Protein AF-0000000080485142 (afdb_homodimer)

Nearest PDB structures (foldseek):
  2nnw-assembly1_B  TM=9.256E-01  e=2.477E-22  Pyrococcus furiosus
  6rxx-assembly1_CB  TM=9.184E-01  e=8.117E-22  Thermochaetoides thermophila
  1nt2-assembly1_A  TM=9.050E-01  e=1.119E-20  Archaeoglobus fulgidus DSM 4304
  1pry-assembly1_A  TM=8.833E-01  e=4.705E-20  Pyrococcus furiosus
  1g8a-assembly1_A  TM=8.735E-01  e=1.278E-19  Pyrococcus horikoshii

Organism: Haloferax mediterranei (strain ATCC 33500 / DSM 1411 / JCM 8866 / NBRC 14739 / NCIMB 2177 / R-4) (NCBI:txid523841)

Structure (mmCIF, N/CA/C/O backbone):
data_AF-0000000080485142-model_v1
#
loop_
_entity.id
_entity.type
_entity.pdbx_description
1 polymer "Fibrillarin-like rRNA/tRNA 2'-O-methyltransferase"
#
loop_
_atom_site.group_PDB
_atom_site.id
_atom_site.type_symbol
_atom_site.label_atom_id
_atom_site.label_alt_id
_atom_site.label_comp_id
_atom_site.label_asym_id
_atom_site.label_entity_id
_atom_site.label_seq_id
_atom_site.pdbx_PDB_ins_code
_atom_site.Cartn_x
_atom_site.Cartn_y
_atom_site.Cartn_z
_atom_site.occupancy
_atom_site.B_iso_or_equiv
_atom_site.auth_seq_id
_atom_site.auth_comp_id
_atom_site.auth_asym_id
_atom_site.auth_atom_id
_atom_site.pdbx_PDB_model_num
ATOM 1 N N . MET A 1 1 ? -7.895 39.875 30.188 1 30.45 1 MET A N 1
ATOM 2 C CA . MET A 1 1 ? -6.727 39.25 29.578 1 30.45 1 MET A CA 1
ATOM 3 C C . MET A 1 1 ? -7.027 37.781 29.188 1 30.45 1 MET A C 1
ATOM 5 O O . MET A 1 1 ? -7.133 36.906 30.047 1 30.45 1 MET A O 1
ATOM 9 N N . SER A 1 2 ? -8.055 37.469 28.359 1 35.88 2 SER A N 1
ATOM 10 C CA . SER A 1 2 ? -8.867 36.312 28.094 1 35.88 2 SER A CA 1
ATOM 11 C C . SER A 1 2 ? -8 35.062 27.844 1 35.88 2 SER A C 1
ATOM 13 O O . SER A 1 2 ? -7.066 35.125 27.047 1 35.88 2 SER A O 1
ATOM 15 N N . ASP A 1 3 ? -7.605 34.219 28.859 1 37.06 3 ASP A N 1
ATOM 16 C CA . ASP A 1 3 ? -6.816 33 28.906 1 37.06 3 ASP A CA 1
ATOM 17 C C . ASP A 1 3 ? -7.043 32.156 27.641 1 37.06 3 ASP A C 1
ATOM 19 O O . ASP A 1 3 ? -8.078 31.516 27.5 1 37.06 3 ASP A O 1
ATOM 23 N N . GLU A 1 4 ? -6.863 32.531 26.406 1 42.53 4 GLU A N 1
ATOM 24 C CA . GLU A 1 4 ? -6.961 31.859 25.125 1 42.53 4 GLU A CA 1
ATOM 25 C C . GLU A 1 4 ? -6.461 30.422 25.219 1 42.53 4 GLU A C 1
ATOM 27 O O . GLU A 1 4 ? -5.262 30.188 25.406 1 42.53 4 GLU A O 1
ATOM 32 N N . GLN A 1 5 ? -7.066 29.516 25.906 1 47.44 5 GLN A N 1
ATOM 33 C CA . GLN A 1 5 ? -6.781 28.109 26.234 1 47.44 5 GLN A CA 1
ATOM 34 C C . GLN A 1 5 ? -6.285 27.359 25 1 47.44 5 GLN A C 1
ATOM 36 O O . GLN A 1 5 ? -6.922 27.391 23.953 1 47.44 5 GLN A O 1
ATOM 41 N N . ALA A 1 6 ? -4.836 27.234 24.812 1 58.28 6 ALA A N 1
ATOM 42 C CA . ALA A 1 6 ? -4.184 26.422 23.781 1 58.28 6 ALA A CA 1
ATOM 43 C C . ALA A 1 6 ? -4.992 25.156 23.484 1 58.28 6 ALA A C 1
ATOM 45 O O . ALA A 1 6 ? -5.5 24.516 24.406 1 58.28 6 ALA A O 1
ATOM 46 N N . GLU A 1 7 ? -5.422 25.031 22.188 1 71.69 7 GLU A N 1
ATOM 47 C CA . GLU A 1 7 ? -6.152 23.828 21.797 1 71.69 7 GLU A CA 1
ATOM 48 C C . GLU A 1 7 ? -5.418 22.578 22.234 1 71.69 7 GLU A C 1
ATOM 50 O O . GLU A 1 7 ? -4.184 22.531 22.25 1 71.69 7 GLU A O 1
ATOM 55 N N . GLU A 1 8 ? -6.191 21.734 22.781 1 88.69 8 GLU A N 1
ATOM 56 C CA . GLU A 1 8 ? -5.637 20.469 23.25 1 88.69 8 GLU A CA 1
ATOM 57 C C . GLU A 1 8 ? -5.031 19.656 22.109 1 88.69 8 GLU A C 1
ATOM 59 O O . GLU A 1 8 ? -5.637 19.547 21.047 1 88.69 8 GLU A O 1
ATOM 64 N N . LEU A 1 9 ? -3.748 19.297 22.219 1 97 9 LEU A N 1
ATOM 65 C CA . LEU A 1 9 ? -3.062 18.422 21.266 1 97 9 LEU A CA 1
ATOM 66 C C . LEU A 1 9 ? -3.658 17.016 21.281 1 97 9 LEU A C 1
ATOM 68 O O . LEU A 1 9 ? -4.223 16.594 22.297 1 97 9 LEU A O 1
ATOM 72 N N . PRO A 1 10 ? -3.658 16.312 20.188 1 97.56 10 PRO A N 1
ATOM 73 C CA . PRO A 1 10 ? -4.121 14.93 20.203 1 97.56 10 PRO A CA 1
ATOM 74 C C . PRO A 1 10 ? -3.299 14.047 21.141 1 97.56 10 PRO A C 1
ATOM 76 O O . PRO A 1 10 ? -2.125 14.328 21.391 1 97.56 10 PRO A O 1
ATOM 79 N N . ALA A 1 11 ? -4.051 13.016 21.672 1 98.12 11 ALA A N 1
ATOM 80 C CA . ALA A 1 11 ? -3.301 12.016 22.422 1 98.12 11 ALA A CA 1
ATOM 81 C C . ALA A 1 11 ? -2.143 11.461 21.594 1 98.12 11 ALA A C 1
ATOM 83 O O . ALA A 1 11 ? -2.318 11.109 20.422 1 98.12 11 ALA A O 1
ATOM 84 N N . GLY A 1 12 ? -0.904 11.477 22.125 1 98.19 12 GLY A N 1
ATOM 85 C CA . GLY A 1 12 ? 0.275 10.992 21.422 1 98.19 12 GLY A CA 1
ATOM 86 C C . GLY A 1 12 ? 1.138 12.117 20.875 1 98.19 12 GLY A C 1
ATOM 87 O O . GLY A 1 12 ? 2.199 11.859 20.297 1 98.19 12 GLY A O 1
ATOM 88 N N . VAL A 1 13 ? 0.698 13.328 21.031 1 98.62 13 VAL A N 1
ATOM 89 C CA . VAL A 1 13 ? 1.48 14.508 20.672 1 98.62 13 VAL A CA 1
ATOM 90 C C . VAL A 1 13 ? 1.711 15.375 21.906 1 98.62 13 VAL A C 1
ATOM 92 O O . VAL A 1 13 ? 0.765 15.711 22.625 1 98.62 13 VAL A O 1
ATOM 95 N N . GLU A 1 14 ? 2.916 15.719 22.156 1 98 14 GLU A N 1
ATOM 96 C CA . GLU A 1 14 ? 3.268 16.547 23.297 1 98 14 GLU A CA 1
ATOM 97 C C . GLU A 1 14 ? 4.289 17.609 22.922 1 98 14 GLU A C 1
ATOM 99 O O . GLU A 1 14 ? 4.926 17.531 21.875 1 98 14 GLU A O 1
ATOM 104 N N . ARG A 1 15 ? 4.309 18.625 23.734 1 97.44 15 ARG A N 1
ATOM 105 C CA . ARG A 1 15 ? 5.414 19.578 23.672 1 97.44 15 ARG A CA 1
ATOM 106 C C . ARG A 1 15 ? 6.543 19.172 24.609 1 97.44 15 ARG A C 1
ATOM 108 O O . ARG A 1 15 ? 6.316 18.938 25.797 1 97.44 15 ARG A O 1
ATOM 115 N N . ARG A 1 16 ? 7.715 19.016 23.984 1 96.88 16 ARG A N 1
ATOM 116 C CA . ARG A 1 16 ? 8.898 18.625 24.75 1 96.88 16 ARG A CA 1
ATOM 117 C C . ARG A 1 16 ? 10.078 19.547 24.422 1 96.88 16 ARG A C 1
ATOM 119 O O . ARG A 1 16 ? 10.086 20.219 23.391 1 96.88 16 ARG A O 1
ATOM 126 N N . THR A 1 17 ? 11.039 19.531 25.328 1 96.69 17 THR A N 1
ATOM 127 C CA . THR A 1 17 ? 12.172 20.438 25.156 1 96.69 17 THR A CA 1
ATOM 128 C C . THR A 1 17 ? 13.344 19.703 24.5 1 96.69 17 THR A C 1
ATOM 130 O O . THR A 1 17 ? 13.773 18.656 24.969 1 96.69 17 THR A O 1
ATOM 133 N N . PHE A 1 18 ? 13.781 20.219 23.391 1 96.38 18 PHE A N 1
ATOM 134 C CA . PHE A 1 18 ? 14.984 19.797 22.672 1 96.38 18 PHE A CA 1
ATOM 135 C C . PHE A 1 18 ? 15.945 20.969 22.516 1 96.38 18 PHE A C 1
ATOM 137 O O . PHE A 1 18 ? 15.578 22 21.938 1 96.38 18 PHE A O 1
ATOM 144 N N . ASP A 1 19 ? 17.172 20.828 23.031 1 92.12 19 ASP A N 1
ATOM 145 C CA . ASP A 1 19 ? 18.188 21.875 22.938 1 92.12 19 ASP A CA 1
ATOM 146 C C . ASP A 1 19 ? 17.641 23.219 23.438 1 92.12 19 ASP A C 1
ATOM 148 O O . ASP A 1 19 ? 17.766 24.234 22.75 1 92.12 19 ASP A O 1
ATOM 152 N N . GLY A 1 20 ? 16.844 23.234 24.422 1 93.31 20 GLY A N 1
ATOM 153 C CA . GLY A 1 20 ? 16.359 24.438 25.078 1 93.31 20 GLY A CA 1
ATOM 154 C C . GLY A 1 20 ? 15.109 25 24.438 1 93.31 20 GLY A C 1
ATOM 155 O O . GLY A 1 20 ? 14.617 26.062 24.859 1 93.31 20 GLY A O 1
ATOM 156 N N . ARG A 1 21 ? 14.594 24.391 23.453 1 94 21 ARG A N 1
ATOM 157 C CA . ARG A 1 21 ? 13.391 24.875 22.781 1 94 21 ARG A CA 1
ATOM 158 C C . ARG A 1 21 ? 12.258 23.859 22.891 1 94 21 ARG A C 1
ATOM 160 O O . ARG A 1 21 ? 12.477 22.656 22.75 1 94 21 ARG A O 1
ATOM 167 N N . GLU A 1 22 ? 11.102 24.438 23.141 1 95.44 22 GLU A N 1
ATOM 168 C CA . GLU A 1 22 ? 9.922 23.578 23.156 1 95.44 22 GLU A CA 1
ATOM 169 C C . GLU A 1 22 ? 9.453 23.281 21.734 1 95.44 22 GLU A C 1
ATOM 171 O O . GLU A 1 22 ? 9.328 24.188 20.906 1 95.44 22 GLU A O 1
ATOM 176 N N . ARG A 1 23 ? 9.234 22 21.484 1 96.31 23 ARG A N 1
ATOM 177 C CA . ARG A 1 23 ? 8.805 21.562 20.156 1 96.31 23 ARG A CA 1
ATOM 178 C C . ARG A 1 23 ? 7.719 20.5 20.266 1 96.31 23 ARG A C 1
ATOM 180 O O . ARG A 1 23 ? 7.676 19.734 21.234 1 96.31 23 ARG A O 1
ATOM 187 N N . LEU A 1 24 ? 6.84 20.484 19.234 1 98.25 24 LEU A N 1
ATOM 188 C CA . LEU A 1 24 ? 5.957 19.328 19.109 1 98.25 24 LEU A CA 1
ATOM 189 C C . LEU A 1 24 ? 6.766 18.047 19 1 98.25 24 LEU A C 1
ATOM 191 O O . LEU A 1 24 ? 7.863 18.031 18.438 1 98.25 24 LEU A O 1
ATOM 195 N N . SER A 1 25 ? 6.215 17 19.531 1 98.69 25 SER A N 1
ATOM 196 C CA . SER A 1 25 ? 6.922 15.719 19.531 1 98.69 25 SER A CA 1
ATOM 197 C C . SER A 1 25 ? 5.945 14.547 19.5 1 98.69 25 SER A C 1
ATOM 199 O O . SER A 1 25 ? 4.82 14.656 19.984 1 98.69 25 SER A O 1
ATOM 201 N N . THR A 1 26 ? 6.32 13.484 18.922 1 98.75 26 THR A N 1
ATOM 202 C CA . THR A 1 26 ? 5.629 12.203 18.953 1 98.75 26 THR A CA 1
ATOM 203 C C . THR A 1 26 ? 6.586 11.086 19.375 1 98.75 26 THR A C 1
ATOM 205 O O . THR A 1 26 ? 7.801 11.289 19.422 1 98.75 26 THR A O 1
ATOM 208 N N . ARG A 1 27 ? 6.016 9.977 19.719 1 98.19 27 ARG A N 1
ATOM 209 C CA . ARG A 1 27 ? 6.84 8.844 20.125 1 98.19 27 ARG A CA 1
ATOM 210 C C . ARG A 1 27 ? 6.965 7.824 19 1 98.19 27 ARG A C 1
ATOM 212 O O . ARG A 1 27 ? 5.961 7.34 18.469 1 98.19 27 ARG A O 1
ATOM 219 N N . GLY A 1 28 ? 8.18 7.484 18.656 1 97.44 28 GLY A N 1
ATOM 220 C CA . GLY A 1 28 ? 8.438 6.52 17.594 1 97.44 28 GLY A CA 1
ATOM 221 C C . GLY A 1 28 ? 9.859 6.578 17.062 1 97.44 28 GLY A C 1
ATOM 222 O O . GLY A 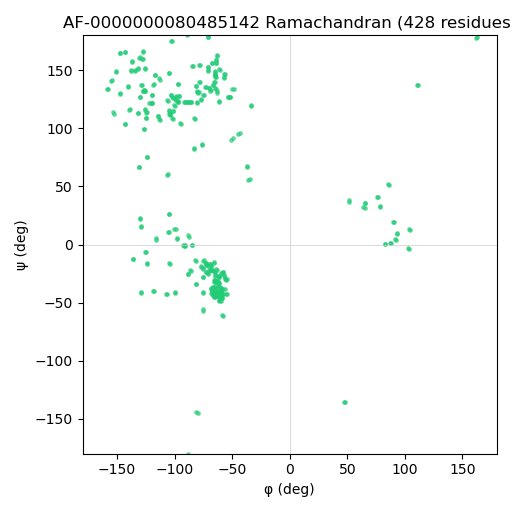1 28 ? 10.648 7.418 17.484 1 97.44 28 GLY A O 1
ATOM 223 N N . GLU A 1 29 ? 10.211 5.715 16.109 1 97.25 29 GLU A N 1
ATOM 224 C CA . GLU A 1 29 ? 11.523 5.656 15.492 1 97.25 29 GLU A CA 1
ATOM 225 C C . GLU A 1 29 ? 11.805 6.906 14.664 1 97.25 29 GLU A C 1
ATOM 227 O O . GLU A 1 29 ? 10.922 7.395 13.953 1 97.25 29 GLU A O 1
ATOM 232 N N . PRO A 1 30 ? 13.031 7.461 14.766 1 97.62 30 PRO A N 1
ATOM 233 C CA . PRO A 1 30 ? 13.367 8.648 13.969 1 97.62 30 PRO A CA 1
ATOM 234 C C . PRO A 1 30 ? 13.344 8.367 12.469 1 97.62 30 PRO A C 1
ATOM 236 O O . PRO A 1 30 ? 13.539 7.227 12.047 1 97.62 30 PRO A O 1
ATOM 239 N N . VAL A 1 31 ? 13.156 9.375 11.648 1 96.94 31 VAL A N 1
ATOM 240 C CA . VAL A 1 31 ? 12.961 9.188 10.211 1 96.94 31 VAL A CA 1
ATOM 241 C C . VAL A 1 31 ? 13.914 10.094 9.438 1 96.94 31 VAL A C 1
ATOM 243 O O . VAL A 1 31 ? 14.477 9.688 8.414 1 96.94 31 VAL A O 1
ATOM 246 N N . TYR A 1 32 ? 14.164 11.281 9.773 1 94.69 32 TYR A N 1
ATOM 247 C CA . TYR A 1 32 ? 14.93 12.211 8.953 1 94.69 32 TYR A CA 1
ATOM 248 C C . TYR A 1 32 ? 16.031 12.867 9.773 1 94.69 32 TYR A C 1
ATOM 250 O O . TYR A 1 32 ? 16.469 13.984 9.461 1 94.69 32 TYR A O 1
ATOM 258 N N . GLY A 1 33 ? 16.484 12.297 10.891 1 95.56 33 GLY A N 1
ATOM 259 C CA . GLY A 1 33 ? 17.609 12.766 11.688 1 95.56 33 GLY A CA 1
ATOM 260 C C . GLY A 1 33 ? 17.203 13.734 12.781 1 95.56 33 GLY A C 1
ATOM 261 O O . GLY A 1 33 ? 18.047 14.461 13.32 1 95.56 33 GLY A O 1
ATOM 262 N N . GLU A 1 34 ? 15.984 13.719 13.102 1 97.5 34 GLU A N 1
ATOM 263 C CA . GLU A 1 34 ? 15.484 14.602 14.148 1 97.5 34 GLU A CA 1
ATOM 264 C C . GLU A 1 34 ? 15.977 14.156 15.523 1 97.5 34 GLU A C 1
ATOM 266 O O . GLU A 1 34 ? 16.219 12.961 15.742 1 97.5 34 GLU A O 1
ATOM 271 N N . PRO A 1 35 ? 16.094 15.094 16.469 1 97.44 35 PRO A N 1
ATOM 272 C CA . PRO A 1 35 ? 16.5 14.711 17.828 1 97.44 35 PRO A CA 1
ATOM 273 C C . PRO A 1 35 ? 15.469 13.812 18.516 1 97.44 35 PRO A C 1
ATOM 275 O O . PRO A 1 35 ? 14.266 13.977 18.312 1 97.44 35 PRO A O 1
ATOM 278 N N . VAL A 1 36 ? 15.953 12.883 19.297 1 97.88 36 VAL A N 1
ATOM 279 C CA . VAL A 1 36 ? 15.148 11.961 20.094 1 97.88 36 VAL A CA 1
ATOM 280 C C . VAL A 1 36 ? 15.562 12.031 21.547 1 97.88 36 VAL A C 1
ATOM 282 O O . VAL A 1 36 ? 16.75 12.07 21.859 1 97.88 36 VAL A O 1
ATOM 285 N N . ASP A 1 37 ? 14.633 12.141 22.391 1 97.44 37 ASP A N 1
ATOM 286 C CA . ASP A 1 37 ? 14.992 12.188 23.797 1 97.44 37 ASP A CA 1
ATOM 287 C C . ASP A 1 37 ? 15.062 10.781 24.391 1 97.44 37 ASP A C 1
ATOM 289 O O . ASP A 1 37 ? 14.883 9.789 23.688 1 97.44 37 ASP A O 1
ATOM 293 N N . SER A 1 38 ? 15.383 10.617 25.703 1 96.06 38 SER A N 1
ATOM 294 C CA . SER A 1 38 ? 15.656 9.344 26.359 1 96.06 38 SER A CA 1
ATOM 295 C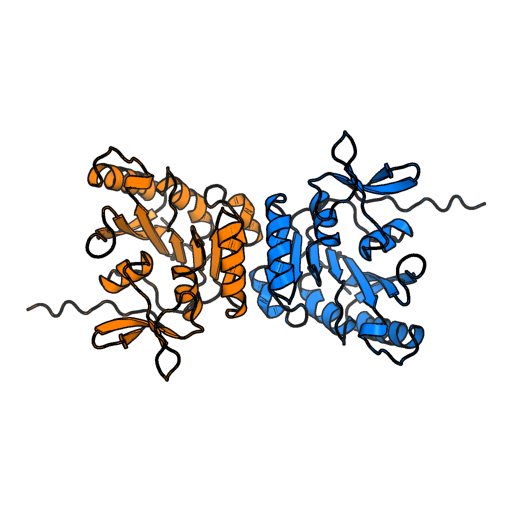 C . SER A 1 38 ? 14.406 8.484 26.453 1 96.06 38 SER A C 1
ATOM 297 O O . SER A 1 38 ? 14.484 7.266 26.594 1 96.06 38 SER A O 1
ATOM 299 N N . ASP A 1 39 ? 13.172 9.148 26.375 1 96.81 39 ASP A N 1
ATOM 300 C CA . ASP A 1 39 ? 11.914 8.422 26.516 1 96.81 39 ASP A CA 1
ATOM 301 C C . ASP A 1 39 ? 11.383 7.977 25.156 1 96.81 39 ASP A C 1
ATOM 303 O O . ASP A 1 39 ? 10.297 7.406 25.062 1 96.81 39 ASP A O 1
ATOM 307 N N . GLY A 1 40 ? 12.07 8.297 24.062 1 97.75 40 GLY A N 1
ATOM 308 C CA . GLY A 1 40 ? 11.703 7.844 22.719 1 97.75 40 GLY A CA 1
ATOM 309 C C . GLY A 1 40 ? 10.828 8.836 21.984 1 97.75 40 GLY A C 1
ATOM 310 O O . GLY A 1 40 ? 10.219 8.492 20.969 1 97.75 40 GLY A O 1
ATOM 311 N N . TRP A 1 41 ? 10.695 10.039 22.578 1 98.31 41 TRP A N 1
ATOM 312 C CA . TRP A 1 41 ? 9.984 11.109 21.891 1 98.31 41 TRP A CA 1
ATOM 313 C C . TRP A 1 41 ? 10.891 11.789 20.875 1 98.31 41 TRP A C 1
ATOM 315 O O . TRP A 1 41 ? 12.047 12.117 21.172 1 98.31 41 TRP A O 1
ATOM 325 N N . ARG A 1 42 ? 10.375 11.945 19.688 1 98.62 42 ARG A N 1
ATOM 326 C CA . ARG A 1 42 ? 11.148 12.578 18.625 1 98.62 42 ARG A CA 1
ATOM 327 C C . ARG A 1 42 ? 10.539 13.922 18.234 1 98.62 42 ARG A C 1
ATOM 329 O O . ARG A 1 42 ? 9.32 14.07 18.203 1 98.62 42 ARG A O 1
ATOM 336 N N . ALA A 1 43 ? 11.367 14.891 17.953 1 98.62 43 ALA A N 1
ATOM 337 C CA . ALA A 1 43 ? 10.938 16.25 17.641 1 98.62 43 ALA A CA 1
ATOM 338 C C . ALA A 1 43 ? 10.203 16.312 16.312 1 98.62 43 ALA A C 1
ATOM 340 O O . ALA A 1 43 ? 10.633 15.695 15.336 1 98.62 43 ALA A O 1
ATOM 341 N N . TRP A 1 44 ? 9.086 16.969 16.297 1 98.56 44 TRP A N 1
ATOM 342 C CA . TRP A 1 44 ? 8.312 17.266 15.094 1 98.56 44 TRP A CA 1
ATOM 343 C C . TRP A 1 44 ? 8.516 18.703 14.664 1 98.56 44 TRP A C 1
ATOM 345 O O . TRP A 1 44 ? 7.973 19.625 15.281 1 98.56 44 TRP A O 1
ATOM 355 N N . ASP A 1 45 ? 9.227 18.922 13.57 1 97.25 45 ASP A N 1
ATOM 356 C CA . ASP A 1 45 ? 9.617 20.25 13.117 1 97.25 45 ASP A CA 1
ATOM 357 C C . ASP 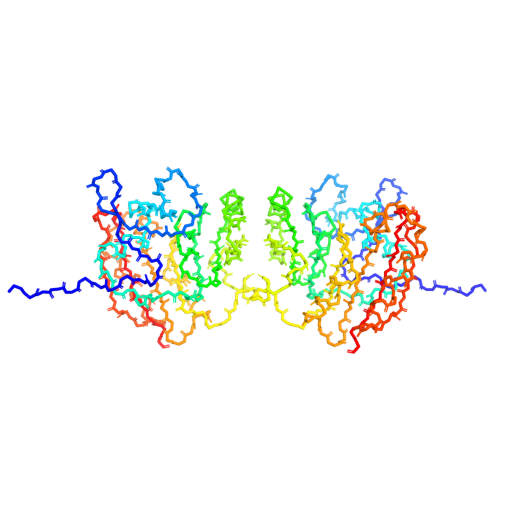A 1 45 ? 8.492 20.906 12.32 1 97.25 45 ASP A C 1
ATOM 359 O O . ASP A 1 45 ? 8.281 20.578 11.148 1 97.25 45 ASP A O 1
ATOM 363 N N . ALA A 1 46 ? 7.871 21.922 12.914 1 97.19 46 ALA A N 1
ATOM 364 C CA . ALA A 1 46 ? 6.773 22.625 12.273 1 97.19 46 ALA A CA 1
ATOM 365 C C . ALA A 1 46 ? 7.242 23.344 11.008 1 97.19 46 ALA A C 1
ATOM 367 O O . ALA A 1 46 ? 6.445 23.609 10.102 1 97.19 46 ALA A O 1
ATOM 368 N N . GLY A 1 47 ? 8.5 23.594 10.898 1 97.19 47 GLY A N 1
ATOM 369 C CA . GLY A 1 47 ? 9.047 24.25 9.711 1 97.19 47 GLY A CA 1
ATOM 370 C C . GLY A 1 47 ? 9.125 23.328 8.508 1 97.19 47 GLY A C 1
ATOM 371 O O . GLY A 1 47 ? 9.281 23.797 7.379 1 97.19 47 GLY A O 1
ATOM 372 N N . ARG A 1 48 ? 8.977 22.047 8.766 1 96.62 48 ARG A N 1
ATOM 373 C CA . ARG A 1 48 ? 9.039 21.078 7.676 1 96.62 48 ARG A CA 1
ATOM 374 C C . ARG A 1 48 ? 7.707 20.344 7.504 1 96.62 48 ARG A C 1
ATOM 376 O O . ARG A 1 48 ? 7.598 19.406 6.715 1 96.62 48 ARG A O 1
ATOM 383 N N . SER A 1 49 ? 6.742 20.812 8.289 1 98.31 49 SER A N 1
ATOM 384 C CA . SER A 1 49 ? 5.465 20.109 8.336 1 98.31 49 SER A CA 1
ATOM 385 C C . SER A 1 49 ? 4.293 21.078 8.367 1 98.31 49 SER A C 1
ATOM 387 O O . SER A 1 49 ? 4.105 21.797 9.352 1 98.31 49 SER A O 1
ATOM 389 N N . LYS A 1 50 ? 3.543 21.016 7.355 1 98.56 50 LYS A N 1
ATOM 390 C CA . LYS A 1 50 ? 2.377 21.891 7.316 1 98.56 50 LYS A CA 1
ATOM 391 C C . LYS A 1 50 ? 1.382 21.531 8.414 1 98.56 50 LYS A C 1
ATOM 393 O O . LYS A 1 50 ? 0.857 22.422 9.094 1 98.56 50 LYS A O 1
ATOM 398 N N . LEU A 1 51 ? 1.11 20.234 8.617 1 98.75 51 LEU A N 1
ATOM 399 C CA . LEU A 1 51 ? 0.228 19.859 9.711 1 98.75 51 LEU A CA 1
ATOM 400 C C . LEU A 1 51 ? 0.84 20.219 11.055 1 98.75 51 LEU A C 1
ATOM 402 O O . LEU A 1 51 ? 0.141 20.719 11.945 1 98.75 51 LEU A O 1
ATOM 406 N N . GLY A 1 52 ? 2.117 20 11.203 1 98.56 52 GLY A N 1
ATOM 407 C CA . GLY A 1 52 ? 2.797 20.438 12.406 1 98.56 52 GLY A CA 1
ATOM 408 C C . GLY A 1 52 ? 2.617 21.922 12.68 1 98.56 52 GLY A C 1
ATOM 409 O O . GLY A 1 52 ? 2.404 22.328 13.828 1 98.56 52 GLY A O 1
ATOM 410 N N . ALA A 1 53 ? 2.723 22.734 11.625 1 98.62 53 ALA A N 1
ATOM 411 C CA . ALA A 1 53 ? 2.527 24.172 11.742 1 98.62 53 ALA A CA 1
ATOM 412 C C . ALA A 1 53 ? 1.112 24.5 12.219 1 98.62 53 ALA A C 1
ATOM 414 O O . ALA A 1 53 ? 0.919 25.359 13.078 1 98.62 53 ALA A O 1
ATOM 415 N N . MET A 1 54 ? 0.129 23.781 11.688 1 98.69 54 MET A N 1
ATOM 416 C CA . MET A 1 54 ? -1.252 24 12.109 1 98.69 54 MET A CA 1
ATOM 417 C C . MET A 1 54 ? -1.415 23.734 13.602 1 98.69 54 MET A C 1
ATOM 419 O O . MET A 1 54 ? -2.059 24.516 14.305 1 98.69 54 MET A O 1
ATOM 423 N N . LEU A 1 55 ? -0.829 22.688 14.047 1 98.44 55 LEU A N 1
ATOM 424 C CA . LEU A 1 55 ? -0.904 22.328 15.461 1 98.44 55 LEU A CA 1
ATOM 425 C C . LEU A 1 55 ? -0.166 23.359 16.312 1 98.44 55 LEU A C 1
ATOM 427 O O . LEU A 1 55 ? -0.665 23.781 17.359 1 98.44 55 LEU A O 1
ATOM 431 N N . GLU A 1 56 ? 0.999 23.781 15.875 1 97.06 56 GLU A N 1
ATOM 432 C CA . GLU A 1 56 ? 1.796 24.766 16.609 1 97.06 56 GLU A CA 1
ATOM 433 C C . GLU A 1 56 ? 1.055 26.094 16.75 1 97.06 56 GLU A C 1
ATOM 435 O O . GLU A 1 56 ? 1.226 26.797 17.734 1 97.06 56 GLU A O 1
ATOM 440 N N . LEU A 1 57 ? 0.292 26.406 15.797 1 97.31 57 LEU A N 1
ATOM 441 C CA . LEU A 1 57 ? -0.449 27.656 15.789 1 97.31 57 LEU A CA 1
ATOM 442 C C . LEU A 1 57 ? -1.797 27.5 16.484 1 97.31 57 LEU A C 1
ATOM 444 O O . LEU A 1 57 ? -2.65 28.391 16.406 1 97.31 57 LEU A O 1
ATOM 448 N N . ASP A 1 58 ? -2.043 26.344 17.125 1 96.69 58 ASP A N 1
ATOM 449 C CA . ASP A 1 58 ? -3.191 26.047 17.969 1 96.69 58 ASP A CA 1
ATOM 450 C C . ASP A 1 58 ? -4.492 26.078 17.172 1 96.69 58 ASP A C 1
ATOM 452 O O . ASP A 1 58 ? -5.512 26.578 17.656 1 96.69 58 ASP A O 1
ATOM 456 N N . MET A 1 59 ? -4.379 25.688 15.859 1 97.94 59 MET A N 1
ATOM 457 C CA . MET A 1 59 ? -5.625 25.5 15.125 1 97.94 59 MET A CA 1
ATOM 458 C C . MET A 1 59 ? -6.438 24.344 15.703 1 97.94 59 MET A C 1
ATOM 460 O O . MET A 1 59 ? -5.867 23.359 16.172 1 97.94 59 MET A O 1
ATOM 464 N N . ASP A 1 60 ? -7.77 24.469 15.656 1 98 60 ASP A N 1
ATOM 465 C CA . ASP A 1 60 ? -8.641 23.406 16.141 1 98 60 ASP A CA 1
ATOM 466 C C . ASP A 1 60 ? -8.844 22.328 15.078 1 98 60 ASP A C 1
ATOM 468 O O . ASP A 1 60 ? -9.883 22.297 14.422 1 98 60 ASP A O 1
ATOM 472 N N . THR A 1 61 ? -7.961 21.422 14.945 1 98.06 61 THR A N 1
ATOM 473 C CA . THR A 1 61 ? -7.941 20.422 13.883 1 98.06 61 THR A CA 1
ATOM 474 C C . THR A 1 61 ? -9 19.344 14.133 1 98.06 61 THR A C 1
ATOM 476 O O . THR A 1 61 ? -9.359 18.594 13.219 1 98.06 61 THR A O 1
ATOM 479 N N . GLY A 1 62 ? -9.43 19.234 15.383 1 97.38 62 GLY A N 1
ATOM 480 C CA . GLY A 1 62 ? -10.367 18.172 15.727 1 97.38 62 GLY A CA 1
ATOM 481 C C . GLY A 1 62 ? -9.703 16.844 15.984 1 97.38 62 GLY A C 1
ATOM 482 O O . GLY A 1 62 ? -10.367 15.867 16.328 1 97.38 62 GLY A O 1
ATOM 483 N N . LEU A 1 63 ? -8.391 16.719 15.898 1 98.12 63 LEU A N 1
ATOM 484 C CA . LEU A 1 63 ? -7.664 15.477 16.172 1 98.12 63 LEU A CA 1
ATOM 485 C C . LEU A 1 63 ? -7.629 15.188 17.672 1 98.12 63 LEU A C 1
ATOM 487 O O . LEU A 1 63 ? -7.391 16.094 18.469 1 98.12 63 LEU A O 1
ATOM 491 N N . VAL A 1 64 ? -7.875 13.945 18.031 1 98 64 VAL A N 1
ATOM 492 C CA . VAL A 1 64 ? -7.855 13.562 19.438 1 98 64 VAL A CA 1
ATOM 493 C C . VAL A 1 64 ? -6.875 12.414 19.656 1 98 64 VAL A C 1
ATOM 495 O O . VAL A 1 64 ? -6.504 12.109 20.781 1 98 64 VAL A O 1
ATOM 498 N N . GLY A 1 65 ? -6.453 11.727 18.594 1 98 65 GLY A N 1
ATOM 499 C CA . GLY A 1 65 ? -5.629 10.531 18.656 1 98 65 GLY A CA 1
ATOM 500 C C . GLY A 1 65 ? -6.371 9.273 18.25 1 98 65 GLY A C 1
ATOM 501 O O . GLY A 1 65 ? -7.551 9.102 18.562 1 98 65 GLY A O 1
ATOM 502 N N . GLY A 1 66 ? -5.676 8.438 17.453 1 98 66 GLY A N 1
ATOM 503 C CA . GLY A 1 66 ? -6.254 7.152 17.109 1 98 66 GLY A CA 1
ATOM 504 C C . GLY A 1 66 ? -7.066 7.18 15.828 1 98 66 GLY A C 1
ATOM 505 O O . GLY A 1 66 ? -7.645 6.168 15.43 1 98 66 GLY A O 1
ATOM 506 N N . GLU A 1 67 ? -7.105 8.297 15.109 1 98.25 67 GLU A N 1
ATOM 507 C CA . GLU A 1 67 ? -7.914 8.453 13.906 1 98.25 67 GLU A CA 1
ATOM 508 C C . GLU A 1 67 ? -7.441 7.512 12.797 1 98.25 67 GLU A C 1
ATOM 510 O O . GLU A 1 67 ? -6.242 7.246 12.68 1 98.25 67 GLU A O 1
ATOM 515 N N . THR A 1 68 ? -8.375 7.027 12 1 98.19 68 THR A N 1
ATOM 516 C CA . THR A 1 68 ? -8.016 6.547 10.672 1 98.19 68 THR A CA 1
ATOM 517 C C . THR A 1 68 ? -7.738 7.715 9.734 1 98.19 68 THR A C 1
ATOM 519 O O . THR A 1 68 ? -8.539 8.648 9.641 1 98.19 68 THR A O 1
ATOM 522 N N . VAL A 1 69 ? -6.578 7.66 9.062 1 98.62 69 VAL A N 1
ATOM 523 C CA . VAL A 1 69 ? -6.148 8.844 8.328 1 98.62 69 VAL A CA 1
ATOM 524 C C . VAL A 1 69 ? -5.832 8.477 6.883 1 98.62 69 VAL A C 1
ATOM 526 O O . VAL A 1 69 ? -5.211 7.445 6.617 1 98.62 69 VAL A O 1
ATOM 529 N N . LEU A 1 70 ? -6.34 9.25 5.949 1 98.75 70 LEU A N 1
ATOM 530 C CA . LEU A 1 70 ? -5.832 9.305 4.582 1 98.75 70 LEU A CA 1
ATOM 531 C C . LEU A 1 70 ? -4.965 10.539 4.375 1 98.75 70 LEU A C 1
ATOM 533 O O . LEU A 1 70 ? -5.438 11.672 4.52 1 98.75 70 LEU A O 1
ATOM 537 N N . TYR A 1 71 ? -3.707 10.328 4.133 1 98.88 71 TYR A N 1
ATOM 538 C CA . TYR A 1 71 ? -2.744 11.406 3.934 1 98.88 71 TYR A CA 1
ATOM 539 C C . TYR A 1 71 ? -2.377 11.547 2.463 1 98.88 71 TYR A C 1
ATOM 541 O O . TYR A 1 71 ? -1.784 10.633 1.876 1 98.88 71 TYR A O 1
ATOM 549 N N . LEU A 1 72 ? -2.709 12.648 1.846 1 98.88 72 LEU A N 1
ATOM 550 C CA . LEU A 1 72 ? -2.385 12.914 0.449 1 98.88 72 LEU A CA 1
ATOM 551 C C . LEU A 1 72 ? -1.141 13.789 0.337 1 98.88 72 LEU A C 1
ATOM 553 O O . LEU A 1 72 ? -1.085 14.875 0.921 1 98.88 72 LEU A O 1
ATOM 557 N N . GLY A 1 73 ? -0.138 13.391 -0.434 1 98.44 73 GLY A N 1
ATOM 558 C CA . GLY A 1 73 ? 1.129 14.094 -0.55 1 98.44 73 GLY A CA 1
ATOM 559 C C . GLY A 1 73 ? 2.125 13.711 0.528 1 98.44 73 GLY A C 1
ATOM 560 O O . GLY A 1 73 ? 2.701 14.578 1.187 1 98.44 73 GLY A O 1
ATOM 561 N N . ALA A 1 74 ? 2.32 12.398 0.645 1 98.44 74 ALA A N 1
ATOM 562 C CA . ALA A 1 74 ? 3.09 11.883 1.772 1 98.44 74 ALA A CA 1
ATOM 563 C C . ALA A 1 74 ? 4.586 12.094 1.562 1 98.44 74 ALA A C 1
ATOM 565 O O . ALA A 1 74 ? 5.371 12.031 2.512 1 98.44 74 ALA A O 1
ATOM 566 N N . ALA A 1 75 ? 4.961 12.328 0.312 1 97.44 75 ALA A N 1
ATOM 567 C CA . ALA A 1 75 ? 6.379 12.477 0.002 1 97.44 75 ALA A CA 1
ATOM 568 C C . ALA A 1 75 ? 7.207 11.375 0.653 1 97.44 75 ALA A C 1
ATOM 570 O O . ALA A 1 75 ? 6.871 10.188 0.539 1 97.44 75 ALA A O 1
ATOM 571 N N . SER A 1 76 ? 8.328 11.648 1.265 1 96.88 76 SER A N 1
ATOM 572 C CA . SER A 1 76 ? 9.242 10.664 1.831 1 96.88 76 SER A CA 1
ATOM 573 C C . SER A 1 76 ? 8.82 10.258 3.236 1 96.88 76 SER A C 1
ATOM 575 O O . SER A 1 76 ? 9.492 9.453 3.889 1 96.88 76 SER A O 1
ATOM 577 N N . GLY A 1 77 ? 7.738 10.805 3.773 1 97.81 77 GLY A N 1
ATOM 578 C CA . GLY A 1 77 ? 7.156 10.273 4.992 1 97.81 77 GLY A CA 1
ATOM 579 C C . GLY A 1 77 ? 7.465 11.109 6.219 1 97.81 77 GLY A C 1
ATOM 580 O O . GLY A 1 77 ? 7.191 10.695 7.348 1 97.81 77 GLY A O 1
ATOM 581 N N . THR A 1 78 ? 7.992 12.375 6.039 1 96.06 78 THR A N 1
ATOM 582 C CA . THR A 1 78 ? 8.352 13.234 7.16 1 96.06 78 THR A CA 1
ATOM 583 C C . THR A 1 78 ? 7.145 13.5 8.055 1 96.06 78 THR A C 1
ATOM 585 O O . THR A 1 78 ? 7.137 13.109 9.227 1 96.06 78 THR A O 1
ATOM 588 N N . THR A 1 79 ? 6.156 14.094 7.508 1 98.5 79 THR A N 1
ATOM 589 C CA . THR A 1 79 ? 5 14.461 8.312 1 98.5 79 THR A CA 1
ATOM 590 C C . THR A 1 79 ? 4.145 13.242 8.633 1 98.5 79 THR A C 1
ATOM 592 O O . THR A 1 79 ? 3.748 13.039 9.781 1 98.5 79 THR A O 1
ATOM 595 N N . VAL A 1 80 ? 3.955 12.375 7.668 1 98.75 80 VAL A N 1
ATOM 596 C CA . VAL A 1 80 ? 2.998 11.289 7.844 1 98.75 80 VAL A CA 1
ATOM 597 C C . VAL A 1 80 ? 3.541 10.273 8.852 1 98.75 80 VAL A C 1
ATOM 599 O O . VAL A 1 80 ? 2.773 9.586 9.516 1 98.75 80 VAL A O 1
ATOM 602 N N . SER A 1 81 ? 4.848 10.172 9.031 1 98.75 81 SER A N 1
ATOM 603 C CA . SER A 1 81 ? 5.395 9.289 10.055 1 98.75 81 SER A CA 1
ATOM 604 C C . SER A 1 81 ? 5 9.758 11.453 1 98.75 81 SER A C 1
ATOM 606 O O . SER A 1 81 ? 4.754 8.938 12.344 1 98.75 81 SER A O 1
ATOM 608 N N . HIS A 1 82 ? 4.949 11.102 11.703 1 98.88 82 HIS A N 1
ATOM 609 C CA . HIS A 1 82 ? 4.457 11.625 12.969 1 98.88 82 HIS A CA 1
ATOM 610 C C . HIS A 1 82 ? 2.977 11.32 13.156 1 98.88 82 HIS A C 1
ATOM 612 O O . HIS A 1 82 ? 2.545 10.961 14.258 1 98.88 82 HIS A O 1
ATOM 618 N N . VAL A 1 83 ? 2.225 11.461 12.109 1 98.88 83 VAL A N 1
ATOM 619 C CA . VAL A 1 83 ? 0.802 11.148 12.164 1 98.88 83 VAL A CA 1
ATOM 620 C C . VAL A 1 83 ? 0.612 9.68 12.562 1 98.88 83 VAL A C 1
ATOM 622 O O . VAL A 1 83 ? -0.185 9.375 13.453 1 98.88 83 VAL A O 1
ATOM 625 N N . ALA A 1 84 ? 1.372 8.82 11.938 1 98.5 84 ALA A N 1
ATOM 626 C CA . ALA A 1 84 ? 1.278 7.387 12.203 1 98.5 84 ALA A CA 1
ATOM 627 C C . ALA A 1 84 ? 1.633 7.078 13.656 1 98.5 84 ALA A C 1
ATOM 629 O O . ALA A 1 84 ? 1.172 6.078 14.219 1 98.5 84 ALA A O 1
ATOM 630 N N . ASP A 1 85 ? 2.461 7.902 14.305 1 98.62 85 ASP A N 1
ATOM 631 C CA . ASP A 1 85 ? 2.869 7.684 15.695 1 98.62 85 ASP A CA 1
ATOM 632 C C . ASP A 1 85 ? 1.677 7.793 16.641 1 98.62 85 ASP A C 1
ATOM 634 O O . ASP A 1 85 ? 1.667 7.176 17.703 1 98.62 85 ASP A O 1
ATOM 638 N N . PHE A 1 86 ? 0.637 8.555 16.266 1 98.62 86 PHE A N 1
ATOM 639 C CA . PHE A 1 86 ? -0.401 8.789 17.266 1 98.62 86 PHE A CA 1
ATOM 640 C C . PHE A 1 86 ? -1.769 8.383 16.719 1 98.62 86 PHE A C 1
ATOM 642 O O . PHE A 1 86 ? -2.75 8.352 17.469 1 98.62 86 PHE A O 1
ATOM 649 N N . ALA A 1 87 ? -1.872 8.039 15.5 1 98.31 87 ALA A N 1
ATOM 650 C CA . ALA A 1 87 ? -3.146 7.707 14.867 1 98.31 87 ALA A CA 1
ATOM 651 C C . ALA A 1 87 ? -3.311 6.199 14.711 1 98.31 87 ALA A C 1
ATOM 653 O O . ALA A 1 87 ? -2.467 5.426 15.18 1 98.31 87 ALA A O 1
ATOM 654 N N . GLY A 1 88 ? -4.461 5.777 14.25 1 96.94 88 GLY A N 1
ATOM 655 C CA . GLY A 1 88 ? -4.688 4.414 13.797 1 96.94 88 GLY A CA 1
ATOM 656 C C . GLY A 1 88 ? -4.176 4.16 12.391 1 96.94 88 GLY A C 1
ATOM 657 O O . GLY A 1 88 ? -3.121 4.676 12.008 1 96.94 88 GLY A O 1
ATOM 658 N N . PRO A 1 89 ? -4.906 3.305 11.609 1 96.5 89 PRO A N 1
ATOM 659 C CA . PRO A 1 89 ? -4.496 3.084 10.227 1 96.5 89 PRO A CA 1
ATOM 660 C C . PRO A 1 89 ? -4.305 4.387 9.445 1 96.5 89 PRO A C 1
ATOM 662 O O . PRO A 1 89 ? -5.176 5.262 9.484 1 96.5 89 PRO A O 1
ATOM 665 N N . THR A 1 90 ? -3.129 4.461 8.859 1 98 90 THR A N 1
ATOM 666 C CA . THR A 1 90 ? -2.752 5.66 8.125 1 98 90 THR A CA 1
ATOM 667 C C . THR A 1 90 ? -2.352 5.309 6.691 1 98 90 THR A C 1
ATOM 669 O O . THR A 1 90 ? -1.286 4.73 6.465 1 98 90 THR A O 1
ATOM 672 N N . TYR A 1 91 ? -3.213 5.684 5.715 1 97.88 91 TYR A N 1
ATOM 673 C CA . TYR A 1 91 ? -2.932 5.508 4.297 1 97.88 91 TYR A CA 1
ATOM 674 C C . TYR A 1 91 ? -2.174 6.707 3.736 1 97.88 91 TYR A C 1
ATOM 676 O O . TYR A 1 91 ? -2.633 7.848 3.852 1 97.88 91 TYR A O 1
ATOM 684 N N . ALA A 1 92 ? -1.033 6.441 3.184 1 98.38 92 ALA A N 1
ATOM 685 C CA . ALA A 1 92 ? -0.176 7.527 2.713 1 98.38 92 ALA A CA 1
ATOM 686 C C . ALA A 1 92 ? -0.02 7.484 1.195 1 98.38 92 ALA A C 1
ATOM 688 O O . ALA A 1 92 ? 0.704 6.637 0.664 1 98.38 92 ALA A O 1
ATOM 689 N N . VAL A 1 93 ? -0.597 8.445 0.544 1 98.06 93 VAL A N 1
ATOM 690 C CA . VAL A 1 93 ? -0.604 8.5 -0.914 1 98.06 93 VAL A CA 1
ATOM 691 C C . VAL A 1 93 ? 0.531 9.398 -1.4 1 98.06 93 VAL A C 1
ATOM 693 O O . VAL A 1 93 ? 0.683 10.531 -0.929 1 98.06 93 VAL A O 1
ATOM 696 N N . GLU A 1 94 ? 1.329 8.922 -2.275 1 98 94 GLU A N 1
ATOM 697 C CA . GLU A 1 94 ? 2.391 9.656 -2.963 1 98 94 GLU A CA 1
ATOM 698 C C . GLU A 1 94 ? 2.471 9.258 -4.434 1 98 94 GLU A C 1
ATOM 700 O O . GLU A 1 94 ? 2.359 8.078 -4.77 1 98 94 GLU A O 1
ATOM 705 N N . PHE A 1 95 ? 2.625 10.266 -5.297 1 95.69 95 PHE A N 1
ATOM 706 C CA . PHE A 1 95 ? 2.494 10 -6.723 1 95.69 95 PHE A CA 1
ATOM 707 C C . PHE A 1 95 ? 3.836 9.594 -7.32 1 95.69 95 PHE A C 1
ATOM 709 O O . PHE A 1 95 ? 3.883 8.938 -8.367 1 95.69 95 PHE A O 1
ATOM 716 N N . ALA A 1 96 ? 4.914 9.992 -6.734 1 95 96 ALA A N 1
ATOM 717 C CA . ALA A 1 96 ? 6.234 9.742 -7.309 1 95 96 ALA A CA 1
ATOM 718 C C . ALA A 1 96 ? 6.875 8.5 -6.695 1 95 96 ALA A C 1
ATOM 720 O O . ALA A 1 96 ? 6.883 8.336 -5.473 1 95 96 ALA A O 1
ATOM 721 N N . PRO A 1 97 ? 7.512 7.637 -7.441 1 92.69 97 PRO A N 1
ATOM 722 C CA . PRO A 1 97 ? 8.078 6.379 -6.949 1 92.69 97 PRO A CA 1
ATOM 723 C C . PRO A 1 97 ? 9.258 6.59 -6.008 1 92.69 97 PRO A C 1
ATOM 725 O O . PRO A 1 97 ? 9.391 5.887 -5.004 1 92.69 97 PRO A O 1
ATOM 728 N N . ARG A 1 98 ? 10.102 7.504 -6.344 1 93.25 98 ARG A N 1
ATOM 729 C CA . ARG A 1 98 ? 11.32 7.668 -5.559 1 93.25 98 ARG A CA 1
ATOM 730 C C . ARG A 1 98 ? 10.992 8.008 -4.105 1 93.25 98 ARG A C 1
ATOM 732 O O . ARG A 1 98 ? 11.445 7.316 -3.188 1 93.25 98 ARG A O 1
ATOM 739 N N . PRO A 1 99 ? 10.125 8.945 -3.867 1 96.44 99 PRO A N 1
ATOM 740 C CA . PRO A 1 99 ? 9.75 9.211 -2.477 1 96.44 99 PRO A CA 1
ATOM 741 C C . PRO A 1 99 ? 9.023 8.031 -1.827 1 96.44 99 PRO A C 1
ATOM 743 O O . PRO A 1 99 ? 9.156 7.809 -0.622 1 96.44 99 PRO A O 1
ATOM 746 N N . VAL A 1 100 ? 8.305 7.289 -2.594 1 96.12 100 VAL A N 1
ATOM 747 C CA . VAL A 1 100 ? 7.57 6.156 -2.031 1 96.12 100 VAL A CA 1
ATOM 748 C C . VAL A 1 100 ? 8.555 5.098 -1.54 1 96.12 100 VAL A C 1
ATOM 750 O O . VAL A 1 100 ? 8.312 4.441 -0.524 1 96.12 100 VAL A O 1
ATOM 753 N N . ARG A 1 101 ? 9.641 4.914 -2.24 1 93.88 101 ARG A N 1
ATOM 754 C CA . ARG A 1 101 ? 10.656 3.977 -1.784 1 93.88 101 ARG A CA 1
ATOM 755 C C . ARG A 1 101 ? 11.164 4.348 -0.392 1 93.88 101 ARG A C 1
ATOM 757 O O . ARG A 1 101 ? 11.328 3.479 0.466 1 93.88 101 ARG A O 1
ATOM 764 N N . ASP A 1 102 ? 11.375 5.633 -0.203 1 95.25 102 ASP A N 1
ATOM 765 C CA . ASP A 1 102 ? 11.742 6.102 1.13 1 95.25 102 ASP A CA 1
ATOM 766 C C . ASP A 1 102 ? 10.609 5.863 2.127 1 95.25 102 ASP A C 1
ATOM 768 O O . ASP A 1 102 ? 10.852 5.445 3.262 1 95.25 102 ASP A O 1
ATOM 772 N N . LEU A 1 103 ? 9.414 6.102 1.683 1 97 103 LEU A N 1
ATOM 773 C CA . LEU A 1 103 ? 8.227 5.953 2.525 1 97 103 LEU A CA 1
ATOM 774 C C . LEU A 1 103 ? 8.07 4.504 2.982 1 97 103 LEU A C 1
ATOM 776 O O . LEU A 1 103 ? 7.656 4.25 4.117 1 97 103 LEU A O 1
ATOM 780 N N . VAL A 1 104 ? 8.414 3.631 2.152 1 94.19 104 VAL A N 1
ATOM 781 C CA . VAL A 1 104 ? 8.383 2.215 2.508 1 94.19 104 VAL A CA 1
ATOM 782 C C . VAL A 1 104 ? 9.375 1.938 3.635 1 94.19 104 VAL A C 1
ATOM 784 O O . VAL A 1 104 ? 9.07 1.188 4.566 1 94.19 104 VAL A O 1
ATOM 787 N N . GLY A 1 105 ? 10.492 2.529 3.521 1 93.31 105 GLY A N 1
ATOM 788 C CA . GLY A 1 105 ? 11.461 2.406 4.602 1 93.31 105 GLY A CA 1
ATOM 789 C C . GLY A 1 105 ? 10.938 2.92 5.93 1 93.31 105 GLY A C 1
ATOM 790 O O . GLY A 1 105 ? 11.18 2.314 6.973 1 93.31 105 GLY A O 1
ATOM 791 N N . VAL A 1 106 ? 10.203 3.965 5.871 1 96.81 106 VAL A N 1
ATOM 792 C CA . VAL A 1 106 ? 9.609 4.566 7.059 1 96.81 106 VAL A CA 1
ATOM 793 C C . VAL A 1 106 ? 8.547 3.635 7.629 1 96.81 106 VAL A C 1
ATOM 795 O O . VAL A 1 106 ? 8.422 3.49 8.852 1 96.81 106 VAL A O 1
ATOM 798 N N . ALA A 1 107 ? 7.828 3.014 6.797 1 95.5 107 ALA A N 1
ATOM 799 C CA . ALA A 1 107 ? 6.719 2.15 7.191 1 95.5 107 ALA A CA 1
ATOM 800 C C . ALA A 1 107 ? 7.227 0.868 7.844 1 95.5 107 ALA A C 1
ATOM 802 O O . ALA A 1 107 ? 6.465 0.159 8.508 1 95.5 107 ALA A O 1
ATOM 803 N N . GLU A 1 108 ? 8.5 0.575 7.613 1 92.75 108 GLU A N 1
ATOM 804 C CA . GLU A 1 108 ? 9.078 -0.629 8.195 1 92.75 108 GLU A CA 1
ATOM 805 C C . GLU A 1 108 ? 8.93 -0.64 9.711 1 92.75 108 GLU A C 1
ATOM 807 O O . GLU A 1 108 ? 8.734 -1.697 10.312 1 92.75 108 GLU A O 1
ATOM 812 N N . ASP A 1 109 ? 8.906 0.531 10.289 1 93.69 109 ASP A N 1
ATOM 813 C CA . ASP A 1 109 ? 8.883 0.641 11.742 1 93.69 109 ASP A CA 1
ATOM 814 C C . ASP A 1 109 ? 7.496 1.033 12.242 1 93.69 109 ASP A C 1
ATOM 816 O O . ASP A 1 109 ? 7.328 1.372 13.422 1 93.69 109 ASP A O 1
ATOM 820 N N . ARG A 1 110 ? 6.531 0.989 11.359 1 95.69 110 ARG A N 1
ATOM 821 C CA . ARG A 1 110 ? 5.188 1.448 11.688 1 95.69 110 ARG A CA 1
ATOM 822 C C . ARG A 1 110 ? 4.129 0.578 11.023 1 95.69 110 ARG A C 1
ATOM 824 O O . ARG A 1 110 ? 3.775 0.804 9.859 1 95.69 110 ARG A O 1
ATOM 831 N N . ASP A 1 111 ? 3.562 -0.24 11.797 1 91.81 111 ASP A N 1
ATOM 832 C CA . ASP A 1 111 ? 2.689 -1.272 11.242 1 91.81 111 ASP A CA 1
ATOM 833 C C . ASP A 1 111 ? 1.372 -0.675 10.758 1 91.81 111 ASP A C 1
ATOM 835 O O . ASP A 1 111 ? 0.659 -1.296 9.961 1 91.81 111 ASP A O 1
ATOM 839 N N . ASN A 1 112 ? 1.107 0.519 11.219 1 95.75 112 ASN A N 1
ATOM 840 C CA . ASN A 1 112 ? -0.177 1.116 10.867 1 95.75 112 ASN A CA 1
ATOM 841 C C . ASN A 1 112 ? -0.045 2.078 9.688 1 95.75 112 ASN A C 1
ATOM 843 O O . ASN A 1 112 ? -1.01 2.75 9.32 1 95.75 112 ASN A O 1
ATOM 847 N N . LEU A 1 113 ? 1.155 2.148 9.102 1 96.94 113 LEU A N 1
ATOM 848 C CA . LEU A 1 113 ? 1.396 3.049 7.977 1 96.94 113 LEU A CA 1
ATOM 849 C C . LEU A 1 113 ? 1.419 2.279 6.66 1 96.94 113 LEU A C 1
ATOM 851 O O . LEU A 1 113 ? 2.203 1.341 6.5 1 96.94 113 LEU A O 1
ATOM 855 N N . PHE A 1 114 ? 0.615 2.779 5.676 1 94.81 114 PHE A N 1
ATOM 856 C CA . PHE A 1 114 ? 0.443 2.059 4.418 1 94.81 114 PHE A CA 1
ATOM 857 C C . PHE A 1 114 ? 0.748 2.963 3.229 1 94.81 114 PHE A C 1
ATOM 859 O O . PHE A 1 114 ? -0.125 3.693 2.758 1 94.81 114 PHE A O 1
ATOM 866 N N . PRO A 1 115 ? 1.951 2.801 2.713 1 96.31 115 PRO A N 1
ATOM 867 C CA . PRO A 1 115 ? 2.297 3.598 1.534 1 96.31 115 PRO A CA 1
ATOM 868 C C . PRO A 1 115 ? 1.536 3.166 0.284 1 96.31 115 PRO A C 1
ATOM 870 O O . PRO A 1 115 ? 1.382 1.967 0.034 1 96.31 115 PRO A O 1
ATOM 873 N N . LEU A 1 116 ? 1.038 4.102 -0.425 1 95.88 116 LEU A N 1
ATOM 874 C CA . LEU A 1 116 ? 0.355 3.867 -1.692 1 95.88 116 LEU A CA 1
ATOM 875 C C . LEU A 1 116 ? 0.967 4.711 -2.805 1 95.88 116 LEU A C 1
ATOM 877 O O . LEU A 1 116 ? 0.939 5.941 -2.74 1 95.88 116 LEU A O 1
ATOM 881 N N . LEU A 1 117 ? 1.553 4.098 -3.812 1 96.12 117 LEU A N 1
ATOM 882 C CA . L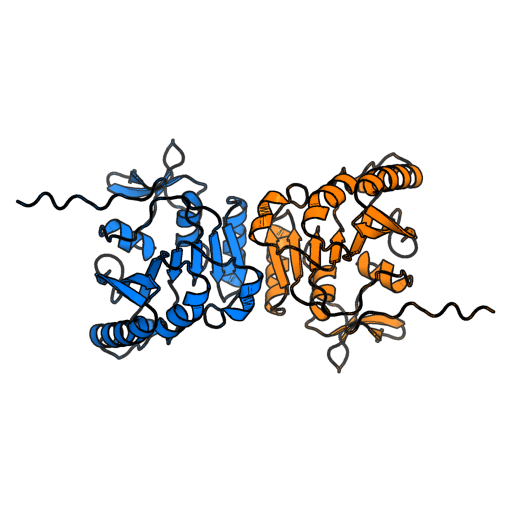EU A 1 117 ? 2.004 4.781 -5.02 1 96.12 117 LEU A CA 1
ATOM 883 C C . LEU A 1 117 ? 0.825 5.117 -5.926 1 96.12 117 LEU A C 1
ATOM 885 O O . LEU A 1 117 ? 0.499 4.348 -6.836 1 96.12 117 LEU A O 1
ATOM 889 N N . LYS A 1 118 ? 0.18 6.25 -5.699 1 96.5 118 LYS A N 1
ATOM 890 C CA . LYS A 1 118 ? -1.035 6.672 -6.391 1 96.5 118 LYS A CA 1
ATOM 891 C C . LYS A 1 118 ? -1.084 8.188 -6.539 1 96.5 118 LYS A C 1
ATOM 893 O O . LYS A 1 118 ? -0.3 8.906 -5.918 1 96.5 118 LYS A O 1
ATOM 898 N N . ASP A 1 119 ? -1.946 8.617 -7.391 1 96.44 119 ASP A N 1
ATOM 899 C CA . ASP A 1 119 ? -2.174 10.039 -7.633 1 96.44 119 ASP A CA 1
ATOM 900 C C . ASP A 1 119 ? -3.418 10.531 -6.898 1 96.44 119 ASP A C 1
ATOM 902 O O . ASP A 1 119 ? -4.531 10.078 -7.184 1 96.44 119 ASP A O 1
ATOM 906 N N . ALA A 1 120 ? -3.248 11.492 -6.008 1 98.19 120 ALA A N 1
ATOM 907 C CA . ALA A 1 120 ? -4.352 12.031 -5.223 1 98.19 120 ALA A CA 1
ATOM 908 C C . ALA A 1 120 ? -5.445 12.594 -6.125 1 98.19 120 ALA A C 1
ATOM 910 O O . ALA A 1 120 ? -6.594 12.75 -5.699 1 98.19 120 ALA A O 1
ATOM 911 N N . ARG A 1 121 ? -5.18 12.984 -7.34 1 98.38 121 ARG A N 1
ATOM 912 C CA . ARG A 1 121 ? -6.141 13.539 -8.289 1 98.38 121 ARG A CA 1
ATOM 913 C C . ARG A 1 121 ? -7.082 12.453 -8.812 1 98.38 121 ARG A C 1
ATOM 915 O O . ARG A 1 121 ? -8.125 12.758 -9.398 1 98.38 121 ARG A O 1
ATOM 922 N N . ASP A 1 122 ? -6.754 11.18 -8.641 1 96.94 122 ASP A N 1
ATOM 923 C CA . ASP A 1 122 ? -7.547 10.039 -9.102 1 96.94 122 ASP A CA 1
ATOM 924 C C . ASP A 1 122 ? -7.891 9.102 -7.945 1 96.94 122 ASP A C 1
ATOM 926 O O . ASP A 1 122 ? -7.434 7.961 -7.91 1 96.94 122 ASP A O 1
ATOM 930 N N . PRO A 1 123 ? -8.852 9.516 -7.098 1 97.56 123 PRO A N 1
ATOM 931 C CA . PRO A 1 123 ? -9.148 8.734 -5.898 1 97.56 123 PRO A CA 1
ATOM 932 C C . PRO A 1 123 ? -9.719 7.355 -6.219 1 97.56 123 PRO A C 1
ATOM 934 O O . PRO A 1 123 ? -9.57 6.422 -5.426 1 97.56 123 PRO A O 1
ATOM 937 N N . GLU A 1 124 ? -10.305 7.148 -7.344 1 95.31 124 GLU A N 1
ATOM 938 C CA . GLU A 1 124 ? -10.852 5.844 -7.715 1 95.31 124 GLU A CA 1
ATOM 939 C C . GLU A 1 124 ? -9.75 4.785 -7.777 1 95.31 124 GLU A C 1
ATOM 941 O O . GLU A 1 124 ? -10 3.605 -7.523 1 95.31 124 GLU A O 1
ATOM 946 N N . SER A 1 125 ? -8.578 5.242 -8.062 1 93.06 125 SER A N 1
ATOM 947 C CA . SER A 1 125 ? -7.469 4.316 -8.242 1 93.06 125 SER A CA 1
ATOM 948 C C . SER A 1 125 ? -7.078 3.662 -6.918 1 93.06 125 SER A C 1
ATOM 950 O O . SER A 1 125 ? -6.367 2.656 -6.902 1 93.06 125 SER A O 1
ATOM 952 N N . TYR A 1 126 ? -7.477 4.168 -5.758 1 94.5 126 TYR A N 1
ATOM 953 C CA . TYR A 1 126 ? -7.133 3.547 -4.484 1 94.5 126 TYR A CA 1
ATOM 954 C C . TYR A 1 126 ? -8.375 3.354 -3.619 1 94.5 126 TYR A C 1
ATOM 956 O O . TYR A 1 126 ? -8.266 3.049 -2.428 1 94.5 126 TYR A O 1
ATOM 964 N N . ALA A 1 127 ? -9.539 3.457 -4.199 1 93.31 127 ALA A N 1
ATOM 965 C CA . ALA A 1 127 ? -10.797 3.297 -3.475 1 93.31 127 ALA A CA 1
ATOM 966 C C . ALA A 1 127 ? -10.961 1.863 -2.977 1 93.31 127 ALA A C 1
ATOM 968 O O . ALA A 1 127 ? -11.688 1.617 -2.006 1 93.31 127 ALA A O 1
ATOM 969 N N . HIS A 1 128 ? -10.289 0.977 -3.596 1 86.44 128 HIS A N 1
ATOM 970 C CA . HIS A 1 128 ? -10.398 -0.427 -3.219 1 86.44 128 HIS A CA 1
ATOM 971 C C . HIS A 1 128 ? -9.523 -0.745 -2.016 1 86.44 128 HIS A C 1
ATOM 973 O O . HIS A 1 128 ? -9.664 -1.803 -1.396 1 86.44 128 HIS A O 1
ATOM 979 N N . VAL A 1 129 ? -8.641 0.167 -1.731 1 89.75 129 VAL A N 1
ATOM 980 C CA . VAL A 1 129 ? -7.695 -0.062 -0.649 1 89.75 129 VAL A CA 1
ATOM 981 C C . VAL A 1 129 ? -8.062 0.798 0.557 1 89.75 129 VAL A C 1
ATOM 983 O O . VAL A 1 129 ? -8.031 0.328 1.696 1 89.75 129 VAL A O 1
ATOM 986 N N . VAL A 1 130 ? -8.406 1.965 0.327 1 93 130 VAL A N 1
ATOM 987 C CA . VAL A 1 130 ? -8.734 2.906 1.393 1 93 130 VAL A CA 1
ATOM 988 C C . VAL A 1 130 ? -10.164 2.668 1.871 1 93 130 VAL A C 1
ATOM 990 O O . VAL A 1 130 ? -11.102 2.66 1.068 1 93 130 VAL A O 1
ATOM 993 N N . GLU A 1 131 ? -10.258 2.412 3.088 1 86.69 131 GLU A N 1
ATOM 994 C CA . GLU A 1 131 ? -11.578 2.168 3.67 1 86.69 131 GLU A CA 1
ATOM 995 C C . GLU A 1 131 ? -12.461 3.412 3.582 1 86.69 131 GLU A C 1
ATOM 997 O O . GLU A 1 131 ? -11.953 4.531 3.475 1 86.69 131 GLU A O 1
ATOM 1002 N N . SER A 1 132 ? -13.742 3.189 3.66 1 87.12 132 SER A N 1
ATOM 1003 C CA . SER A 1 132 ? -14.703 4.281 3.766 1 87.12 132 SER A CA 1
ATOM 1004 C C . SER A 1 132 ? -14.867 4.734 5.211 1 87.12 132 SER A C 1
ATOM 1006 O O . SER A 1 132 ? -14.578 3.979 6.141 1 87.12 132 SER A O 1
ATOM 1008 N N . GLY A 1 133 ? -15.242 5.953 5.328 1 95.25 133 GLY A N 1
ATOM 1009 C CA . GLY A 1 133 ? -15.562 6.457 6.656 1 95.25 133 GLY A CA 1
ATOM 1010 C C . GLY A 1 133 ? -14.336 6.793 7.48 1 95.25 133 GLY A C 1
ATOM 1011 O O . GLY A 1 133 ? -14.312 6.566 8.688 1 95.25 133 GLY A O 1
ATOM 1012 N N . ILE A 1 134 ? -13.344 7.234 6.758 1 97.38 134 ILE A N 1
ATOM 1013 C CA . ILE A 1 134 ? -12.141 7.602 7.5 1 97.38 134 ILE A CA 1
ATOM 1014 C C . ILE A 1 134 ? -12.422 8.836 8.359 1 97.38 134 ILE A C 1
ATOM 1016 O O . ILE A 1 134 ? -13.297 9.641 8.031 1 97.38 134 ILE A O 1
ATOM 1020 N N . ASP A 1 135 ? -11.656 9.031 9.445 1 98.62 135 ASP A N 1
ATOM 1021 C CA . ASP A 1 135 ? -11.867 10.102 10.414 1 98.62 135 ASP A CA 1
ATOM 1022 C C . ASP A 1 135 ? -11.266 11.414 9.93 1 98.62 135 ASP A C 1
ATOM 1024 O O . ASP A 1 135 ? -11.773 12.492 10.242 1 98.62 135 ASP A O 1
ATOM 1028 N N . CYS A 1 136 ? -10.133 11.297 9.195 1 98.81 136 CYS A N 1
ATOM 1029 C CA . CYS A 1 136 ? -9.406 12.516 8.875 1 98.81 136 CYS A CA 1
ATOM 1030 C C . CYS A 1 136 ? -8.727 12.398 7.516 1 98.81 136 CYS A C 1
ATOM 1032 O O . CYS A 1 136 ? -8.094 11.391 7.215 1 98.81 136 CYS A O 1
ATOM 1034 N N . LEU A 1 137 ? -8.922 13.352 6.695 1 98.88 137 LEU A N 1
ATOM 1035 C CA . LEU A 1 137 ? -8.203 13.555 5.441 1 98.88 137 LEU A CA 1
ATOM 1036 C C . LEU A 1 137 ? -7.18 14.68 5.574 1 98.88 137 LEU A C 1
ATOM 1038 O O . LEU A 1 137 ? -7.551 15.836 5.809 1 98.88 137 LEU A O 1
ATOM 1042 N N . VAL A 1 138 ? -5.883 14.344 5.52 1 98.94 138 VAL A N 1
ATOM 1043 C CA . VAL A 1 138 ? -4.824 15.352 5.516 1 98.94 138 VAL A CA 1
ATOM 1044 C C . VAL A 1 138 ? -4.328 15.57 4.09 1 98.94 138 VAL A C 1
ATOM 1046 O O . VAL A 1 138 ? -3.965 14.617 3.396 1 98.94 138 VAL A O 1
ATOM 1049 N N . MET A 1 139 ? -4.359 16.781 3.664 1 98.88 139 MET A N 1
ATOM 1050 C CA . MET A 1 139 ? -3.973 17.062 2.281 1 98.88 139 MET A CA 1
ATOM 1051 C C . MET A 1 139 ? -2.857 18.094 2.221 1 98.88 139 MET A C 1
ATOM 1053 O O . MET A 1 139 ? -3.047 19.25 2.631 1 98.88 139 MET A O 1
ATOM 1057 N N . ASP A 1 140 ? -1.71 17.703 1.782 1 98.38 140 ASP A N 1
ATOM 1058 C CA . ASP A 1 140 ? -0.529 18.516 1.524 1 98.38 140 ASP A CA 1
ATOM 1059 C C . ASP A 1 140 ? 0.055 18.219 0.146 1 98.38 140 ASP A C 1
ATOM 1061 O O . ASP A 1 140 ? 1.166 17.703 0.036 1 98.38 140 ASP A O 1
ATOM 1065 N N . VAL A 1 141 ? -0.635 18.547 -0.871 1 97.81 141 VAL A N 1
ATOM 1066 C CA . VAL A 1 141 ? -0.232 18.234 -2.238 1 97.81 141 VAL A CA 1
ATOM 1067 C C . VAL A 1 141 ? 0.286 19.5 -2.924 1 97.81 141 VAL A C 1
ATOM 1069 O O . VAL A 1 141 ? -0.164 20.609 -2.617 1 97.81 141 VAL A O 1
ATOM 1072 N N . ALA A 1 142 ? 1.205 19.328 -3.783 1 92.75 142 ALA A N 1
ATOM 1073 C CA . ALA A 1 142 ? 1.768 20.422 -4.582 1 92.75 142 ALA A CA 1
ATOM 1074 C C . ALA A 1 142 ? 1.274 20.344 -6.023 1 92.75 142 ALA A C 1
ATOM 1076 O O . ALA A 1 142 ? 2.07 20.188 -6.953 1 92.75 142 ALA A O 1
ATOM 1077 N N . THR A 1 143 ? -0.011 20.406 -6.285 1 94.5 143 THR A N 1
ATOM 1078 C CA . THR A 1 143 ? -0.624 20.344 -7.605 1 94.5 143 THR A CA 1
ATOM 1079 C C . THR A 1 143 ? -1.561 21.531 -7.82 1 94.5 143 THR A C 1
ATOM 1081 O O . THR A 1 143 ? -1.937 22.219 -6.867 1 94.5 143 THR A O 1
ATOM 1084 N N . ARG A 1 144 ? -1.838 21.812 -9.086 1 95.19 144 ARG A N 1
ATOM 1085 C CA . ARG A 1 144 ? -2.938 22.734 -9.383 1 95.19 144 ARG A CA 1
ATOM 1086 C C . ARG A 1 144 ? -4.285 22.078 -9.086 1 95.19 144 ARG A C 1
ATOM 1088 O O . ARG A 1 144 ? -4.426 20.859 -9.195 1 95.19 144 ARG A O 1
ATOM 1095 N N . GLY A 1 145 ? -5.25 22.859 -8.719 1 97.94 145 GLY A N 1
ATOM 1096 C CA . GLY A 1 145 ? -6.578 22.344 -8.43 1 97.94 145 GLY A CA 1
ATOM 1097 C C . GLY A 1 145 ? -6.66 21.641 -7.086 1 97.94 145 GLY A C 1
ATOM 1098 O O . GLY A 1 145 ? -7.246 20.562 -6.98 1 97.94 145 GLY A O 1
ATOM 1099 N N . GLN A 1 146 ? -6.02 22.219 -6.113 1 98.62 146 GLN A N 1
ATOM 1100 C CA . GLN A 1 146 ? -5.969 21.609 -4.785 1 98.62 146 GLN A CA 1
ATOM 1101 C C . GLN A 1 146 ? -7.371 21.438 -4.207 1 98.62 146 GLN A C 1
ATOM 1103 O O . GLN A 1 146 ? -7.68 20.406 -3.602 1 98.62 146 GLN A O 1
ATOM 1108 N N . ALA A 1 147 ? -8.258 22.375 -4.398 1 98.62 147 ALA A N 1
ATOM 1109 C CA . ALA A 1 147 ? -9.633 22.266 -3.918 1 98.62 147 ALA A CA 1
ATOM 1110 C C . ALA A 1 147 ? -10.367 21.109 -4.598 1 98.62 147 ALA A C 1
ATOM 1112 O O . ALA A 1 147 ? -11.109 20.375 -3.951 1 98.62 147 ALA A O 1
ATOM 1113 N N . THR A 1 148 ? -10.141 20.984 -5.883 1 98.69 148 THR A N 1
ATOM 1114 C CA . THR A 1 148 ? -10.758 19.906 -6.633 1 98.69 148 THR A CA 1
ATOM 1115 C C . THR A 1 148 ? -10.336 18.547 -6.078 1 98.69 148 THR A C 1
ATOM 1117 O O . THR A 1 148 ? -11.156 17.641 -5.949 1 98.69 148 THR A O 1
ATOM 1120 N N . VAL A 1 149 ? -9.055 18.406 -5.746 1 98.75 149 VAL A N 1
ATOM 1121 C CA . VAL A 1 149 ? -8.547 17.172 -5.16 1 98.75 149 VAL A CA 1
ATOM 1122 C C . VAL A 1 149 ? -9.258 16.891 -3.842 1 98.75 149 VAL A C 1
ATOM 1124 O O . VAL A 1 149 ? -9.703 15.773 -3.596 1 98.75 149 VAL A O 1
ATOM 1127 N N . ALA A 1 150 ? -9.398 17.922 -3.023 1 98.81 150 ALA A N 1
ATOM 1128 C CA . ALA A 1 150 ? -10.094 17.781 -1.747 1 98.81 150 ALA A CA 1
ATOM 1129 C C . ALA A 1 150 ? -11.539 17.344 -1.96 1 98.81 150 ALA A C 1
ATOM 1131 O O . ALA A 1 150 ? -12.023 16.422 -1.295 1 98.81 150 ALA A O 1
ATOM 1132 N N . VAL A 1 151 ? -12.188 17.938 -2.902 1 98.81 151 VAL A N 1
ATOM 1133 C CA . VAL A 1 151 ? -13.594 17.656 -3.17 1 98.81 151 VAL A CA 1
ATOM 1134 C C . VAL A 1 151 ? -13.742 16.203 -3.652 1 98.81 151 VAL A C 1
ATOM 1136 O O . VAL A 1 151 ? -14.617 15.477 -3.182 1 98.81 151 VAL A O 1
ATOM 1139 N N . ARG A 1 152 ? -12.891 15.766 -4.551 1 98.38 152 ARG A N 1
ATOM 1140 C CA . ARG A 1 152 ? -12.961 14.414 -5.094 1 98.38 152 ARG A CA 1
ATOM 1141 C C . ARG A 1 152 ? -12.703 13.375 -4.008 1 98.38 152 ARG A C 1
ATOM 1143 O O . ARG A 1 152 ? -13.266 12.273 -4.043 1 98.38 152 ARG A O 1
ATOM 1150 N N . ASN A 1 153 ? -11.906 13.688 -3.047 1 98.62 153 ASN A N 1
ATOM 1151 C CA . ASN A 1 153 ? -11.523 12.727 -2.02 1 98.62 153 ASN A CA 1
ATOM 1152 C C . ASN A 1 153 ? -12.477 12.773 -0.824 1 98.62 153 ASN A C 1
ATOM 1154 O O . ASN A 1 153 ? -12.32 12.008 0.129 1 98.62 153 ASN A O 1
ATOM 1158 N N . ARG A 1 154 ? -13.43 13.625 -0.871 1 98.38 154 ARG A N 1
ATOM 1159 C CA . ARG A 1 154 ? -14.438 13.711 0.182 1 98.38 154 ARG A CA 1
ATOM 1160 C C . ARG A 1 154 ? -15.141 12.367 0.371 1 98.38 154 ARG A C 1
ATOM 1162 O O . ARG A 1 154 ? -15.57 12.031 1.479 1 98.38 154 ARG A O 1
ATOM 1169 N N . GLN A 1 155 ? -15.18 11.586 -0.651 1 97.44 155 GLN A N 1
ATOM 1170 C CA . GLN A 1 155 ? -15.898 10.32 -0.668 1 97.44 155 GLN A CA 1
ATOM 1171 C C . GLN A 1 155 ? -15.367 9.375 0.407 1 97.44 155 GLN A C 1
ATOM 1173 O O . GLN A 1 155 ? -16.078 8.477 0.859 1 97.44 155 GLN A O 1
ATOM 1178 N N . PHE A 1 156 ? -14.156 9.531 0.841 1 97.69 156 PHE A N 1
ATOM 1179 C CA . PHE A 1 156 ? -13.555 8.617 1.8 1 97.69 156 PHE A CA 1
ATOM 1180 C C . PHE A 1 156 ? -13.898 9.023 3.229 1 97.69 156 PHE A C 1
ATOM 1182 O O . PHE A 1 156 ? -13.789 8.219 4.152 1 97.69 156 PHE A O 1
ATOM 1189 N N . LEU A 1 157 ? -14.258 10.32 3.471 1 98.19 157 LEU A N 1
ATOM 1190 C CA . LEU A 1 157 ? -14.461 10.867 4.809 1 98.19 157 LEU A CA 1
ATOM 1191 C C . LEU A 1 157 ? -15.82 10.453 5.367 1 98.19 157 LEU A C 1
ATOM 1193 O O . LEU A 1 157 ? -16.812 10.461 4.645 1 98.19 157 LEU A O 1
ATOM 1197 N N . ALA A 1 158 ? -15.781 10.141 6.68 1 98.06 158 ALA A N 1
ATOM 1198 C CA . ALA A 1 158 ? -17.031 10.055 7.418 1 98.06 158 ALA A CA 1
ATOM 1199 C C . ALA A 1 158 ? -17.75 11.398 7.449 1 98.06 158 ALA A C 1
ATOM 1201 O O . ALA A 1 158 ? -17.125 12.445 7.254 1 98.06 158 ALA A O 1
ATOM 1202 N N . ASP A 1 159 ? -19.016 11.367 7.77 1 96.38 159 ASP A N 1
ATOM 1203 C CA . ASP A 1 159 ? -19.797 12.602 7.801 1 96.38 159 ASP A CA 1
ATOM 1204 C C . ASP A 1 159 ? -19.281 13.547 8.883 1 96.38 159 ASP A C 1
ATOM 1206 O O . ASP A 1 159 ? -19.344 14.773 8.727 1 96.38 159 ASP A O 1
ATOM 1210 N N . ASP A 1 160 ? -18.812 13.008 9.906 1 97.06 160 ASP A N 1
ATOM 1211 C CA . ASP A 1 160 ? -18.281 13.844 10.984 1 97.06 160 ASP A CA 1
ATOM 1212 C C . ASP A 1 160 ? -16.75 13.906 10.922 1 97.06 160 ASP A C 1
ATOM 1214 O O . ASP A 1 160 ? -16.109 14.25 11.914 1 97.06 160 ASP A O 1
ATOM 1218 N N . GLY A 1 161 ? -16.234 13.461 9.789 1 98.38 161 GLY A N 1
ATOM 1219 C CA . GLY A 1 161 ? -14.789 13.5 9.625 1 98.38 161 GLY A CA 1
ATOM 1220 C C . GLY A 1 161 ? -14.242 14.898 9.453 1 98.38 161 GLY A C 1
ATOM 1221 O O . GLY A 1 161 ? -14.992 15.875 9.5 1 98.38 161 GLY A O 1
ATOM 1222 N N . ARG A 1 162 ? -12.906 15.016 9.32 1 98.75 162 ARG A N 1
ATOM 1223 C CA . ARG A 1 162 ? -12.25 16.312 9.188 1 98.75 162 ARG A CA 1
ATOM 1224 C C . ARG A 1 162 ? -11.312 16.328 7.984 1 98.75 162 ARG A C 1
ATOM 1226 O O . ARG A 1 162 ? -10.609 15.359 7.727 1 98.75 162 ARG A O 1
ATOM 1233 N N . LEU A 1 163 ? -11.391 17.391 7.316 1 98.88 163 LEU A N 1
ATOM 1234 C CA . LEU A 1 163 ? -10.359 17.734 6.344 1 98.88 163 LEU A CA 1
ATOM 1235 C C . LEU A 1 163 ? -9.352 18.703 6.941 1 98.88 163 LEU A C 1
ATOM 1237 O O . LEU A 1 163 ? -9.734 19.75 7.477 1 98.88 163 LEU A O 1
ATOM 1241 N N . LEU A 1 164 ? -8.086 18.391 6.953 1 98.94 164 LEU A N 1
ATOM 1242 C CA . LEU A 1 164 ? -6.965 19.281 7.285 1 98.94 164 LEU A CA 1
ATOM 1243 C C . LEU A 1 164 ? -6.09 19.516 6.062 1 98.94 164 LEU A C 1
ATOM 1245 O O . LEU A 1 164 ? -5.328 18.641 5.652 1 98.94 164 LEU A O 1
ATOM 1249 N N . MET A 1 165 ? -6.191 20.703 5.547 1 98.75 165 MET A N 1
ATOM 1250 C CA . MET A 1 165 ? -5.574 20.969 4.25 1 98.75 165 MET A CA 1
ATOM 1251 C C . MET A 1 165 ? -4.652 22.188 4.328 1 98.75 165 MET A C 1
ATOM 1253 O O . MET A 1 165 ? -4.977 23.172 4.98 1 98.75 165 MET A O 1
ATOM 1257 N N . ALA A 1 166 ? -3.447 22.078 3.791 1 98.69 166 ALA A N 1
ATOM 1258 C CA . ALA A 1 166 ? -2.547 23.203 3.592 1 98.69 166 ALA A CA 1
ATOM 1259 C C . ALA A 1 166 ? -2.504 23.625 2.123 1 98.69 166 ALA A C 1
ATOM 1261 O O . ALA A 1 166 ? -1.997 22.875 1.277 1 98.69 166 ALA A O 1
ATOM 1262 N N . VAL A 1 167 ? -3.01 24.781 1.814 1 98.69 167 VAL A N 1
ATOM 1263 C CA . VAL A 1 167 ? -3.037 25.297 0.448 1 98.69 167 VAL A CA 1
ATOM 1264 C C . VAL A 1 167 ? -1.719 26 0.136 1 98.69 167 VAL A C 1
ATOM 1266 O O . VAL A 1 167 ? -1.294 26.891 0.877 1 98.69 167 VAL A O 1
ATOM 1269 N N . LYS A 1 168 ? -1.106 25.531 -0.877 1 98.06 168 LYS A N 1
ATOM 1270 C CA . LYS A 1 168 ? 0.098 26.156 -1.41 1 98.06 168 LYS A CA 1
ATOM 1271 C C . LYS A 1 168 ? -0.238 27.109 -2.557 1 98.06 168 LYS A C 1
ATOM 1273 O O . LYS A 1 168 ? -0.415 26.672 -3.697 1 98.06 168 LYS A O 1
ATOM 1278 N N . ALA A 1 169 ? -0.196 28.359 -2.277 1 97.5 169 ALA A N 1
ATOM 1279 C CA . ALA A 1 169 ? -0.634 29.344 -3.27 1 97.5 169 ALA A CA 1
ATOM 1280 C C . ALA A 1 169 ? 0.21 29.25 -4.539 1 97.5 169 ALA A C 1
ATOM 1282 O O . ALA A 1 169 ? -0.322 29.281 -5.648 1 97.5 169 ALA A O 1
ATOM 1283 N N . ARG A 1 170 ? 1.515 29.047 -4.375 1 95.88 170 ARG A N 1
ATOM 1284 C CA . ARG A 1 170 ? 2.439 29.078 -5.504 1 95.88 170 ARG A CA 1
ATOM 1285 C C . ARG A 1 170 ? 2.287 27.844 -6.379 1 95.88 170 ARG A C 1
ATOM 1287 O O . ARG A 1 170 ? 2.625 27.875 -7.566 1 95.88 170 ARG A O 1
ATOM 1294 N N . SER A 1 171 ? 1.778 26.812 -5.77 1 94.44 171 SER A N 1
ATOM 1295 C CA . SER A 1 171 ? 1.51 25.625 -6.562 1 94.44 171 SER A CA 1
ATOM 1296 C C . SER A 1 171 ? 0.264 25.797 -7.422 1 94.44 171 SER A C 1
ATOM 1298 O O . SER A 1 171 ? 0.137 25.172 -8.477 1 94.44 171 SER A O 1
ATOM 1300 N N . GLU A 1 172 ? -0.648 26.641 -6.945 1 94.44 172 GLU A N 1
ATOM 1301 C CA . GLU A 1 172 ? -1.853 26.953 -7.711 1 94.44 172 GLU A CA 1
ATOM 1302 C C . GLU A 1 172 ? -1.542 27.906 -8.867 1 94.44 172 GLU A C 1
ATOM 1304 O O . GLU A 1 172 ? -1.966 27.656 -10 1 94.44 172 GLU A O 1
ATOM 1309 N N . ASP A 1 173 ? -1.009 28.938 -8.594 1 92.5 173 ASP A N 1
ATOM 1310 C CA . ASP A 1 173 ? -0.664 29.984 -9.531 1 92.5 173 ASP A CA 1
ATOM 1311 C C . ASP A 1 173 ? 0.514 30.812 -9.016 1 92.5 173 ASP A C 1
ATOM 1313 O O . ASP A 1 173 ? 0.361 31.625 -8.094 1 92.5 173 ASP A O 1
ATOM 1317 N N . VAL A 1 174 ? 1.675 30.75 -9.695 1 91.69 174 VAL A N 1
ATOM 1318 C CA . VAL A 1 174 ? 2.926 31.328 -9.227 1 91.69 174 VAL A CA 1
ATOM 1319 C C . VAL A 1 174 ? 2.834 32.844 -9.281 1 91.69 174 VAL A C 1
ATOM 1321 O O . VAL A 1 174 ? 3.488 33.562 -8.5 1 91.69 174 VAL A O 1
ATOM 1324 N N . THR A 1 175 ? 1.911 33.375 -10.109 1 94.19 175 THR A N 1
ATOM 1325 C CA . THR A 1 175 ? 1.91 34.812 -10.367 1 94.19 175 THR A CA 1
ATOM 1326 C C . THR A 1 175 ? 0.778 35.5 -9.609 1 94.19 175 THR A C 1
ATOM 1328 O O . THR A 1 175 ? 0.761 36.719 -9.484 1 94.19 175 THR A O 1
ATOM 1331 N N . ALA A 1 176 ? -0.084 34.781 -9.195 1 94.81 176 ALA A N 1
ATOM 1332 C CA . ALA A 1 176 ? -1.264 35.375 -8.562 1 94.81 176 ALA A CA 1
ATOM 1333 C C . ALA A 1 176 ? -0.957 35.812 -7.133 1 94.81 176 ALA A C 1
ATOM 1335 O O . ALA A 1 176 ? -0.02 35.312 -6.508 1 94.81 176 ALA A O 1
ATOM 1336 N N . ASP A 1 177 ? -1.744 36.781 -6.727 1 96.81 177 ASP A N 1
ATOM 1337 C CA . ASP A 1 177 ? -1.727 37.125 -5.309 1 96.81 177 ASP A CA 1
ATOM 1338 C C . ASP A 1 177 ? -2.219 35.938 -4.461 1 96.81 177 ASP A C 1
ATOM 1340 O O . ASP A 1 177 ? -3.287 35.375 -4.723 1 96.81 177 ASP A O 1
ATOM 1344 N N . PRO A 1 178 ? -1.52 35.594 -3.42 1 97.06 178 PRO A N 1
ATOM 1345 C CA . PRO A 1 178 ? -1.908 34.438 -2.598 1 97.06 178 PRO A CA 1
ATOM 1346 C C . PRO A 1 178 ? -3.322 34.562 -2.037 1 97.06 178 PRO A C 1
ATOM 1348 O O . PRO A 1 178 ? -4.062 33.594 -1.983 1 97.06 178 PRO A O 1
ATOM 1351 N N . ASP A 1 179 ? -3.695 35.75 -1.643 1 97.38 179 ASP A N 1
ATOM 1352 C CA . ASP A 1 179 ? -5.016 35.938 -1.054 1 97.38 179 ASP A CA 1
ATOM 1353 C C . ASP A 1 179 ? -6.121 35.625 -2.057 1 97.38 179 ASP A C 1
ATOM 1355 O O . ASP A 1 179 ? -7.148 35.031 -1.688 1 97.38 179 ASP A O 1
ATOM 1359 N N . ASP A 1 180 ? -5.898 36 -3.268 1 97.75 180 ASP A N 1
ATOM 1360 C CA . ASP A 1 180 ? -6.867 35.656 -4.312 1 97.75 180 ASP A CA 1
ATOM 1361 C C . ASP A 1 180 ? -6.965 34.156 -4.516 1 97.75 180 ASP A C 1
ATOM 1363 O O . ASP A 1 180 ? -8.062 33.625 -4.695 1 97.75 180 ASP A O 1
ATOM 1367 N N . VAL A 1 181 ? -5.82 33.531 -4.531 1 97.81 181 VAL A N 1
ATOM 1368 C CA . VAL A 1 181 ? -5.77 32.094 -4.688 1 97.81 181 VAL A CA 1
ATOM 1369 C C . VAL A 1 181 ? -6.539 31.406 -3.551 1 97.81 181 VAL A C 1
ATOM 1371 O O . VAL A 1 181 ? -7.344 30.5 -3.783 1 97.81 181 VAL A O 1
ATOM 1374 N N . PHE A 1 182 ? -6.305 31.906 -2.307 1 98.5 182 PHE A N 1
ATOM 1375 C CA . PHE A 1 182 ? -6.969 31.312 -1.146 1 98.5 182 PHE A CA 1
ATOM 1376 C C . PHE A 1 182 ? -8.477 31.484 -1.249 1 98.5 182 PHE A C 1
ATOM 1378 O O . PHE A 1 182 ? -9.227 30.547 -0.964 1 98.5 182 PHE A O 1
ATOM 1385 N N . ASP A 1 183 ? -8.914 32.625 -1.69 1 98.19 183 ASP A N 1
ATOM 1386 C CA . ASP A 1 183 ? -10.344 32.875 -1.847 1 98.19 183 ASP A CA 1
ATOM 1387 C C . ASP A 1 183 ? -10.969 31.922 -2.842 1 98.19 183 ASP A C 1
ATOM 1389 O O . ASP A 1 183 ? -12.055 31.375 -2.596 1 98.19 183 ASP A O 1
ATOM 1393 N N . ASP A 1 184 ? -10.305 31.734 -3.914 1 98.12 184 ASP A N 1
ATOM 1394 C CA . ASP A 1 184 ? -10.797 30.828 -4.945 1 98.12 184 ASP A CA 1
ATOM 1395 C C . ASP A 1 184 ? -10.898 29.406 -4.418 1 98.12 184 ASP A C 1
ATOM 1397 O O . ASP A 1 184 ? -11.883 28.703 -4.676 1 98.12 184 ASP A O 1
ATOM 1401 N N . VAL A 1 185 ? -9.898 29 -3.725 1 98.38 185 VAL A N 1
ATOM 1402 C CA . VAL A 1 185 ? -9.859 27.656 -3.16 1 98.38 185 VAL A CA 1
ATOM 1403 C C . VAL A 1 185 ? -11.016 27.469 -2.18 1 98.38 185 VAL A C 1
ATOM 1405 O O . VAL A 1 185 ? -11.734 26.469 -2.238 1 98.38 185 VAL A O 1
ATOM 1408 N N . LEU A 1 186 ? -11.203 28.438 -1.278 1 98.69 186 LEU A N 1
ATOM 1409 C CA . LEU A 1 186 ? -12.266 28.359 -0.283 1 98.69 186 LEU A CA 1
ATOM 1410 C C . LEU A 1 186 ? -13.633 28.297 -0.953 1 98.69 186 LEU A C 1
ATOM 1412 O O . LEU A 1 186 ? -14.5 27.516 -0.533 1 98.69 186 LEU A O 1
ATOM 1416 N N . ASP A 1 187 ? -13.82 29.078 -1.996 1 98.56 187 ASP A N 1
ATOM 1417 C CA . ASP A 1 187 ? -15.078 29.094 -2.732 1 98.56 187 ASP A CA 1
ATOM 1418 C C . ASP A 1 187 ? -15.391 27.703 -3.299 1 98.56 187 ASP A C 1
ATOM 1420 O O . ASP A 1 187 ? -16.516 27.219 -3.172 1 98.56 187 ASP A O 1
ATOM 1424 N N . GLU A 1 188 ? -14.422 27.125 -3.877 1 98.44 188 GLU A N 1
ATOM 1425 C CA . GLU A 1 188 ? -14.617 25.797 -4.469 1 98.44 188 GLU A CA 1
ATOM 1426 C C . GLU A 1 188 ? -14.852 24.75 -3.396 1 98.44 188 GLU A C 1
ATOM 1428 O O . GLU A 1 188 ? -15.68 23.844 -3.568 1 98.44 188 GLU A O 1
ATOM 1433 N N . LEU A 1 189 ? -14.164 24.812 -2.297 1 98.69 189 LEU A N 1
ATOM 1434 C CA . LEU A 1 189 ? -14.281 23.844 -1.216 1 98.69 189 LEU A CA 1
ATOM 1435 C C . LEU A 1 189 ? -15.688 23.844 -0.635 1 98.69 189 LEU A C 1
ATOM 1437 O O . LEU A 1 189 ? -16.172 22.797 -0.182 1 98.69 189 LEU A O 1
ATOM 1441 N N . GLU A 1 190 ? -16.344 24.938 -0.643 1 98.31 190 GLU A N 1
ATOM 1442 C CA . GLU A 1 190 ? -17.672 25.094 -0.025 1 98.31 190 GLU A CA 1
ATOM 1443 C C . GLU A 1 190 ? -18.719 24.25 -0.737 1 98.31 190 GLU A C 1
ATOM 1445 O O . GLU A 1 190 ? -19.797 24.016 -0.198 1 98.31 190 GLU A O 1
ATOM 1450 N N . SER A 1 191 ? -18.422 23.781 -1.918 1 98 191 SER A N 1
ATOM 1451 C CA . SER A 1 191 ? -19.344 22.906 -2.633 1 98 191 SER A CA 1
ATOM 1452 C C . SER A 1 191 ? -19.453 21.547 -1.943 1 98 191 SER A C 1
ATOM 1454 O O . SE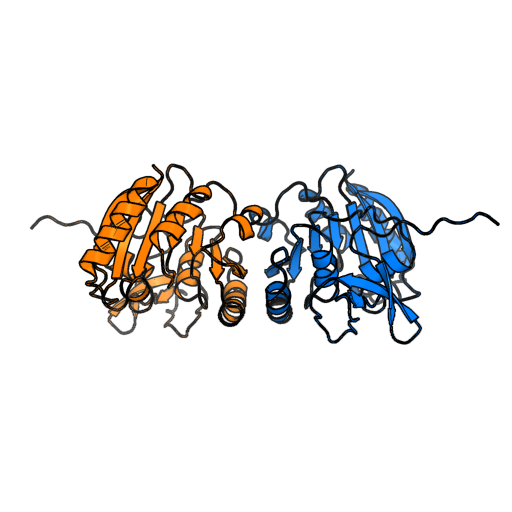R A 1 191 ? -20.438 20.828 -2.15 1 98 191 SER A O 1
ATOM 1456 N N . ALA A 1 192 ? -18.453 21.219 -1.065 1 98.38 192 ALA A N 1
ATOM 1457 C CA . ALA A 1 192 ? -18.438 19.875 -0.499 1 98.38 192 ALA A CA 1
ATOM 1458 C C . ALA A 1 192 ? -18.141 19.906 0.997 1 98.38 192 ALA A C 1
ATOM 1460 O O . ALA A 1 192 ? -18.359 18.922 1.705 1 98.38 192 ALA A O 1
ATOM 1461 N N . TYR A 1 193 ? -17.719 21.047 1.428 1 98.75 193 TYR A N 1
ATOM 1462 C CA . TYR A 1 193 ? -17.266 21.125 2.814 1 98.75 193 TYR A CA 1
ATOM 1463 C C . TYR A 1 193 ? -17.828 22.359 3.498 1 98.75 193 TYR A C 1
ATOM 1465 O O . TYR A 1 193 ? -18.031 23.391 2.852 1 98.75 193 TYR A O 1
ATOM 1473 N N . GLU A 1 194 ? -18.031 22.25 4.82 1 98.75 194 GLU A N 1
ATOM 1474 C CA . GLU A 1 194 ? -18.172 23.406 5.699 1 98.75 194 GLU A CA 1
ATOM 1475 C C . GLU A 1 194 ? -16.828 23.828 6.277 1 98.75 194 GLU A C 1
ATOM 1477 O O . GLU A 1 194 ? -16.141 23.031 6.926 1 98.75 194 GLU A O 1
ATOM 1482 N N . ILE A 1 195 ? -16.453 25.062 6.043 1 98.75 195 ILE A N 1
ATOM 1483 C CA . ILE A 1 195 ? -15.18 25.562 6.555 1 98.75 195 ILE A CA 1
ATOM 1484 C C . ILE A 1 195 ? -15.305 25.875 8.039 1 98.75 195 ILE A C 1
ATOM 1486 O O . ILE A 1 195 ? -16.172 26.672 8.445 1 98.75 195 ILE A O 1
ATOM 1490 N N . LEU A 1 196 ? -14.477 25.328 8.844 1 98.69 196 LEU A N 1
ATOM 1491 C CA . LEU A 1 196 ? -14.547 25.516 10.289 1 98.69 196 LEU A CA 1
ATOM 1492 C C . LEU A 1 196 ? -13.531 26.562 10.75 1 98.69 196 LEU A C 1
ATOM 1494 O O . LEU A 1 196 ? -13.812 27.344 11.648 1 98.69 196 LEU A O 1
ATOM 1498 N N . GLU A 1 197 ? -12.336 26.5 10.188 1 98.62 197 GLU A N 1
ATOM 1499 C CA . GLU A 1 197 ? -11.266 27.422 10.562 1 98.62 197 GLU A CA 1
ATOM 1500 C C . GLU A 1 197 ? -10.258 27.594 9.43 1 98.62 197 GLU A C 1
ATOM 1502 O O . GLU A 1 197 ? -10 26.656 8.672 1 98.62 197 GLU A O 1
ATOM 1507 N N . THR A 1 198 ? -9.797 28.766 9.258 1 98.75 198 THR A N 1
ATOM 1508 C CA . THR A 1 198 ? -8.656 29.031 8.391 1 98.75 198 THR A CA 1
ATOM 1509 C C . THR A 1 198 ? -7.57 29.797 9.156 1 98.75 198 THR A C 1
ATOM 1511 O O . THR A 1 198 ? -7.852 30.453 10.156 1 98.75 198 THR A O 1
ATOM 1514 N N . GLY A 1 199 ? -6.375 29.609 8.758 1 98.19 199 GLY A N 1
ATOM 1515 C CA . GLY A 1 199 ? -5.254 30.328 9.336 1 98.19 199 GLY A CA 1
ATOM 1516 C C . GLY A 1 199 ? -4.039 30.375 8.43 1 98.19 199 GLY A C 1
ATOM 1517 O O . GLY A 1 199 ? -3.652 29.359 7.855 1 98.19 199 GLY A O 1
ATOM 1518 N N . ARG A 1 200 ? -3.473 31.578 8.32 1 98 200 ARG A N 1
ATOM 1519 C CA . ARG A 1 200 ? -2.219 31.688 7.582 1 98 200 ARG A CA 1
ATOM 1520 C C . ARG A 1 200 ? -1.097 30.938 8.297 1 98 200 ARG A C 1
ATOM 1522 O O . ARG A 1 200 ? -0.981 31 9.516 1 98 200 ARG A O 1
ATOM 1529 N N . LEU A 1 201 ? -0.261 30.266 7.488 1 98.38 201 LEU A N 1
ATOM 1530 C CA . LEU A 1 201 ? 0.835 29.5 8.07 1 98.38 201 LEU A CA 1
ATOM 1531 C C . LEU A 1 201 ? 2.166 30.219 7.867 1 98.38 201 LEU A C 1
ATOM 1533 O O . LEU A 1 201 ? 3.229 29.609 7.961 1 98.38 201 LEU A O 1
ATOM 1537 N N . ASP A 1 202 ? 2.225 31.484 7.727 1 97.12 202 ASP A N 1
ATOM 1538 C CA . ASP A 1 202 ? 3.367 32.281 7.289 1 97.12 202 ASP A CA 1
ATOM 1539 C C . ASP A 1 202 ? 4.508 32.219 8.297 1 97.12 202 ASP A C 1
ATOM 1541 O O . ASP A 1 202 ? 5.676 32.344 7.938 1 97.12 202 ASP A O 1
ATOM 1545 N N . ARG A 1 203 ? 4.141 32.062 9.555 1 96.75 203 ARG A N 1
ATOM 1546 C CA . ARG A 1 203 ? 5.191 31.969 10.562 1 96.75 203 ARG A CA 1
ATOM 1547 C C . ARG A 1 203 ? 6.168 30.859 10.219 1 96.75 203 ARG A C 1
ATOM 1549 O O . ARG A 1 203 ? 7.363 30.953 10.516 1 96.75 203 ARG A O 1
ATOM 1556 N N . PHE A 1 204 ? 5.688 29.797 9.547 1 97.56 204 PHE A N 1
ATOM 1557 C CA . PHE A 1 204 ? 6.516 28.625 9.273 1 97.56 204 PHE A CA 1
ATOM 1558 C C . PHE A 1 204 ? 6.672 28.422 7.77 1 97.56 204 PHE A C 1
ATOM 1560 O O . PHE A 1 204 ? 7.727 27.984 7.301 1 97.56 204 PHE A O 1
ATOM 1567 N N . HIS A 1 205 ? 5.559 28.656 7.051 1 97.56 205 HIS A N 1
ATOM 1568 C CA . HIS A 1 205 ? 5.504 28.406 5.617 1 97.56 205 HIS A CA 1
ATOM 1569 C C . HIS A 1 205 ? 4.922 29.594 4.863 1 97.56 205 HIS A C 1
ATOM 1571 O O . HIS A 1 205 ? 3.721 29.859 4.938 1 97.56 205 HIS A O 1
ATOM 1577 N N . ALA A 1 206 ? 5.754 30.203 4.082 1 96.69 206 ALA A N 1
ATOM 1578 C CA . ALA A 1 206 ? 5.332 31.391 3.34 1 96.69 206 ALA A CA 1
ATOM 1579 C C . ALA A 1 206 ? 4.242 31.031 2.328 1 96.69 206 ALA A C 1
ATOM 1581 O O . ALA A 1 206 ? 4.316 30 1.656 1 96.69 206 ALA A O 1
ATOM 1582 N N . ASP A 1 207 ? 3.189 31.828 2.246 1 97 207 ASP A N 1
ATOM 1583 C CA . ASP A 1 207 ? 2.131 31.781 1.242 1 97 207 ASP A CA 1
ATOM 1584 C C . ASP A 1 207 ? 1.334 30.484 1.357 1 97 207 ASP A C 1
ATOM 1586 O O . ASP A 1 207 ? 0.937 29.891 0.345 1 97 207 ASP A O 1
ATOM 1590 N N . HIS A 1 208 ? 1.166 30.031 2.555 1 98.44 208 HIS A N 1
ATOM 1591 C CA . HIS A 1 208 ? 0.323 28.859 2.791 1 98.44 208 HIS A CA 1
ATOM 1592 C C . HIS A 1 208 ? -0.884 29.219 3.652 1 98.44 208 HIS A C 1
ATOM 1594 O O . HIS A 1 208 ? -0.789 30.062 4.539 1 98.44 208 HIS A O 1
ATOM 1600 N N . LEU A 1 209 ? -1.969 28.578 3.385 1 98.81 209 LEU A N 1
ATOM 1601 C CA . LEU A 1 209 ? -3.182 28.688 4.191 1 98.81 209 LEU A CA 1
ATOM 1602 C C . LEU A 1 209 ? -3.576 27.328 4.766 1 98.81 209 LEU A C 1
ATOM 1604 O O . LEU A 1 209 ? -3.713 26.359 4.023 1 98.81 209 LEU A O 1
ATOM 1608 N N . GLY A 1 210 ? -3.66 27.281 6.098 1 98.81 210 GLY A N 1
ATOM 1609 C CA . GLY A 1 210 ? -4.27 26.125 6.73 1 98.81 210 GLY A CA 1
ATOM 1610 C C . GLY A 1 210 ? -5.789 26.188 6.746 1 98.81 210 GLY A C 1
ATOM 1611 O O . GLY A 1 210 ? -6.371 27.234 7.008 1 98.81 210 GLY A O 1
ATOM 1612 N N . ILE A 1 211 ? -6.438 25.062 6.438 1 98.88 211 ILE A N 1
ATOM 1613 C CA . ILE A 1 211 ? -7.895 24.984 6.426 1 98.88 211 ILE A CA 1
ATOM 1614 C C . ILE A 1 211 ? -8.352 23.781 7.227 1 98.88 211 ILE A C 1
ATOM 1616 O O . ILE A 1 211 ? -7.836 22.672 7.039 1 98.88 211 ILE A O 1
ATOM 1620 N N . VAL A 1 212 ? -9.219 23.969 8.164 1 98.88 212 VAL A N 1
ATOM 1621 C CA . VAL A 1 212 ? -9.961 22.922 8.844 1 98.88 212 VAL A CA 1
ATOM 1622 C C . VAL A 1 212 ? -11.414 22.922 8.359 1 98.88 212 VAL A C 1
ATOM 1624 O O . VAL A 1 212 ? -12.086 23.953 8.391 1 98.88 212 VAL A O 1
ATOM 1627 N N . ALA A 1 213 ? -11.844 21.766 7.863 1 98.88 213 ALA A N 1
ATOM 1628 C CA . ALA A 1 213 ? -13.203 21.688 7.328 1 98.88 213 ALA A CA 1
ATOM 1629 C C . ALA A 1 213 ? -13.844 20.344 7.645 1 98.88 213 ALA A C 1
ATOM 1631 O O . ALA A 1 213 ? -13.18 19.422 8.125 1 98.88 213 ALA A O 1
ATOM 1632 N N . ARG A 1 214 ? -15.172 20.219 7.48 1 98.56 214 ARG A N 1
ATOM 1633 C CA . ARG A 1 214 ? -15.922 18.969 7.617 1 98.56 214 ARG A CA 1
ATOM 1634 C C . ARG A 1 214 ? -16.859 18.766 6.43 1 98.56 214 ARG A C 1
ATOM 1636 O O . ARG A 1 214 ? -17.297 19.734 5.797 1 98.56 214 ARG A O 1
ATOM 1643 N N . PRO A 1 215 ? -17.109 17.453 6.168 1 97.56 215 PRO A N 1
ATOM 1644 C CA . PRO A 1 215 ? -18.031 17.219 5.055 1 97.56 215 PRO A CA 1
ATOM 1645 C C . PRO A 1 215 ? -19.375 17.891 5.258 1 97.56 215 PRO A C 1
ATOM 1647 O O . PRO A 1 215 ? -19.859 18 6.391 1 97.56 215 PRO A O 1
ATOM 1650 N N . GLU A 1 216 ? -19.938 18.359 4.164 1 92.44 216 GLU A N 1
ATOM 1651 C CA . GLU A 1 216 ? -21.297 18.891 4.207 1 92.44 216 GLU A CA 1
ATOM 1652 C C . GLU A 1 216 ? -22.328 17.766 4.113 1 92.44 216 GLU A C 1
ATOM 1654 O O . GLU A 1 216 ? -22.062 16.734 3.504 1 92.44 216 GLU A O 1
ATOM 1659 N N . MET B 1 1 ? -7.121 -42.688 -27.062 1 30.53 1 MET B N 1
ATOM 1660 C CA . MET B 1 1 ? -6.129 -41.625 -26.953 1 30.53 1 MET B CA 1
ATOM 1661 C C . MET B 1 1 ? -6.754 -40.375 -26.359 1 30.53 1 MET B C 1
ATOM 1663 O O . MET B 1 1 ? -7.48 -39.656 -27.047 1 30.53 1 MET B O 1
ATOM 1667 N N . SER B 1 2 ? -7.418 -40.406 -25.172 1 35.66 2 SER B N 1
ATOM 1668 C CA . SER B 1 2 ? -8.383 -39.531 -24.5 1 35.66 2 SER B CA 1
ATOM 1669 C C . SER B 1 2 ? -7.922 -38.094 -24.5 1 35.66 2 SER B C 1
ATOM 1671 O O . SER B 1 2 ? -6.781 -37.781 -24.141 1 35.66 2 SER B O 1
ATOM 1673 N N . ASP B 1 3 ? -8.258 -37.219 -25.484 1 37.28 3 ASP B N 1
ATOM 1674 C CA . ASP B 1 3 ? -7.953 -35.812 -25.734 1 37.28 3 ASP B CA 1
ATOM 1675 C C . ASP B 1 3 ? -7.895 -35.031 -24.438 1 37.28 3 ASP B C 1
ATOM 1677 O O . ASP B 1 3 ? -8.93 -34.688 -23.844 1 37.28 3 ASP B O 1
ATOM 1681 N N . GLU B 1 4 ? -7.152 -35.281 -23.391 1 42.34 4 GLU B N 1
ATOM 1682 C CA . GLU B 1 4 ? -6.918 -34.594 -22.141 1 42.34 4 GLU B CA 1
ATOM 1683 C C . GLU B 1 4 ? -6.902 -33.062 -22.328 1 42.34 4 GLU B C 1
ATOM 1685 O O . GLU B 1 4 ? -5.98 -32.531 -22.953 1 42.34 4 GLU B O 1
ATOM 1690 N N . GLN B 1 5 ? -7.957 -32.344 -22.656 1 47.84 5 GLN B N 1
ATOM 1691 C CA . GLN B 1 5 ? -8.211 -30.953 -22.969 1 47.84 5 GLN B CA 1
ATOM 1692 C C . GLN B 1 5 ? -7.508 -30.016 -21.984 1 47.84 5 GLN B C 1
ATOM 1694 O O . GLN B 1 5 ? -7.641 -30.188 -20.766 1 47.84 5 GLN B O 1
ATOM 1699 N N . ALA B 1 6 ? -6.207 -29.5 -22.391 1 58.25 6 ALA B N 1
ATOM 1700 C CA . ALA B 1 6 ? -5.461 -28.484 -21.641 1 58.25 6 ALA B CA 1
ATOM 1701 C C . ALA B 1 6 ? -6.406 -27.484 -20.969 1 58.25 6 ALA B C 1
ATOM 1703 O O . ALA B 1 6 ? -7.391 -27.047 -21.578 1 58.25 6 ALA B O 1
ATOM 1704 N N . GLU B 1 7 ? -6.324 -27.438 -19.594 1 71.56 7 GLU B N 1
ATOM 1705 C CA . GLU B 1 7 ? -7.145 -26.469 -18.875 1 71.56 7 GLU B CA 1
ATOM 1706 C C . GLU B 1 7 ? -7.027 -25.078 -19.484 1 71.56 7 GLU B C 1
ATOM 1708 O O . GLU B 1 7 ? -5.961 -24.688 -19.984 1 71.56 7 GLU B O 1
ATOM 1713 N N . GLU B 1 8 ? -8.141 -24.5 -19.641 1 88.62 8 GLU B N 1
ATOM 1714 C CA . GLU B 1 8 ? -8.195 -23.172 -20.219 1 88.62 8 GLU B CA 1
ATOM 1715 C C . GLU B 1 8 ? -7.445 -22.156 -19.359 1 88.62 8 GLU B C 1
ATOM 1717 O O . GLU B 1 8 ? -7.59 -22.156 -18.125 1 88.62 8 GLU B O 1
ATOM 1722 N N . LEU B 1 9 ? -6.453 -21.469 -19.938 1 96.94 9 LEU B N 1
ATOM 1723 C CA . LEU B 1 9 ? -5.723 -20.391 -19.266 1 96.94 9 LEU B CA 1
ATOM 1724 C C . LEU B 1 9 ? -6.645 -19.219 -18.969 1 96.94 9 LEU B C 1
ATOM 1726 O O . LEU B 1 9 ? -7.652 -19.016 -19.656 1 96.94 9 LEU B O 1
ATOM 1730 N N . PRO B 1 10 ? -6.414 -18.469 -17.922 1 97.5 10 PRO B N 1
ATOM 1731 C CA . PRO B 1 10 ? -7.219 -17.281 -17.688 1 97.5 10 PRO B CA 1
ATOM 1732 C C . PRO B 1 10 ? -7.105 -16.25 -18.812 1 97.5 10 PRO B C 1
ATOM 1734 O O . PRO B 1 10 ? -6.098 -16.219 -19.516 1 97.5 10 PRO B O 1
ATOM 1737 N N . ALA B 1 11 ? -8.258 -15.508 -18.922 1 98.12 11 ALA B N 1
ATOM 1738 C CA . ALA B 1 11 ? -8.172 -14.383 -19.844 1 98.12 11 ALA B CA 1
ATOM 1739 C C . ALA B 1 11 ? -6.988 -13.484 -19.516 1 98.12 11 ALA B C 1
ATOM 1741 O O . ALA B 1 11 ? -6.781 -13.133 -18.344 1 98.12 11 ALA B O 1
ATOM 1742 N N . GLY B 1 12 ? -6.105 -13.188 -20.484 1 98.19 12 GLY B N 1
ATOM 1743 C CA . GLY B 1 12 ? -4.93 -12.352 -20.281 1 98.19 12 GLY B CA 1
ATOM 1744 C C . GLY B 1 12 ? -3.645 -13.156 -20.172 1 98.19 12 GLY B C 1
ATOM 1745 O O . GLY B 1 12 ? -2.561 -12.586 -20.047 1 98.19 12 GLY B O 1
ATOM 1746 N N . VAL B 1 13 ? -3.762 -14.453 -20.219 1 98.62 13 VAL B N 1
ATOM 1747 C CA . VAL B 1 13 ? -2.605 -15.336 -20.266 1 98.62 13 VAL B CA 1
ATOM 1748 C C . VAL B 1 13 ? -2.646 -16.172 -21.547 1 98.62 13 VAL B C 1
ATOM 1750 O O . VAL B 1 13 ? -3.662 -16.797 -21.859 1 98.62 13 VAL B O 1
ATOM 1753 N N . GLU B 1 14 ? -1.586 -16.172 -22.266 1 98 14 GLU B N 1
ATOM 1754 C CA . GLU B 1 14 ? -1.502 -16.922 -23.516 1 98 14 GLU B CA 1
ATOM 1755 C C . GLU B 1 14 ? -0.16 -17.641 -23.641 1 98 14 GLU B C 1
ATOM 1757 O O . GLU B 1 14 ? 0.79 -17.312 -22.922 1 98 14 GLU B O 1
ATOM 1762 N N . ARG B 1 15 ? -0.176 -18.672 -24.438 1 97.44 15 ARG B N 1
ATOM 1763 C CA . ARG B 1 15 ? 1.086 -19.266 -24.875 1 97.44 15 ARG B CA 1
ATOM 1764 C C . ARG B 1 15 ? 1.595 -18.609 -26.156 1 97.44 15 ARG B C 1
ATOM 1766 O O . ARG B 1 15 ? 0.864 -18.516 -27.141 1 97.44 15 ARG B O 1
ATOM 1773 N N . ARG B 1 16 ? 2.824 -18.094 -26.031 1 96.88 16 ARG B N 1
ATOM 1774 C CA . ARG B 1 16 ? 3.459 -17.438 -27.172 1 96.88 16 ARG B CA 1
ATOM 1775 C C . ARG B 1 16 ? 4.871 -17.969 -27.391 1 96.88 16 ARG B C 1
ATOM 1777 O O . ARG B 1 16 ? 5.469 -18.547 -26.484 1 96.88 16 ARG B O 1
ATOM 1784 N N . THR B 1 17 ? 5.352 -17.734 -28.594 1 96.56 17 THR B N 1
ATOM 1785 C CA . THR B 1 17 ? 6.664 -18.281 -28.922 1 96.56 17 THR B CA 1
ATOM 1786 C C . THR B 1 17 ? 7.75 -17.234 -28.734 1 96.56 17 THR B C 1
ATOM 1788 O O . THR B 1 17 ? 7.648 -16.125 -29.266 1 96.56 17 THR B O 1
ATOM 1791 N N . PHE B 1 18 ? 8.703 -17.516 -27.922 1 96.31 18 PHE B N 1
ATOM 1792 C CA . PHE B 1 18 ? 9.922 -16.75 -27.719 1 96.31 18 PHE B CA 1
ATOM 1793 C C . PHE B 1 18 ? 11.156 -17.594 -28.016 1 96.31 18 PHE B C 1
ATOM 1795 O O . PHE B 1 18 ? 11.344 -18.656 -27.406 1 96.31 18 PHE B O 1
ATOM 1802 N N . ASP B 1 19 ? 11.984 -17.156 -28.953 1 92.12 19 ASP B N 1
ATOM 1803 C CA . ASP B 1 19 ? 13.203 -17.875 -29.328 1 92.12 19 ASP B CA 1
ATOM 1804 C C . ASP B 1 19 ? 12.898 -19.328 -29.641 1 92.12 19 ASP B C 1
ATOM 1806 O O . ASP B 1 19 ? 13.562 -20.234 -29.141 1 92.12 19 ASP B O 1
ATOM 1810 N N . GLY B 1 20 ? 11.828 -19.641 -30.25 1 93.19 20 GLY B N 1
ATOM 1811 C CA . GLY B 1 20 ? 11.484 -20.969 -30.734 1 93.19 20 GLY B CA 1
ATOM 1812 C C . GLY B 1 20 ? 10.789 -21.812 -29.688 1 93.19 20 GLY B C 1
ATOM 1813 O O . GLY B 1 20 ? 10.484 -22.984 -29.938 1 93.19 20 GLY B O 1
ATOM 1814 N N . ARG B 1 21 ? 10.555 -21.297 -28.547 1 93.94 21 ARG B N 1
ATOM 1815 C CA . ARG B 1 21 ? 9.906 -22.062 -27.484 1 93.94 21 ARG B CA 1
ATOM 1816 C C . ARG B 1 21 ? 8.586 -21.422 -27.078 1 93.94 21 ARG B C 1
ATOM 1818 O O . ARG B 1 21 ? 8.5 -20.188 -26.969 1 93.94 21 ARG B O 1
ATOM 1825 N N . GLU B 1 22 ? 7.625 -22.312 -26.906 1 95.38 22 GLU B N 1
ATOM 1826 C CA . GLU B 1 22 ? 6.348 -21.812 -26.406 1 95.38 22 GLU B CA 1
ATOM 1827 C C . GLU B 1 22 ? 6.406 -21.578 -24.891 1 95.38 22 GLU B C 1
ATOM 1829 O O . GLU B 1 22 ? 6.867 -22.438 -24.141 1 95.38 22 GLU B O 1
ATOM 1834 N N . ARG B 1 23 ? 5.957 -20.406 -24.5 1 96.25 23 ARG B N 1
ATOM 1835 C CA . ARG B 1 23 ? 5.98 -20.016 -23.094 1 96.25 23 ARG B CA 1
ATOM 1836 C C . ARG B 1 23 ? 4.691 -19.312 -22.703 1 96.25 23 ARG B C 1
ATOM 1838 O O . ARG B 1 23 ? 4.062 -18.656 -23.531 1 96.25 23 ARG B O 1
ATOM 1845 N N . LEU B 1 24 ? 4.324 -19.484 -21.422 1 98.25 24 LEU B N 1
ATOM 1846 C CA . LEU B 1 24 ? 3.281 -18.609 -20.875 1 98.25 24 LEU B CA 1
ATOM 1847 C C . LEU B 1 24 ? 3.668 -17.141 -21.031 1 98.25 24 LEU B C 1
ATOM 1849 O O . LEU B 1 24 ? 4.848 -16.797 -20.938 1 98.25 24 LEU B O 1
ATOM 1853 N N . SER B 1 25 ? 2.688 -16.328 -21.234 1 98.69 25 SER B N 1
ATOM 1854 C CA . SER B 1 25 ? 2.951 -14.914 -21.438 1 98.69 25 SER B CA 1
ATOM 1855 C C . SER B 1 25 ? 1.785 -14.062 -20.953 1 98.69 25 SER B C 1
ATOM 1857 O O . SER B 1 25 ? 0.635 -14.508 -20.969 1 98.69 25 SER B O 1
ATOM 1859 N N . THR B 1 26 ? 2.035 -12.906 -20.5 1 98.75 26 THR B N 1
ATOM 1860 C CA . THR B 1 26 ? 1.056 -11.875 -20.188 1 98.75 26 THR B CA 1
ATOM 1861 C C . THR B 1 26 ? 1.419 -10.562 -20.875 1 98.75 26 THR B C 1
ATOM 1863 O O . THR B 1 26 ? 2.521 -10.422 -21.422 1 98.75 26 THR B O 1
ATOM 1866 N N . ARG B 1 27 ? 0.484 -9.672 -20.891 1 98.19 27 ARG B N 1
ATOM 1867 C CA . ARG B 1 27 ? 0.729 -8.383 -21.516 1 98.19 27 ARG B CA 1
ATOM 1868 C C . ARG B 1 27 ? 0.996 -7.305 -20.469 1 98.19 27 ARG B C 1
ATOM 1870 O O . ARG B 1 27 ? 0.186 -7.098 -19.562 1 98.19 27 ARG B O 1
ATOM 1877 N N . GLY B 1 28 ? 2.09 -6.625 -20.625 1 97.31 28 GLY B N 1
ATOM 1878 C CA . GLY B 1 28 ? 2.459 -5.566 -19.688 1 97.31 28 GLY B CA 1
ATOM 1879 C C . GLY B 1 28 ? 3.926 -5.191 -19.766 1 97.31 28 GLY B C 1
ATOM 1880 O O . GLY B 1 28 ? 4.691 -5.801 -20.516 1 97.31 28 GLY B O 1
ATOM 1881 N N . GLU B 1 29 ? 4.367 -4.207 -18.984 1 97.12 29 GLU B N 1
ATOM 1882 C CA . GLU B 1 29 ? 5.75 -3.744 -18.938 1 97.12 29 GLU B CA 1
ATOM 1883 C C . GLU B 1 29 ? 6.668 -4.816 -18.359 1 97.12 29 GLU B C 1
ATOM 1885 O O . GLU B 1 29 ? 6.309 -5.5 -17.391 1 97.12 29 GLU B O 1
ATOM 1890 N N . PRO B 1 30 ? 7.863 -5.008 -18.969 1 97.56 30 PRO B N 1
ATOM 1891 C CA . PRO B 1 30 ? 8.797 -6 -18.438 1 97.56 30 PRO B CA 1
ATOM 1892 C C . PRO B 1 30 ? 9.289 -5.656 -17.031 1 97.56 30 PRO B C 1
ATOM 1894 O O . PRO B 1 30 ? 9.305 -4.484 -16.641 1 97.56 30 PRO B O 1
ATOM 1897 N N . VAL B 1 31 ? 9.734 -6.625 -16.25 1 96.94 31 VAL B N 1
ATOM 1898 C CA . VAL B 1 31 ? 10.07 -6.426 -14.844 1 96.94 31 VAL B CA 1
ATOM 1899 C C . VAL B 1 31 ? 11.461 -6.98 -14.562 1 96.94 31 VAL B C 1
ATOM 1901 O O . VAL B 1 31 ? 12.234 -6.383 -13.812 1 96.94 31 VAL B O 1
ATOM 1904 N N . TYR B 1 32 ? 11.875 -8.078 -15.047 1 94.62 32 TYR B N 1
ATOM 1905 C CA . TYR B 1 32 ? 13.133 -8.703 -14.648 1 94.62 32 TYR B CA 1
ATOM 1906 C C . TYR B 1 32 ? 13.961 -9.078 -15.875 1 94.62 32 TYR B C 1
ATOM 1908 O O . TYR B 1 32 ? 14.758 -10.016 -15.828 1 94.62 32 TYR B O 1
ATOM 1916 N N . GLY B 1 33 ? 13.766 -8.453 -17.047 1 95.44 33 GLY B N 1
ATOM 1917 C CA . GLY B 1 33 ? 14.57 -8.633 -18.25 1 95.44 33 GLY B CA 1
ATOM 1918 C C . GLY B 1 33 ? 14.055 -9.734 -19.141 1 95.44 33 GLY B C 1
ATOM 1919 O O . GLY B 1 33 ? 14.781 -10.227 -20.016 1 95.44 33 GLY B O 1
ATOM 1920 N N . GLU B 1 34 ? 12.852 -10.094 -18.969 1 97.44 34 GLU B N 1
ATOM 1921 C CA . GLU B 1 34 ? 12.25 -11.141 -19.781 1 97.44 34 GLU B CA 1
ATOM 1922 C C . GLU B 1 34 ? 12.008 -10.648 -21.219 1 97.44 34 GLU B C 1
ATOM 1924 O O . GLU B 1 34 ? 11.805 -9.453 -21.438 1 97.44 34 GLU B O 1
ATOM 1929 N N . PRO B 1 35 ? 12 -11.578 -22.188 1 97.38 35 PRO B N 1
ATOM 1930 C CA . PRO B 1 35 ? 11.711 -11.172 -23.562 1 97.38 35 PRO B CA 1
ATOM 1931 C C . PRO B 1 35 ? 10.297 -10.633 -23.734 1 97.38 35 PRO B C 1
ATOM 1933 O O . PRO B 1 35 ? 9.367 -11.109 -23.078 1 97.38 35 PRO B O 1
ATOM 1936 N N . VAL B 1 36 ? 10.172 -9.656 -24.594 1 97.88 36 VAL B N 1
ATOM 1937 C CA . VAL B 1 36 ? 8.898 -9.039 -24.953 1 97.88 36 VAL B CA 1
ATOM 1938 C C . VAL B 1 36 ? 8.703 -9.078 -26.469 1 97.88 36 VAL B C 1
ATOM 1940 O O . VAL B 1 36 ? 9.641 -8.805 -27.219 1 97.88 36 VAL B O 1
ATOM 1943 N N . ASP B 1 37 ? 7.582 -9.484 -26.859 1 97.38 37 ASP B N 1
ATOM 1944 C CA . ASP B 1 37 ? 7.355 -9.508 -28.297 1 97.38 37 ASP B CA 1
ATOM 1945 C C . ASP B 1 37 ? 6.793 -8.18 -28.797 1 97.38 37 ASP B C 1
ATOM 1947 O O . ASP B 1 37 ? 6.637 -7.238 -28.016 1 97.38 37 ASP B O 1
ATOM 1951 N N . SER B 1 38 ? 6.52 -8.016 -30.109 1 95.94 38 SER B N 1
ATOM 1952 C CA . SER B 1 38 ? 6.148 -6.758 -30.75 1 95.94 38 SER B CA 1
ATOM 1953 C C . SER B 1 38 ? 4.77 -6.297 -30.297 1 95.94 38 SER B C 1
ATOM 1955 O O . SER B 1 38 ? 4.441 -5.113 -30.391 1 95.94 38 SER B O 1
ATOM 1957 N N . ASP B 1 39 ? 3.9 -7.266 -29.781 1 96.69 39 ASP B N 1
ATOM 1958 C CA . ASP B 1 39 ? 2.541 -6.93 -29.375 1 96.69 39 ASP B CA 1
ATOM 1959 C C . ASP B 1 39 ? 2.486 -6.578 -27.891 1 96.69 39 ASP B C 1
ATOM 1961 O O . ASP B 1 39 ? 1.407 -6.336 -27.344 1 96.69 39 ASP B O 1
ATOM 1965 N N . GLY B 1 40 ? 3.604 -6.621 -27.172 1 97.62 40 GLY B N 1
ATOM 1966 C CA . GLY B 1 40 ? 3.676 -6.215 -25.781 1 97.62 40 GLY B CA 1
ATOM 1967 C C . GLY B 1 40 ? 3.484 -7.371 -24.812 1 97.62 40 GLY B C 1
ATOM 1968 O O . GLY B 1 40 ? 3.254 -7.156 -23.625 1 97.62 40 GLY B O 1
ATOM 1969 N N . TRP B 1 41 ? 3.467 -8.594 -25.375 1 98.31 41 TRP B N 1
ATOM 1970 C CA . TRP B 1 41 ? 3.422 -9.773 -24.516 1 98.31 41 TRP B CA 1
ATOM 1971 C C . TRP B 1 41 ? 4.809 -10.109 -23.984 1 98.31 41 TRP B C 1
ATOM 1973 O O . TRP B 1 41 ? 5.785 -10.117 -24.734 1 98.31 41 TRP B O 1
ATOM 1983 N N . ARG B 1 42 ? 4.859 -10.336 -22.719 1 98.62 42 ARG B N 1
ATOM 1984 C CA . ARG B 1 42 ? 6.129 -10.672 -22.094 1 98.62 42 ARG B CA 1
ATOM 1985 C C . ARG B 1 42 ? 6.125 -12.109 -21.562 1 98.62 42 ARG B C 1
ATOM 1987 O O . ARG B 1 42 ? 5.109 -12.586 -21.062 1 98.62 42 ARG B O 1
ATOM 1994 N N . ALA B 1 43 ? 7.234 -12.781 -21.672 1 98.62 43 ALA B N 1
ATOM 1995 C CA . ALA B 1 43 ? 7.355 -14.188 -21.312 1 98.62 43 ALA B CA 1
ATOM 1996 C C . ALA B 1 43 ? 7.25 -14.375 -19.797 1 98.62 43 ALA B C 1
ATOM 1998 O O . ALA B 1 43 ? 7.84 -13.609 -19.031 1 98.62 43 ALA B O 1
ATOM 1999 N N . TRP B 1 44 ? 6.453 -15.305 -19.391 1 98.56 44 TRP B N 1
ATOM 2000 C CA . TRP B 1 44 ? 6.328 -15.742 -18 1 98.56 44 TRP B CA 1
ATOM 2001 C C . TRP B 1 44 ? 7.082 -17.047 -17.766 1 98.56 44 TRP B C 1
ATOM 2003 O O . TRP B 1 44 ? 6.625 -18.109 -18.188 1 98.56 44 TRP B O 1
ATOM 2013 N N . ASP B 1 45 ? 8.195 -16.984 -17.062 1 97.31 45 ASP B N 1
ATOM 2014 C CA . ASP B 1 45 ? 9.094 -18.125 -16.875 1 97.31 45 ASP B CA 1
ATOM 2015 C C . ASP B 1 45 ? 8.602 -19.031 -15.742 1 97.31 45 ASP B C 1
ATOM 2017 O O . ASP B 1 45 ? 8.781 -18.703 -14.562 1 97.31 45 ASP B O 1
ATOM 2021 N N . ALA B 1 46 ? 8.102 -20.203 -16.109 1 97.19 46 ALA B N 1
ATOM 2022 C CA . ALA B 1 46 ? 7.59 -21.156 -15.133 1 97.19 46 ALA B CA 1
ATOM 2023 C C . ALA B 1 46 ? 8.695 -21.625 -14.195 1 97.19 46 ALA B C 1
ATOM 2025 O O . ALA B 1 46 ? 8.43 -22.062 -13.07 1 97.19 46 ALA B O 1
ATOM 2026 N N . GLY B 1 47 ? 9.93 -21.516 -14.602 1 97.25 47 GLY B N 1
ATOM 2027 C CA . GLY B 1 47 ? 11.047 -21.922 -13.766 1 97.25 47 GLY B CA 1
ATOM 2028 C C . GLY B 1 47 ? 11.336 -20.953 -12.641 1 97.25 47 GLY B C 1
ATOM 2029 O O . GLY B 1 47 ? 12.055 -21.281 -11.695 1 97.25 47 GLY B O 1
ATOM 2030 N N . ARG B 1 48 ? 10.742 -19.766 -12.727 1 96.62 48 ARG B N 1
ATOM 2031 C CA . ARG B 1 48 ? 10.953 -18.75 -11.695 1 96.62 48 ARG B CA 1
ATOM 2032 C C . ARG B 1 48 ? 9.656 -18.438 -10.977 1 96.62 48 ARG B C 1
ATOM 2034 O O . ARG B 1 48 ? 9.602 -17.516 -10.156 1 96.62 48 ARG B O 1
ATOM 2041 N N . SER B 1 49 ? 8.625 -19.188 -11.352 1 98.31 49 SER B N 1
ATOM 2042 C CA . SER B 1 49 ? 7.293 -18.875 -10.852 1 98.31 49 SER B CA 1
ATOM 2043 C C . SER B 1 49 ? 6.527 -20.141 -10.484 1 98.31 49 SER B C 1
ATOM 2045 O O . SER B 1 49 ? 6.176 -20.938 -11.352 1 98.31 49 SER B O 1
ATOM 2047 N N . LYS B 1 50 ? 6.246 -20.219 -9.258 1 98.56 50 LYS B N 1
ATOM 2048 C CA . LYS B 1 50 ? 5.484 -21.391 -8.812 1 98.56 50 LYS B CA 1
ATOM 2049 C C . LYS B 1 50 ? 4.082 -21.391 -9.406 1 98.56 50 LYS B C 1
ATOM 2051 O O . LYS B 1 50 ? 3.6 -22.422 -9.883 1 98.56 50 LYS B O 1
ATOM 2056 N N . LEU B 1 51 ? 3.404 -20.234 -9.406 1 98.75 51 LEU B N 1
ATOM 2057 C CA . LEU B 1 51 ? 2.092 -20.188 -10.039 1 98.75 51 LEU B CA 1
ATOM 2058 C C . LEU B 1 51 ? 2.203 -20.438 -11.539 1 98.75 51 LEU B C 1
ATOM 2060 O O . LEU B 1 51 ? 1.377 -21.156 -12.109 1 98.75 51 LEU B O 1
ATOM 2064 N N . GLY B 1 52 ? 3.205 -19.859 -12.164 1 98.56 52 GLY B N 1
ATOM 2065 C CA . GLY B 1 52 ? 3.449 -20.172 -13.562 1 98.56 52 GLY B CA 1
ATOM 2066 C C . GLY B 1 52 ? 3.598 -21.656 -13.836 1 98.56 52 GLY B C 1
ATOM 2067 O O . GLY B 1 52 ? 3.076 -22.172 -14.828 1 98.56 52 GLY B O 1
ATOM 2068 N N . ALA B 1 53 ? 4.336 -22.344 -12.945 1 98.62 53 ALA B N 1
ATOM 2069 C CA . ALA B 1 53 ? 4.516 -23.781 -13.07 1 98.62 53 ALA B CA 1
ATOM 2070 C C . ALA B 1 53 ? 3.182 -24.516 -12.969 1 98.62 53 ALA B C 1
ATOM 2072 O O . ALA B 1 53 ? 2.916 -25.453 -13.727 1 98.62 53 ALA B O 1
ATOM 2073 N N . MET B 1 54 ? 2.328 -24.078 -12.055 1 98.69 54 MET B N 1
ATOM 2074 C CA . MET B 1 54 ? 1.012 -24.703 -11.906 1 98.69 54 MET B CA 1
ATOM 2075 C C . MET B 1 54 ? 0.21 -24.578 -13.203 1 98.69 54 MET B C 1
ATOM 2077 O O . MET B 1 54 ? -0.415 -25.547 -13.641 1 98.69 54 MET B O 1
ATOM 2081 N N . LEU B 1 55 ? 0.254 -23.438 -13.781 1 98.5 55 LEU B N 1
ATOM 2082 C CA . LEU B 1 55 ? -0.464 -23.203 -15.031 1 98.5 55 LEU B CA 1
ATOM 2083 C C . LEU B 1 55 ? 0.135 -24.031 -16.156 1 98.5 55 LEU B C 1
ATOM 2085 O O . LEU B 1 55 ? -0.597 -24.625 -16.953 1 98.5 55 LEU B O 1
ATOM 2089 N N . GLU B 1 56 ? 1.447 -24.078 -16.234 1 97.06 56 GLU B N 1
ATOM 2090 C CA . GLU B 1 56 ? 2.127 -24.844 -17.281 1 97.06 56 GLU B CA 1
ATOM 2091 C C . GLU B 1 56 ? 1.795 -26.328 -17.203 1 97.06 56 GLU B C 1
ATOM 2093 O O . GLU B 1 56 ? 1.753 -27.016 -18.219 1 97.06 56 GLU B O 1
ATOM 2098 N N . LEU B 1 57 ? 1.593 -26.797 -16.047 1 97.31 57 LEU B N 1
ATOM 2099 C CA . LEU B 1 57 ? 1.3 -28.203 -15.812 1 97.31 57 LEU B CA 1
ATOM 2100 C C . LEU B 1 57 ? -0.199 -28.469 -15.914 1 97.31 57 LEU B C 1
ATOM 2102 O O . LEU B 1 57 ? -0.665 -29.547 -15.555 1 97.31 57 LEU B O 1
ATOM 2106 N N . ASP B 1 58 ? -0.989 -27.453 -16.328 1 96.69 58 ASP B N 1
ATOM 2107 C CA . ASP B 1 58 ? -2.412 -27.547 -16.656 1 96.69 58 ASP B CA 1
ATOM 2108 C C . ASP B 1 58 ? -3.23 -27.891 -15.406 1 96.69 58 ASP B C 1
ATOM 2110 O O . ASP B 1 58 ? -4.18 -28.672 -15.477 1 96.69 58 ASP B O 1
ATOM 2114 N N . MET B 1 59 ? -2.73 -27.406 -14.219 1 97.94 59 MET B N 1
ATOM 2115 C CA . MET B 1 59 ? -3.588 -27.531 -13.047 1 97.94 59 MET B CA 1
ATOM 2116 C C . MET B 1 59 ? -4.848 -26.688 -13.195 1 97.94 59 MET B C 1
ATOM 2118 O O . MET B 1 59 ? -4.809 -25.609 -13.789 1 97.94 59 MET B O 1
ATOM 2122 N N . ASP B 1 60 ? -5.949 -27.188 -12.641 1 98 60 ASP B N 1
ATOM 2123 C CA . ASP B 1 60 ? -7.203 -26.438 -12.688 1 98 60 ASP B CA 1
ATOM 2124 C C . ASP B 1 60 ? -7.266 -25.406 -11.57 1 98 60 ASP B C 1
ATOM 2126 O O . ASP B 1 60 ? -7.938 -25.609 -10.555 1 98 60 ASP B O 1
ATOM 2130 N N . THR B 1 61 ? -6.691 -24.266 -11.727 1 98.06 61 THR B N 1
ATOM 2131 C CA . THR B 1 61 ? -6.539 -23.25 -10.703 1 98.06 61 THR B CA 1
ATOM 2132 C C . THR B 1 61 ? -7.863 -22.531 -10.453 1 98.06 61 THR B C 1
ATOM 2134 O O . THR B 1 61 ? -8.031 -21.859 -9.438 1 98.06 61 THR B O 1
ATOM 2137 N N . GLY B 1 62 ? -8.766 -22.609 -11.43 1 97.38 62 GLY B N 1
ATOM 2138 C CA . GLY B 1 62 ? -10.023 -21.875 -11.32 1 97.38 62 GLY B CA 1
ATOM 2139 C C . GLY B 1 62 ? -9.906 -20.422 -11.734 1 97.38 62 GLY B C 1
ATOM 2140 O O . GLY B 1 62 ? -10.906 -19.703 -11.734 1 97.38 62 GLY B O 1
ATOM 2141 N N . LEU B 1 63 ? -8.766 -19.938 -12.156 1 98.12 63 LEU B N 1
ATOM 2142 C CA . LEU B 1 63 ? -8.578 -18.562 -12.617 1 98.12 63 LEU B CA 1
ATOM 2143 C C . LEU B 1 63 ? -9.219 -18.359 -13.992 1 98.12 63 LEU B C 1
ATOM 2145 O O . LEU B 1 63 ? -9.062 -19.203 -14.883 1 98.12 63 LEU B O 1
ATOM 2149 N N . VAL B 1 64 ? -9.93 -17.25 -14.156 1 98 64 VAL B N 1
ATOM 2150 C CA . VAL B 1 64 ? -10.578 -16.969 -15.43 1 98 64 VAL B CA 1
ATOM 2151 C C . VAL B 1 64 ? -10.109 -15.602 -15.945 1 98 64 VAL B C 1
ATOM 2153 O O . VAL B 1 64 ? -10.312 -15.273 -17.109 1 98 64 VAL B O 1
ATOM 2156 N N . GLY B 1 65 ? -9.523 -14.766 -15.102 1 98 65 GLY B N 1
ATOM 2157 C CA . GLY B 1 65 ? -9.156 -13.391 -15.406 1 98 65 GLY B CA 1
ATOM 2158 C C . GLY B 1 65 ? -9.992 -12.375 -14.656 1 98 65 GLY B C 1
ATOM 2159 O O . GLY B 1 65 ? -11.203 -12.562 -14.484 1 98 65 GLY B O 1
ATOM 2160 N N . GLY B 1 66 ? -9.305 -11.344 -14.148 1 97.94 66 GLY B N 1
ATOM 2161 C CA . GLY B 1 66 ? -10.039 -10.25 -13.531 1 97.94 66 GLY B CA 1
ATOM 2162 C C . GLY B 1 66 ? -10.234 -10.43 -12.039 1 97.94 66 GLY B C 1
ATOM 2163 O O . GLY B 1 66 ? -10.867 -9.594 -11.383 1 97.94 66 GLY B O 1
ATOM 2164 N N . GLU B 1 67 ? -9.672 -11.477 -11.43 1 98.19 67 GLU B N 1
ATOM 2165 C CA . GLU B 1 67 ? -9.867 -11.781 -10.016 1 98.19 67 GLU B CA 1
ATOM 2166 C C . GLU B 1 67 ? -9.273 -10.68 -9.133 1 98.19 67 GLU B C 1
ATOM 2168 O O . GLU B 1 67 ? -8.25 -10.086 -9.477 1 98.19 67 GLU B O 1
ATOM 2173 N N . THR B 1 68 ? -9.93 -10.438 -8 1 98.12 68 THR B N 1
ATOM 2174 C CA . THR B 1 68 ? -9.227 -9.797 -6.891 1 98.12 68 THR B CA 1
ATOM 2175 C C . THR B 1 68 ? -8.289 -10.781 -6.207 1 98.12 68 THR B C 1
ATOM 2177 O O . THR B 1 68 ? -8.688 -11.898 -5.867 1 98.12 68 THR B O 1
ATOM 2180 N N . VAL B 1 69 ? -7.023 -10.352 -6.051 1 98.62 69 VAL B N 1
ATOM 2181 C CA . VAL B 1 69 ? -6.027 -11.328 -5.621 1 98.62 69 VAL B CA 1
ATOM 2182 C C . VAL B 1 69 ? -5.285 -10.805 -4.395 1 98.62 69 VAL B C 1
ATOM 2184 O O . VAL B 1 69 ? -4.926 -9.625 -4.336 1 98.62 69 VAL B O 1
ATOM 2187 N N . LEU B 1 70 ? -5.152 -11.648 -3.375 1 98.75 70 LEU B N 1
ATOM 2188 C CA . LEU B 1 70 ? -4.152 -11.477 -2.324 1 98.75 70 LEU B CA 1
ATOM 2189 C C . LEU B 1 70 ? -2.965 -12.406 -2.551 1 98.75 70 LEU B C 1
ATOM 2191 O O . LEU B 1 70 ? -3.123 -13.633 -2.57 1 98.75 70 LEU B O 1
ATOM 2195 N N . TYR B 1 71 ? -1.826 -11.836 -2.814 1 98.88 71 TYR B N 1
ATOM 2196 C CA . TYR B 1 71 ? -0.603 -12.586 -3.074 1 98.88 71 TYR B CA 1
ATOM 2197 C C . TYR B 1 71 ? 0.335 -12.531 -1.874 1 98.88 71 TYR B C 1
ATOM 2199 O O . TYR B 1 71 ? 0.83 -11.461 -1.513 1 98.88 71 TYR B O 1
ATOM 2207 N N . LEU B 1 72 ? 0.604 -13.648 -1.238 1 98.88 72 LEU B N 1
ATOM 2208 C CA . LEU B 1 72 ? 1.509 -13.734 -0.097 1 98.88 72 LEU B CA 1
ATOM 2209 C C . LEU B 1 72 ? 2.887 -14.219 -0.533 1 98.88 72 LEU B C 1
ATOM 2211 O O . LEU B 1 72 ? 3.012 -15.281 -1.15 1 98.88 72 LEU B O 1
ATOM 2215 N N . GLY B 1 73 ? 3.957 -13.5 -0.201 1 98.44 73 GLY B N 1
ATOM 2216 C CA . GLY B 1 73 ? 5.309 -13.82 -0.632 1 98.44 73 GLY B CA 1
ATOM 2217 C C . GLY B 1 73 ? 5.652 -13.234 -1.99 1 98.44 73 GLY B C 1
ATOM 2218 O O . GLY B 1 73 ? 6.141 -13.945 -2.871 1 98.44 73 GLY B O 1
ATOM 2219 N N . ALA B 1 74 ? 5.41 -11.938 -2.098 1 98.44 74 ALA B N 1
ATOM 2220 C CA . ALA B 1 74 ? 5.5 -11.297 -3.404 1 98.44 74 ALA B CA 1
ATOM 2221 C C . ALA B 1 74 ? 6.953 -11.07 -3.811 1 98.44 74 ALA B C 1
ATOM 2223 O O . ALA B 1 74 ? 7.25 -10.844 -4.988 1 98.44 74 ALA B O 1
ATOM 2224 N N . ALA B 1 75 ? 7.84 -11.102 -2.822 1 97.44 75 ALA B N 1
ATOM 2225 C CA . ALA B 1 75 ? 9.25 -10.836 -3.104 1 97.44 75 ALA B CA 1
ATOM 2226 C C . ALA B 1 75 ? 9.406 -9.578 -3.957 1 97.44 75 ALA B C 1
ATOM 2228 O O . ALA B 1 75 ? 8.836 -8.531 -3.643 1 97.44 75 ALA B O 1
ATOM 2229 N N . SER B 1 76 ? 10.227 -9.57 -4.98 1 96.88 76 SER B N 1
ATOM 2230 C CA . SER B 1 76 ? 10.523 -8.398 -5.797 1 96.88 76 SER B CA 1
ATOM 2231 C C . SER B 1 76 ? 9.484 -8.211 -6.895 1 96.88 76 SER B C 1
ATOM 2233 O O . SER B 1 76 ? 9.594 -7.289 -7.711 1 96.88 76 SER B O 1
ATOM 2235 N N . GLY B 1 77 ? 8.484 -9.078 -7 1 97.81 77 GLY B N 1
ATOM 2236 C CA . GLY B 1 77 ? 7.348 -8.805 -7.863 1 97.81 77 GLY B CA 1
ATOM 2237 C C . GLY B 1 77 ? 7.371 -9.594 -9.156 1 97.81 77 GLY B C 1
ATOM 2238 O O . GLY B 1 77 ? 6.582 -9.336 -10.062 1 97.81 77 GLY B O 1
ATOM 2239 N N . THR B 1 78 ? 8.258 -10.648 -9.273 1 96.19 78 THR B N 1
ATOM 2240 C CA . THR B 1 78 ? 8.375 -11.438 -10.492 1 96.19 78 THR B CA 1
ATOM 2241 C C . THR B 1 78 ? 7.035 -12.07 -10.852 1 96.19 78 THR B C 1
ATOM 2243 O O . THR B 1 78 ? 6.457 -11.766 -11.898 1 96.19 78 THR B O 1
ATOM 2246 N N . THR B 1 79 ? 6.539 -12.883 -10 1 98.5 79 THR B N 1
ATOM 2247 C CA . THR B 1 79 ? 5.312 -13.609 -10.305 1 98.5 79 THR B CA 1
ATOM 2248 C C . THR B 1 79 ? 4.098 -12.695 -10.188 1 98.5 79 THR B C 1
ATOM 2250 O O . THR B 1 79 ? 3.238 -12.68 -11.078 1 98.5 79 THR B O 1
ATOM 2253 N N . VAL B 1 80 ? 4.074 -11.859 -9.18 1 98.75 80 VAL B N 1
ATOM 2254 C CA . VAL B 1 80 ? 2.865 -11.102 -8.906 1 98.75 80 VAL B CA 1
ATOM 2255 C C . VAL B 1 80 ? 2.666 -10.031 -9.984 1 98.75 80 VAL B C 1
ATOM 2257 O O . VAL B 1 80 ? 1.538 -9.617 -10.25 1 98.75 80 VAL B O 1
ATOM 2260 N N . SER B 1 81 ? 3.709 -9.578 -10.656 1 98.75 81 SER B N 1
ATOM 2261 C CA . SER B 1 81 ? 3.543 -8.641 -11.766 1 98.75 81 SER B CA 1
ATOM 2262 C C . SER B 1 81 ? 2.777 -9.281 -12.914 1 98.75 81 SER B C 1
ATOM 2264 O O . SER B 1 81 ? 1.984 -8.617 -13.586 1 98.75 81 SER B O 1
ATOM 2266 N N . HIS B 1 82 ? 3.008 -10.602 -13.195 1 98.88 82 HIS B N 1
ATOM 2267 C CA . HIS B 1 82 ? 2.225 -11.312 -14.203 1 98.88 82 HIS B CA 1
ATOM 2268 C C . HIS B 1 82 ? 0.768 -11.445 -13.773 1 98.88 82 HIS B C 1
ATOM 2270 O O . HIS B 1 82 ? -0.142 -11.289 -14.586 1 98.88 82 HIS B O 1
ATOM 2276 N N . VAL B 1 83 ? 0.564 -11.727 -12.516 1 98.88 83 VAL B N 1
ATOM 2277 C CA . VAL B 1 83 ? -0.794 -11.828 -11.992 1 98.88 83 VAL B CA 1
ATOM 2278 C C . VAL B 1 83 ? -1.524 -10.5 -12.203 1 98.88 83 VAL B C 1
ATOM 2280 O O . VAL B 1 83 ? -2.66 -10.477 -12.68 1 98.88 83 VAL B O 1
ATOM 2283 N N . ALA B 1 84 ? -0.855 -9.422 -11.875 1 98.5 84 ALA B N 1
ATOM 2284 C CA . ALA B 1 84 ? -1.444 -8.094 -12.008 1 98.5 84 ALA B CA 1
ATOM 2285 C C . ALA B 1 84 ? -1.79 -7.781 -13.461 1 98.5 84 ALA B C 1
ATOM 2287 O O . ALA B 1 84 ? -2.693 -6.988 -13.734 1 98.5 84 ALA B O 1
ATOM 2288 N N . ASP B 1 85 ? -1.095 -8.375 -14.43 1 98.62 85 ASP B N 1
ATOM 2289 C CA . ASP B 1 85 ? -1.342 -8.133 -15.844 1 98.62 85 ASP B CA 1
ATOM 2290 C C . ASP B 1 85 ? -2.73 -8.625 -16.25 1 98.62 85 ASP B C 1
ATOM 2292 O O . ASP B 1 85 ? -3.33 -8.094 -17.188 1 98.62 85 ASP B O 1
ATOM 2296 N N . PHE B 1 86 ? -3.281 -9.625 -15.547 1 98.62 86 PHE B N 1
ATOM 2297 C CA . PHE B 1 86 ? -4.52 -10.195 -16.062 1 98.62 86 PHE B CA 1
ATOM 2298 C C . PHE B 1 86 ? -5.617 -10.156 -15.008 1 98.62 86 PHE B C 1
ATOM 2300 O O . PHE B 1 86 ? -6.777 -10.438 -15.297 1 98.62 86 PHE B O 1
ATOM 2307 N N . ALA B 1 87 ? -5.316 -9.781 -13.812 1 98.31 87 ALA B N 1
ATOM 2308 C CA . ALA B 1 87 ? -6.277 -9.781 -12.711 1 98.31 87 ALA B CA 1
ATOM 2309 C C . ALA B 1 87 ? -6.785 -8.375 -12.422 1 98.31 87 ALA B C 1
ATOM 2311 O O . ALA B 1 87 ? -6.449 -7.426 -13.133 1 98.31 87 ALA B O 1
ATOM 2312 N N . GLY B 1 88 ? -7.723 -8.273 -11.516 1 96.94 88 GLY B N 1
ATOM 2313 C CA . GLY B 1 88 ? -8.125 -7.004 -10.938 1 96.94 88 GLY B CA 1
ATOM 2314 C C . GLY B 1 88 ? -7.199 -6.531 -9.828 1 96.94 88 GLY B C 1
ATOM 2315 O O . GLY B 1 88 ? -5.98 -6.703 -9.922 1 96.94 88 GLY B O 1
ATOM 2316 N N . PRO B 1 89 ? -7.773 -5.875 -8.781 1 96.5 89 PRO B N 1
ATOM 2317 C CA . PRO B 1 89 ? -6.93 -5.465 -7.652 1 96.5 89 PRO B CA 1
ATOM 2318 C C . PRO B 1 89 ? -6.094 -6.613 -7.09 1 96.5 89 PRO B C 1
ATOM 2320 O O . PRO B 1 89 ? -6.621 -7.699 -6.836 1 96.5 89 PRO B O 1
ATOM 2323 N N . THR B 1 90 ? -4.816 -6.316 -7.023 1 98 90 THR B N 1
ATOM 2324 C CA . THR B 1 90 ? -3.857 -7.32 -6.566 1 98 90 THR B CA 1
ATOM 2325 C C . THR B 1 90 ? -3.041 -6.789 -5.391 1 98 90 THR B C 1
ATOM 2327 O O . THR B 1 90 ? -2.178 -5.926 -5.566 1 98 90 THR B O 1
ATOM 2330 N N . TYR B 1 91 ? -3.312 -7.336 -4.184 1 97.88 91 TYR B N 1
ATOM 2331 C CA . TYR B 1 91 ? -2.557 -7.008 -2.98 1 97.88 91 TYR B CA 1
ATOM 2332 C C . TYR B 1 91 ? -1.34 -7.914 -2.836 1 97.88 91 TYR B C 1
ATOM 2334 O O . TYR B 1 91 ? -1.469 -9.141 -2.828 1 97.88 91 TYR B O 1
ATOM 2342 N N . ALA B 1 92 ? -0.191 -7.305 -2.764 1 98.38 92 ALA B N 1
ATOM 2343 C CA . ALA B 1 92 ? 1.049 -8.078 -2.732 1 98.38 92 ALA B CA 1
ATOM 2344 C C . ALA B 1 92 ? 1.77 -7.902 -1.398 1 98.38 92 ALA B C 1
ATOM 2346 O O . ALA B 1 92 ? 2.375 -6.859 -1.144 1 98.38 92 ALA B O 1
ATOM 2347 N N . VAL B 1 93 ? 1.791 -8.953 -0.628 1 98.06 93 VAL B N 1
ATOM 2348 C CA . VAL B 1 93 ? 2.375 -8.922 0.708 1 98.06 93 VAL B CA 1
ATOM 2349 C C . VAL B 1 93 ? 3.812 -9.438 0.655 1 98.06 93 VAL B C 1
ATOM 2351 O O . VAL B 1 93 ? 4.074 -10.508 0.094 1 98.06 93 VAL B O 1
ATOM 2354 N N . GLU B 1 94 ? 4.723 -8.711 1.174 1 98 94 GLU B N 1
ATOM 2355 C CA . GLU B 1 94 ? 6.125 -9.07 1.345 1 98 94 GLU B CA 1
ATOM 2356 C C . GLU B 1 94 ? 6.664 -8.578 2.686 1 98 94 GLU B C 1
ATOM 2358 O O . GLU B 1 94 ? 6.367 -7.461 3.107 1 98 94 GLU B O 1
ATOM 2363 N N . PHE B 1 95 ? 7.414 -9.453 3.367 1 95.88 95 PHE B N 1
ATOM 2364 C CA . PHE B 1 95 ? 7.785 -9.148 4.746 1 95.88 95 PHE B CA 1
ATOM 2365 C C . PHE B 1 95 ? 9.078 -8.352 4.793 1 95.88 95 PHE B C 1
ATOM 2367 O O . PHE B 1 95 ? 9.352 -7.656 5.773 1 95.88 95 PHE B O 1
ATOM 2374 N N . ALA B 1 96 ? 9.906 -8.469 3.801 1 95.06 96 ALA B N 1
ATOM 2375 C CA . ALA B 1 96 ? 11.219 -7.824 3.828 1 95.06 96 ALA B CA 1
ATOM 2376 C C . ALA B 1 96 ? 11.195 -6.492 3.086 1 95.06 96 ALA B C 1
ATOM 2378 O O . ALA B 1 96 ? 10.68 -6.406 1.969 1 95.06 96 ALA B O 1
ATOM 2379 N N . PRO B 1 97 ? 11.805 -5.449 3.57 1 92.62 97 PRO B N 1
ATOM 2380 C CA . PRO B 1 97 ? 11.758 -4.113 2.971 1 92.62 97 PRO B CA 1
ATOM 2381 C C . PRO B 1 97 ? 12.477 -4.039 1.629 1 92.62 97 PRO B C 1
ATOM 2383 O O . PRO B 1 97 ? 12 -3.387 0.699 1 92.62 97 PRO B O 1
ATOM 2386 N N . ARG B 1 98 ? 13.602 -4.656 1.558 1 93.31 98 ARG B N 1
ATOM 2387 C CA . ARG B 1 98 ? 14.406 -4.516 0.346 1 93.31 98 ARG B CA 1
ATOM 2388 C C . ARG B 1 98 ? 13.641 -5.012 -0.876 1 93.31 98 ARG B C 1
ATOM 2390 O O . ARG B 1 98 ? 13.484 -4.281 -1.855 1 93.31 98 ARG B O 1
ATOM 2397 N N . PRO B 1 99 ? 13.055 -6.176 -0.814 1 96.44 99 PRO B N 1
ATOM 2398 C CA . PRO B 1 99 ? 12.258 -6.613 -1.96 1 96.44 99 PRO B CA 1
ATOM 2399 C C . PRO B 1 99 ? 11.031 -5.73 -2.199 1 96.44 99 PRO B C 1
ATOM 2401 O O . PRO B 1 99 ? 10.617 -5.547 -3.346 1 96.44 99 PRO B O 1
ATOM 2404 N N . VAL B 1 100 ? 10.484 -5.164 -1.165 1 96.06 100 VAL B N 1
ATOM 2405 C CA . VAL B 1 100 ? 9.312 -4.316 -1.327 1 96.06 100 VAL B CA 1
ATOM 2406 C C . VAL B 1 100 ? 9.68 -3.057 -2.102 1 96.06 100 VAL B C 1
ATOM 2408 O O . VAL B 1 100 ? 8.891 -2.553 -2.9 1 96.06 100 VAL B O 1
ATOM 2411 N N . ARG B 1 101 ? 10.859 -2.543 -1.882 1 93.88 101 ARG B N 1
ATOM 2412 C CA . ARG B 1 101 ? 11.305 -1.385 -2.646 1 93.88 101 ARG B CA 1
ATOM 2413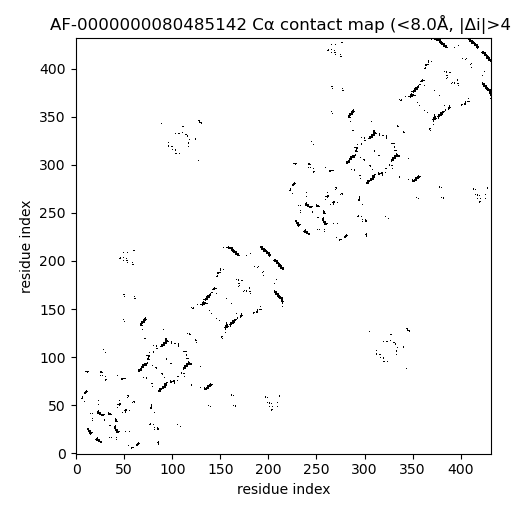 C C . ARG B 1 101 ? 11.297 -1.681 -4.145 1 93.88 101 ARG B C 1
ATOM 2415 O O . ARG B 1 101 ? 10.859 -0.853 -4.945 1 93.88 101 ARG B O 1
ATOM 2422 N N . ASP B 1 102 ? 11.766 -2.867 -4.473 1 95.25 102 ASP B N 1
ATOM 2423 C CA . ASP B 1 102 ? 11.695 -3.289 -5.871 1 95.25 102 ASP B CA 1
ATOM 2424 C C . ASP B 1 102 ? 10.25 -3.434 -6.328 1 95.25 102 ASP B C 1
ATOM 2426 O O . ASP B 1 102 ? 9.898 -3.035 -7.441 1 95.25 102 ASP B O 1
ATOM 2430 N N . LEU B 1 103 ? 9.445 -3.973 -5.461 1 97 103 LEU B N 1
ATOM 2431 C CA . LEU B 1 103 ? 8.031 -4.203 -5.758 1 97 103 LEU B CA 1
ATOM 2432 C C . LEU B 1 103 ? 7.312 -2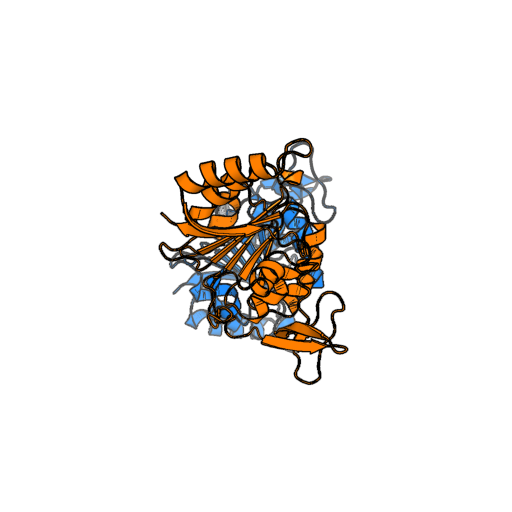.889 -6.031 1 97 103 LEU B C 1
ATOM 2434 O O . LEU B 1 103 ? 6.434 -2.824 -6.895 1 97 103 LEU B O 1
ATOM 2438 N N . VAL B 1 104 ? 7.695 -1.901 -5.348 1 94.25 104 VAL B N 1
ATOM 2439 C CA . VAL B 1 104 ? 7.133 -0.576 -5.578 1 94.25 104 VAL B CA 1
ATOM 2440 C C . VAL B 1 104 ? 7.48 -0.101 -6.984 1 94.25 104 VAL B C 1
ATOM 2442 O O . VAL B 1 104 ? 6.641 0.476 -7.68 1 94.25 104 VAL B O 1
ATOM 2445 N N . GLY B 1 105 ? 8.68 -0.351 -7.363 1 93.38 105 GLY B N 1
ATOM 2446 C CA . GLY B 1 105 ? 9.07 -0.027 -8.727 1 93.38 105 GLY B CA 1
ATOM 2447 C C . GLY B 1 105 ? 8.234 -0.742 -9.773 1 93.38 105 GLY B C 1
ATOM 2448 O O . GLY B 1 105 ? 7.867 -0.151 -10.789 1 93.38 105 GLY B O 1
ATOM 2449 N N . VAL B 1 106 ? 7.902 -1.947 -9.484 1 96.75 106 VAL B N 1
ATOM 2450 C CA . VAL B 1 106 ? 7.078 -2.758 -10.383 1 96.75 106 VAL B CA 1
ATOM 2451 C C . VAL B 1 106 ? 5.66 -2.195 -10.43 1 96.75 106 VAL B C 1
ATOM 2453 O O . VAL B 1 106 ? 5.035 -2.156 -11.492 1 96.75 106 VAL B O 1
ATOM 2456 N N . ALA B 1 107 ? 5.184 -1.744 -9.344 1 95.5 107 ALA B N 1
ATOM 2457 C CA . ALA B 1 107 ? 3.816 -1.248 -9.219 1 95.5 107 ALA B CA 1
ATOM 2458 C C . ALA B 1 107 ? 3.648 0.086 -9.938 1 95.5 107 ALA B C 1
ATOM 2460 O O . ALA B 1 107 ? 2.525 0.518 -10.211 1 95.5 107 ALA B O 1
ATOM 2461 N N . GLU B 1 108 ? 4.773 0.737 -10.211 1 92.69 108 GLU B N 1
ATOM 2462 C CA . GLU B 1 108 ? 4.723 2.021 -10.906 1 92.69 108 GLU B CA 1
ATOM 2463 C C . GLU B 1 108 ? 3.99 1.9 -12.242 1 92.69 108 GLU B C 1
ATOM 2465 O O . GLU B 1 108 ? 3.289 2.824 -12.656 1 92.69 108 GLU B O 1
ATOM 2470 N N . ASP B 1 109 ? 4.066 0.732 -12.812 1 93.62 109 ASP B N 1
ATOM 2471 C CA . ASP B 1 109 ? 3.512 0.539 -14.148 1 93.62 109 ASP B CA 1
ATOM 2472 C C . ASP B 1 109 ? 2.209 -0.257 -14.094 1 93.62 109 ASP B C 1
ATOM 2474 O O . ASP B 1 109 ? 1.701 -0.699 -15.125 1 93.62 109 ASP B O 1
ATOM 2478 N N . ARG B 1 110 ? 1.7 -0.434 -12.891 1 95.69 110 ARG B N 1
ATOM 2479 C CA . ARG B 1 110 ? 0.52 -1.27 -12.695 1 95.69 110 ARG B CA 1
ATOM 2480 C C . ARG B 1 110 ? -0.39 -0.69 -11.617 1 95.69 110 ARG B C 1
ATOM 2482 O O . ARG B 1 110 ? -0.182 -0.933 -10.43 1 95.69 110 ARG B O 1
ATOM 2489 N N . ASP B 1 111 ? -1.417 -0.118 -12.062 1 91.75 111 ASP B N 1
ATOM 2490 C CA . ASP B 1 111 ? -2.26 0.656 -11.156 1 91.75 111 ASP B CA 1
ATOM 2491 C C . ASP B 1 111 ? -3.053 -0.259 -10.227 1 91.75 111 ASP B C 1
ATOM 2493 O O . ASP B 1 111 ? -3.539 0.18 -9.18 1 91.75 111 ASP B O 1
ATOM 2497 N N . ASN B 1 112 ? -3.131 -1.501 -10.625 1 95.69 112 ASN B N 1
ATOM 2498 C CA . ASN B 1 112 ? -3.949 -2.414 -9.836 1 95.69 112 ASN B CA 1
ATOM 2499 C C . ASN B 1 112 ? -3.102 -3.23 -8.859 1 95.69 112 ASN B C 1
ATOM 2501 O O . ASN B 1 112 ? -3.613 -4.121 -8.18 1 95.69 112 ASN B O 1
ATOM 2505 N N . LEU B 1 113 ? -1.798 -2.924 -8.789 1 96.94 113 LEU B N 1
ATOM 2506 C CA . LEU B 1 113 ? -0.893 -3.652 -7.91 1 96.94 113 LEU B CA 1
ATOM 2507 C C . LEU B 1 113 ? -0.568 -2.832 -6.668 1 96.94 113 LEU B C 1
ATOM 2509 O O . LEU B 1 113 ? -0.082 -1.703 -6.77 1 96.94 113 LEU B O 1
ATOM 2513 N N . PHE B 1 114 ? -0.747 -3.479 -5.473 1 94.88 114 PHE B N 1
ATOM 2514 C CA . PHE B 1 114 ? -0.604 -2.764 -4.211 1 94.88 114 PHE B CA 1
ATOM 2515 C C . PHE B 1 114 ? 0.385 -3.475 -3.295 1 94.88 114 PHE B C 1
ATOM 2517 O O . PHE B 1 114 ? 0.009 -4.391 -2.561 1 94.88 114 PHE B O 1
ATOM 2524 N N . PRO B 1 115 ? 1.599 -2.949 -3.287 1 96.31 115 PRO B N 1
ATOM 2525 C CA . PRO B 1 115 ? 2.59 -3.549 -2.391 1 96.31 115 PRO B CA 1
ATOM 2526 C C . PRO B 1 115 ? 2.293 -3.275 -0.917 1 96.31 115 PRO B C 1
ATOM 2528 O O . PRO B 1 115 ? 1.921 -2.156 -0.556 1 96.31 115 PRO B O 1
ATOM 2531 N N . LEU B 1 116 ? 2.393 -4.27 -0.126 1 95.88 116 LEU B N 1
ATOM 2532 C CA . LEU B 1 116 ? 2.229 -4.164 1.319 1 95.88 116 LEU B CA 1
ATOM 2533 C C . LEU B 1 116 ? 3.438 -4.742 2.047 1 95.88 116 LEU B C 1
ATOM 2535 O O . LEU B 1 116 ? 3.738 -5.93 1.918 1 95.88 116 LEU B O 1
ATOM 2539 N N . LEU B 1 117 ? 4.172 -3.934 2.779 1 96.12 117 LEU B N 1
ATOM 2540 C CA . LEU B 1 117 ? 5.227 -4.395 3.674 1 96.12 117 LEU B CA 1
ATOM 2541 C C . LEU B 1 117 ? 4.641 -4.992 4.949 1 96.12 117 LEU B C 1
ATOM 2543 O O . LEU B 1 117 ? 4.492 -4.293 5.953 1 96.12 117 LEU B O 1
ATOM 2547 N N . LYS B 1 118 ? 4.305 -6.277 4.934 1 96.44 118 LYS B N 1
ATOM 2548 C CA . LYS B 1 118 ? 3.627 -6.98 6.02 1 96.44 118 LYS B CA 1
ATOM 2549 C C . LYS B 1 118 ? 4.066 -8.438 6.086 1 96.44 118 LYS B C 1
ATOM 2551 O O . LYS B 1 118 ? 4.715 -8.938 5.168 1 96.44 118 LYS B O 1
ATOM 2556 N N . ASP B 1 119 ? 3.768 -9.039 7.184 1 96.5 119 ASP B N 1
ATOM 2557 C CA . ASP B 1 119 ? 4.059 -10.453 7.418 1 96.5 119 ASP B CA 1
ATOM 2558 C C . ASP B 1 119 ? 2.814 -11.312 7.199 1 96.5 119 ASP B C 1
ATOM 2560 O O . ASP B 1 119 ? 1.825 -11.172 7.926 1 96.5 119 ASP B O 1
ATOM 2564 N N . ALA B 1 120 ? 2.883 -12.242 6.25 1 98.19 120 ALA B N 1
ATOM 2565 C CA . ALA B 1 120 ? 1.756 -13.109 5.93 1 98.19 120 ALA B CA 1
ATOM 2566 C C . ALA B 1 120 ? 1.309 -13.906 7.156 1 98.19 120 ALA B C 1
ATOM 2568 O O . ALA B 1 120 ? 0.182 -14.406 7.203 1 98.19 120 ALA B O 1
ATOM 2569 N N . ARG B 1 121 ? 2.129 -14.133 8.148 1 98.38 121 ARG B N 1
ATOM 2570 C CA . ARG B 1 121 ? 1.813 -14.875 9.359 1 98.38 121 ARG B CA 1
ATOM 2571 C C . ARG B 1 121 ? 0.892 -14.07 10.273 1 98.38 121 ARG B C 1
ATOM 2573 O O . ARG B 1 121 ? 0.296 -14.617 11.203 1 98.38 121 ARG B O 1
ATOM 2580 N N . ASP B 1 122 ? 0.749 -12.766 10.07 1 96.94 122 ASP B N 1
ATOM 2581 C CA . ASP B 1 122 ? -0.083 -11.875 10.867 1 96.94 122 ASP B CA 1
ATOM 2582 C C . ASP B 1 122 ? -1.097 -11.141 9.992 1 96.94 122 ASP B C 1
ATOM 2584 O O . ASP B 1 122 ? -1.029 -9.914 9.852 1 96.94 122 ASP B O 1
ATOM 2588 N N . PRO B 1 123 ? -2.16 -11.859 9.555 1 97.56 123 PRO B N 1
ATOM 2589 C CA . PRO B 1 123 ? -3.109 -11.258 8.617 1 97.56 123 PRO B CA 1
ATOM 2590 C C . PRO B 1 123 ? -3.867 -10.078 9.211 1 97.56 123 PRO B C 1
ATOM 2592 O O . PRO B 1 123 ? -4.305 -9.188 8.484 1 97.56 123 PRO B O 1
ATOM 2595 N N . GLU B 1 124 ? -4.004 -9.977 10.492 1 95.31 124 GLU B N 1
ATOM 2596 C CA . GLU B 1 124 ? -4.695 -8.859 11.125 1 95.31 124 GLU B CA 1
ATOM 2597 C C . GLU B 1 124 ? -4.004 -7.531 10.812 1 95.31 124 GLU B C 1
ATOM 2599 O O . GLU B 1 124 ? -4.648 -6.484 10.75 1 95.31 124 GLU B O 1
ATOM 2604 N N . SER B 1 125 ? -2.744 -7.629 10.586 1 93.12 125 SER B N 1
ATOM 2605 C CA . SER B 1 125 ? -1.957 -6.422 10.367 1 93.12 125 SER B CA 1
ATOM 2606 C C . SER B 1 125 ? -2.316 -5.762 9.039 1 93.12 125 SER B C 1
ATOM 2608 O O . SER B 1 125 ? -1.979 -4.598 8.812 1 93.12 125 SER B O 1
ATOM 2610 N N . TYR B 1 126 ? -2.975 -6.418 8.102 1 94.44 126 TYR B N 1
ATOM 2611 C CA . TYR B 1 126 ? -3.346 -5.797 6.836 1 94.44 126 TYR B CA 1
ATOM 2612 C C . TYR B 1 126 ? -4.824 -6.012 6.539 1 94.44 126 TYR B C 1
ATOM 2614 O O . TYR B 1 126 ? -5.285 -5.754 5.422 1 94.44 126 TYR B O 1
ATOM 2622 N N . ALA B 1 127 ? -5.586 -6.402 7.523 1 93.38 127 ALA B N 1
ATOM 2623 C CA . ALA B 1 127 ? -7.016 -6.645 7.363 1 93.38 127 ALA B CA 1
ATOM 2624 C C . ALA B 1 127 ? -7.762 -5.348 7.059 1 93.38 127 ALA B C 1
ATOM 2626 O O . ALA B 1 127 ? -8.844 -5.367 6.461 1 93.38 127 ALA B O 1
ATOM 2627 N N . HIS B 1 128 ? -7.172 -4.27 7.418 1 86.56 128 HIS B N 1
ATOM 2628 C CA . HIS B 1 128 ? -7.809 -2.979 7.199 1 86.56 128 HIS B CA 1
ATOM 2629 C C . HIS B 1 128 ? -7.598 -2.494 5.77 1 86.56 128 HIS B C 1
ATOM 2631 O O . HIS B 1 128 ? -8.266 -1.558 5.32 1 86.56 128 HIS B O 1
ATOM 2637 N N . VAL B 1 129 ? -6.695 -3.145 5.105 1 89.75 129 VAL B N 1
ATOM 2638 C CA . VAL B 1 129 ? -6.352 -2.721 3.754 1 89.75 129 VAL B CA 1
ATOM 2639 C C . VAL B 1 129 ? -6.906 -3.721 2.742 1 89.75 129 VAL B C 1
ATOM 2641 O O . VAL B 1 129 ? -7.461 -3.33 1.712 1 89.75 129 VAL B O 1
ATOM 2644 N N . VAL B 1 130 ? -6.777 -4.914 3.021 1 93 130 VAL B N 1
ATOM 2645 C CA . VAL B 1 130 ? -7.219 -5.969 2.115 1 93 130 VAL B CA 1
ATOM 2646 C C . VAL B 1 130 ? -8.727 -6.172 2.252 1 93 130 VAL B C 1
ATOM 2648 O O . VAL B 1 130 ? -9.234 -6.379 3.357 1 93 130 VAL B O 1
ATOM 2651 N N . GLU B 1 131 ? -9.375 -6.02 1.191 1 86.56 131 GLU B N 1
ATOM 2652 C CA . GLU B 1 131 ? -10.82 -6.188 1.188 1 86.56 131 GLU B CA 1
ATOM 2653 C C . GLU B 1 131 ? -11.211 -7.621 1.539 1 86.56 131 GLU B C 1
ATOM 2655 O O . GLU B 1 131 ? -10.414 -8.547 1.372 1 86.56 131 GLU B O 1
ATOM 2660 N N . SER B 1 132 ? -12.438 -7.773 1.979 1 87.06 132 SER B N 1
ATOM 2661 C CA . SER B 1 132 ? -13.016 -9.094 2.193 1 87.06 132 SER B CA 1
ATOM 2662 C C . SER B 1 132 ? -13.602 -9.664 0.903 1 87.06 132 SER B C 1
ATOM 2664 O O . SER B 1 132 ? -13.922 -8.906 -0.02 1 87.06 132 SER B O 1
ATOM 2666 N N . GLY B 1 133 ? -13.633 -10.945 0.875 1 95.25 133 GLY B N 1
ATOM 2667 C CA . GLY B 1 133 ? -14.297 -11.586 -0.246 1 95.25 133 GLY B CA 1
ATOM 2668 C C . GLY B 1 133 ? -13.445 -11.617 -1.504 1 95.25 133 GLY B C 1
ATOM 2669 O O . GLY B 1 133 ? -13.969 -11.477 -2.613 1 95.25 133 GLY B O 1
ATOM 2670 N N . ILE B 1 134 ? -12.164 -11.719 -1.258 1 97.31 134 ILE B N 1
ATOM 2671 C CA . ILE B 1 134 ? -11.305 -11.773 -2.432 1 97.31 134 ILE B CA 1
ATOM 2672 C C . ILE B 1 134 ? -11.539 -13.086 -3.184 1 97.31 134 ILE B C 1
ATOM 2674 O O . ILE B 1 134 ? -11.953 -14.086 -2.59 1 97.31 134 ILE B O 1
ATOM 2678 N N . ASP B 1 135 ? -11.242 -13.117 -4.5 1 98.62 135 ASP B N 1
ATOM 2679 C CA . ASP B 1 135 ? -11.508 -14.258 -5.375 1 98.62 135 ASP B CA 1
ATOM 2680 C C . ASP B 1 135 ? -10.422 -15.32 -5.242 1 98.62 135 ASP B C 1
ATOM 2682 O O . ASP B 1 135 ? -10.688 -16.516 -5.402 1 98.62 135 ASP B O 1
ATOM 2686 N N . CYS B 1 136 ? -9.18 -14.844 -5.008 1 98.81 136 CYS B N 1
ATOM 2687 C CA . CYS B 1 136 ? -8.078 -15.789 -5.07 1 98.81 136 CYS B CA 1
ATOM 2688 C C . CYS B 1 136 ? -6.98 -15.414 -4.078 1 98.81 136 CYS B C 1
ATOM 2690 O O . CYS B 1 136 ? -6.59 -14.25 -3.992 1 98.81 136 CYS B O 1
ATOM 2692 N N . LEU B 1 137 ? -6.555 -16.344 -3.303 1 98.88 137 LEU B N 1
ATOM 2693 C CA . LEU B 1 137 ? -5.379 -16.266 -2.447 1 98.88 137 LEU B CA 1
ATOM 2694 C C . LEU B 1 137 ? -4.223 -17.062 -3.035 1 98.88 137 LEU B C 1
ATOM 2696 O O . LEU B 1 137 ? -4.312 -18.281 -3.174 1 98.88 137 LEU B O 1
ATOM 2700 N N . VAL B 1 138 ? -3.164 -16.375 -3.479 1 98.94 138 VAL B N 1
ATOM 2701 C CA . VAL B 1 138 ? -1.954 -17.031 -3.953 1 98.94 138 VAL B CA 1
ATOM 2702 C C . VAL B 1 138 ? -0.895 -17.031 -2.852 1 98.94 138 VAL B C 1
ATOM 2704 O O . VAL B 1 138 ? -0.573 -15.969 -2.303 1 98.94 138 VAL B O 1
ATOM 2707 N N . MET B 1 139 ? -0.409 -18.188 -2.523 1 98.88 139 MET B N 1
ATOM 2708 C CA . MET B 1 139 ? 0.546 -18.266 -1.421 1 98.88 139 MET B CA 1
ATOM 2709 C C . MET B 1 139 ? 1.838 -18.938 -1.864 1 98.88 139 MET B C 1
ATOM 2711 O O . MET B 1 139 ? 1.833 -20.109 -2.23 1 98.88 139 MET B O 1
ATOM 2715 N N . ASP B 1 140 ? 2.9 -18.203 -1.886 1 98.38 140 ASP B N 1
ATOM 2716 C CA . ASP B 1 140 ? 4.266 -18.641 -2.156 1 98.38 140 ASP B CA 1
ATOM 2717 C C . ASP B 1 140 ? 5.234 -18.125 -1.1 1 98.38 140 ASP B C 1
ATOM 2719 O O . ASP B 1 140 ? 6.102 -17.297 -1.401 1 98.38 140 ASP B O 1
ATOM 2723 N N . VAL B 1 141 ? 5.125 -18.562 0.087 1 97.88 141 VAL B N 1
ATOM 2724 C CA . VAL B 1 141 ? 5.926 -18.062 1.205 1 97.88 141 VAL B CA 1
ATOM 2725 C C . VAL B 1 141 ? 7.004 -19.094 1.556 1 97.88 141 VAL B C 1
ATOM 2727 O O . VAL B 1 141 ? 6.797 -20.297 1.396 1 97.88 141 VAL B O 1
ATOM 2730 N N . ALA B 1 142 ? 8.102 -18.625 1.984 1 92.81 142 ALA B N 1
ATOM 2731 C CA . ALA B 1 142 ? 9.203 -19.469 2.436 1 92.81 142 ALA B CA 1
ATOM 2732 C C . ALA B 1 142 ? 9.32 -19.453 3.957 1 92.81 142 ALA B C 1
ATOM 2734 O O . ALA B 1 142 ? 10.328 -18.984 4.504 1 92.81 142 ALA B O 1
ATOM 2735 N N . THR B 1 143 ? 8.32 -19.875 4.699 1 94.56 143 THR B N 1
ATOM 2736 C CA . THR B 1 143 ? 8.289 -19.906 6.156 1 94.56 143 THR B CA 1
ATOM 2737 C C . THR B 1 143 ? 7.879 -21.297 6.652 1 94.56 143 THR B C 1
ATOM 2739 O O . THR B 1 143 ? 7.367 -22.109 5.883 1 94.56 143 THR B O 1
ATOM 2742 N N . ARG B 1 144 ? 8.211 -21.578 7.906 1 95.12 144 ARG B N 1
ATOM 2743 C CA . ARG B 1 144 ? 7.613 -22.75 8.555 1 95.12 144 ARG B CA 1
ATOM 2744 C C . ARG B 1 144 ? 6.137 -22.516 8.852 1 95.12 144 ARG B C 1
ATOM 2746 O O . ARG B 1 144 ? 5.715 -21.375 9.078 1 95.12 144 ARG B O 1
ATOM 2753 N N . GLY B 1 145 ? 5.367 -23.547 8.836 1 97.88 145 GLY B N 1
ATOM 2754 C CA . GLY B 1 145 ? 3.945 -23.438 9.125 1 97.88 145 GLY B CA 1
ATOM 2755 C C . GLY B 1 145 ? 3.146 -22.859 7.969 1 97.88 145 GLY B C 1
ATOM 2756 O O . GLY B 1 145 ? 2.289 -22 8.164 1 97.88 145 GLY B O 1
ATOM 2757 N N . GLN B 1 146 ? 3.486 -23.281 6.777 1 98.62 146 GLN B N 1
ATOM 2758 C CA . GLN B 1 146 ? 2.838 -22.766 5.578 1 98.62 146 GLN B CA 1
ATOM 2759 C C . GLN B 1 146 ? 1.335 -23.031 5.609 1 98.62 146 GLN B C 1
ATOM 2761 O O . GLN B 1 146 ? 0.541 -22.156 5.234 1 98.62 146 GLN B O 1
ATOM 2766 N N . ALA B 1 147 ? 0.898 -24.156 6.082 1 98.62 147 ALA B N 1
ATOM 2767 C CA . ALA B 1 147 ? -0.525 -24.469 6.188 1 98.62 147 ALA B CA 1
ATOM 2768 C C . ALA B 1 147 ? -1.221 -23.531 7.168 1 98.62 147 ALA B C 1
ATOM 2770 O O . ALA B 1 147 ? -2.336 -23.078 6.91 1 98.62 147 ALA B O 1
ATOM 2771 N N . THR B 1 148 ? -0.553 -23.281 8.266 1 98.62 148 THR B N 1
ATOM 2772 C CA . THR B 1 148 ? -1.104 -22.375 9.266 1 98.62 148 THR B CA 1
ATOM 2773 C C . THR B 1 148 ? -1.332 -20.984 8.672 1 98.62 148 THR B C 1
ATOM 2775 O O . THR B 1 148 ? -2.359 -20.359 8.93 1 98.62 148 THR B O 1
ATOM 2778 N N . VAL B 1 149 ? -0.374 -20.516 7.859 1 98.75 149 VAL B N 1
ATOM 2779 C CA . VAL B 1 149 ? -0.504 -19.219 7.199 1 98.75 149 VAL B CA 1
ATOM 2780 C C . VAL B 1 149 ? -1.728 -19.234 6.285 1 98.75 149 VAL B C 1
ATOM 2782 O O . VAL B 1 149 ? -2.525 -18.297 6.297 1 98.75 149 VAL B O 1
ATOM 2785 N N . ALA B 1 150 ? -1.887 -20.297 5.531 1 98.81 150 ALA B N 1
ATOM 2786 C CA . ALA B 1 150 ? -3.039 -20.422 4.641 1 98.81 150 ALA B CA 1
ATOM 2787 C C . ALA B 1 150 ? -4.344 -20.406 5.43 1 98.81 150 ALA B C 1
ATOM 2789 O O . ALA B 1 150 ? -5.285 -19.688 5.066 1 98.81 150 ALA B O 1
ATOM 2790 N N . VAL B 1 151 ? -4.379 -21.094 6.516 1 98.81 151 VAL B N 1
ATOM 2791 C CA . VAL B 1 151 ? -5.586 -21.203 7.332 1 98.81 151 VAL B CA 1
ATOM 2792 C C . VAL B 1 151 ? -5.93 -19.828 7.918 1 98.81 151 VAL B C 1
ATOM 2794 O O . VAL B 1 151 ? -7.082 -19.406 7.875 1 98.81 151 VAL B O 1
ATOM 2797 N N . ARG B 1 152 ? -4.953 -19.125 8.43 1 98.31 152 ARG B N 1
ATOM 2798 C CA . ARG B 1 152 ? -5.184 -17.812 9.039 1 98.31 152 ARG B CA 1
ATOM 2799 C C . ARG B 1 152 ? -5.672 -16.812 8.008 1 98.31 152 ARG B C 1
ATOM 2801 O O . ARG B 1 152 ? -6.453 -15.914 8.328 1 98.31 152 ARG B O 1
ATOM 2808 N N . ASN B 1 153 ? -5.258 -16.938 6.785 1 98.62 153 ASN B N 1
ATOM 2809 C CA . ASN B 1 153 ? -5.594 -15.969 5.75 1 98.62 153 ASN B CA 1
ATOM 2810 C C . ASN B 1 153 ? -6.879 -16.359 5.02 1 98.62 153 ASN B C 1
ATOM 2812 O O . ASN B 1 153 ? -7.332 -15.625 4.133 1 98.62 153 ASN B O 1
ATOM 2816 N N . ARG B 1 154 ? -7.457 -17.438 5.391 1 98.38 154 ARG B N 1
ATOM 2817 C CA . ARG B 1 154 ? -8.734 -17.859 4.812 1 98.38 154 ARG B CA 1
ATOM 2818 C C . ARG B 1 154 ? -9.797 -16.781 4.992 1 98.38 154 ARG B C 1
ATOM 2820 O O . ARG B 1 154 ? -10.695 -16.641 4.164 1 98.38 154 ARG B O 1
ATOM 2827 N N . GLN B 1 155 ? -9.664 -15.984 5.996 1 97.44 155 GLN B N 1
ATOM 2828 C CA . GLN B 1 155 ? -10.633 -14.961 6.367 1 97.44 155 GLN B CA 1
ATOM 2829 C C . GLN B 1 155 ? -10.852 -13.969 5.23 1 97.44 155 GLN B C 1
ATOM 2831 O O . GLN B 1 155 ? -11.906 -13.336 5.148 1 97.44 155 GLN B O 1
ATOM 2836 N N . PHE B 1 156 ? -9.914 -13.812 4.348 1 97.69 156 PHE B N 1
ATOM 2837 C CA . PHE B 1 156 ? -10.023 -12.812 3.287 1 97.69 156 PHE B CA 1
ATOM 2838 C C . PHE B 1 156 ? -10.766 -13.383 2.084 1 97.69 156 PHE B C 1
ATOM 2840 O O . PHE B 1 156 ? -11.258 -12.633 1.242 1 97.69 156 PHE B O 1
ATOM 2847 N N . LEU B 1 157 ? -10.812 -14.727 1.923 1 98.19 157 LEU B N 1
ATOM 2848 C CA . LEU B 1 157 ? -11.359 -15.391 0.741 1 98.19 157 LEU B CA 1
ATOM 2849 C C . LEU B 1 157 ? -12.883 -15.406 0.787 1 98.19 157 LEU B C 1
ATOM 2851 O O . LEU B 1 157 ? -13.477 -15.648 1.843 1 98.19 157 LEU B O 1
ATOM 2855 N N . ALA B 1 158 ? -13.453 -15.172 -0.416 1 98.06 158 ALA B N 1
ATOM 2856 C CA . ALA B 1 158 ? -14.867 -15.477 -0.598 1 98.06 158 ALA B CA 1
ATOM 2857 C C . ALA B 1 158 ? -15.133 -16.969 -0.422 1 98.06 158 ALA B C 1
ATOM 2859 O O . ALA B 1 158 ? -14.219 -17.797 -0.548 1 98.06 158 ALA B O 1
ATOM 2860 N N . ASP B 1 159 ? -16.375 -17.312 -0.211 1 96.38 159 ASP B N 1
ATOM 2861 C CA . ASP B 1 159 ? -16.734 -18.719 -0.006 1 96.38 159 ASP B CA 1
ATOM 2862 C C . ASP B 1 159 ? -16.438 -19.547 -1.252 1 96.38 159 ASP B C 1
ATOM 2864 O O . ASP B 1 159 ? -16.094 -20.719 -1.149 1 96.38 159 ASP B O 1
ATOM 2868 N N . ASP B 1 160 ? -16.594 -18.969 -2.354 1 97.12 160 ASP B N 1
ATOM 2869 C CA . ASP B 1 160 ? -16.312 -19.672 -3.596 1 97.12 160 ASP B CA 1
ATOM 2870 C C . ASP B 1 160 ? -14.93 -19.312 -4.145 1 97.12 160 ASP B C 1
ATOM 2872 O O . ASP B 1 160 ? -14.648 -19.531 -5.324 1 97.12 160 ASP B O 1
ATOM 2876 N N . GLY B 1 161 ? -14.148 -18.672 -3.279 1 98.38 161 GLY B N 1
ATOM 2877 C CA . GLY B 1 161 ? -12.812 -18.297 -3.699 1 98.38 161 GLY B CA 1
ATOM 2878 C C . GLY B 1 161 ? -11.867 -19.469 -3.838 1 98.38 161 GLY B C 1
ATOM 2879 O O . GLY B 1 161 ? -12.273 -20.625 -3.639 1 98.38 161 GLY B O 1
ATOM 2880 N N . ARG B 1 162 ? -10.625 -19.188 -4.254 1 98.75 162 ARG B N 1
ATOM 2881 C CA . ARG B 1 162 ? -9.633 -20.25 -4.469 1 98.75 162 ARG B CA 1
ATOM 2882 C C . ARG B 1 162 ? -8.336 -19.938 -3.734 1 98.75 162 ARG B C 1
ATOM 2884 O O . ARG B 1 162 ? -7.891 -18.781 -3.707 1 98.75 162 ARG B O 1
ATOM 2891 N N . LEU B 1 163 ? -7.844 -20.938 -3.145 1 98.88 163 LEU B N 1
ATOM 2892 C CA . LEU B 1 163 ? -6.461 -20.922 -2.678 1 98.88 163 LEU B CA 1
ATOM 2893 C C . LEU B 1 163 ? -5.539 -21.609 -3.678 1 98.88 163 LEU B C 1
ATOM 2895 O O . LEU B 1 163 ? -5.793 -22.75 -4.078 1 98.88 163 LEU B O 1
ATOM 2899 N N . LEU B 1 164 ? -4.52 -20.953 -4.176 1 98.94 164 LEU B N 1
ATOM 2900 C CA . LEU B 1 164 ? -3.426 -21.5 -4.969 1 98.94 164 LEU B CA 1
ATOM 2901 C C . LEU B 1 164 ? -2.107 -21.422 -4.203 1 98.94 164 LEU B C 1
ATOM 2903 O O . LEU B 1 164 ? -1.526 -20.344 -4.07 1 98.94 164 LEU B O 1
ATOM 2907 N N . MET B 1 165 ? -1.664 -22.562 -3.758 1 98.75 165 MET B N 1
ATOM 2908 C CA . MET B 1 165 ? -0.541 -22.562 -2.824 1 98.75 165 MET B CA 1
ATOM 2909 C C . MET B 1 165 ? 0.578 -23.469 -3.332 1 98.75 165 MET B C 1
ATOM 2911 O O . MET B 1 165 ? 0.317 -24.547 -3.863 1 98.75 165 MET B O 1
ATOM 2915 N N . ALA B 1 166 ? 1.815 -23 -3.305 1 98.69 166 ALA B N 1
ATOM 2916 C CA . ALA B 1 166 ? 2.998 -23.828 -3.545 1 98.69 166 ALA B CA 1
ATOM 2917 C C . ALA B 1 166 ? 3.73 -24.125 -2.24 1 98.69 166 ALA B C 1
ATOM 2919 O O . ALA B 1 166 ? 4.309 -23.219 -1.623 1 98.69 166 ALA B O 1
ATOM 2920 N N . VAL B 1 167 ? 3.73 -25.359 -1.817 1 98.69 167 VAL B N 1
A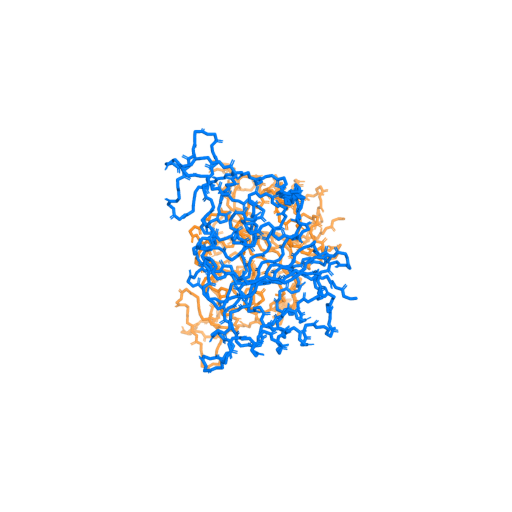TOM 2921 C CA . VAL B 1 167 ? 4.387 -25.781 -0.583 1 98.69 167 VAL B CA 1
ATOM 2922 C C . VAL B 1 167 ? 5.859 -26.078 -0.853 1 98.69 167 VAL B C 1
ATOM 2924 O O . VAL B 1 167 ? 6.191 -26.844 -1.754 1 98.69 167 VAL B O 1
ATOM 2927 N N . LYS B 1 168 ? 6.66 -25.391 -0.136 1 98.06 168 LYS B N 1
ATOM 2928 C CA . LYS B 1 168 ? 8.102 -25.625 -0.156 1 98.06 168 LYS B CA 1
ATOM 2929 C C . LYS B 1 168 ? 8.523 -26.562 0.969 1 98.06 168 LYS B C 1
ATOM 2931 O O . LYS B 1 168 ? 8.688 -26.141 2.113 1 98.06 168 LYS B O 1
ATOM 2936 N N . ALA B 1 169 ? 8.789 -27.781 0.614 1 97.5 169 ALA B N 1
ATOM 2937 C CA . ALA B 1 169 ? 9.07 -28.781 1.637 1 97.5 169 ALA B CA 1
ATOM 2938 C C . ALA B 1 169 ? 10.281 -28.391 2.479 1 97.5 169 ALA B C 1
ATOM 2940 O O . ALA B 1 169 ? 10.258 -28.5 3.705 1 97.5 169 ALA B O 1
ATOM 2941 N N . ARG B 1 170 ? 11.305 -27.844 1.837 1 95.88 170 ARG B N 1
ATOM 2942 C CA . ARG B 1 170 ? 12.562 -27.547 2.512 1 95.88 170 ARG B CA 1
ATOM 2943 C C . ARG B 1 170 ? 12.43 -26.359 3.449 1 95.88 170 ARG B C 1
ATOM 2945 O O . ARG B 1 170 ? 13.203 -26.219 4.398 1 95.88 170 ARG B O 1
ATOM 2952 N N . SER B 1 171 ? 11.453 -25.531 3.145 1 94.44 171 SER B N 1
ATOM 2953 C CA . SER B 1 171 ? 11.195 -24.422 4.047 1 94.44 171 SER B CA 1
ATOM 2954 C C . SER B 1 171 ? 10.484 -24.891 5.316 1 94.44 171 SER B C 1
ATOM 2956 O O . SER B 1 171 ? 10.602 -24.25 6.367 1 94.44 171 SER B O 1
ATOM 2958 N N . GLU B 1 172 ? 9.742 -25.969 5.188 1 94.5 172 GLU B N 1
ATOM 2959 C CA . GLU B 1 172 ? 9.07 -26.562 6.344 1 94.5 172 GLU B CA 1
ATOM 2960 C C . GLU B 1 172 ? 10.062 -27.312 7.23 1 94.5 172 GLU B C 1
ATOM 2962 O O . GLU B 1 172 ? 10.07 -27.141 8.445 1 94.5 172 GLU B O 1
ATOM 2967 N N . ASP B 1 173 ? 10.703 -28.188 6.711 1 92.31 173 ASP B N 1
ATOM 2968 C CA . ASP B 1 173 ? 11.672 -29.047 7.371 1 92.31 173 ASP B CA 1
ATOM 2969 C C . ASP B 1 173 ? 12.734 -29.531 6.391 1 92.31 173 ASP B C 1
ATOM 2971 O O . ASP B 1 173 ? 12.461 -30.391 5.547 1 92.31 173 ASP B O 1
ATOM 2975 N N . VAL B 1 174 ? 14 -29.094 6.547 1 91.5 174 VAL B N 1
ATOM 2976 C CA . VAL B 1 174 ? 15.078 -29.328 5.594 1 91.5 174 VAL B CA 1
ATOM 2977 C C . VAL B 1 174 ? 15.453 -30.812 5.586 1 91.5 174 VAL B C 1
ATOM 2979 O O . VAL B 1 174 ? 15.914 -31.344 4.57 1 91.5 174 VAL B O 1
ATOM 2982 N N . THR B 1 175 ? 15.125 -31.547 6.676 1 94.06 175 THR B N 1
ATOM 2983 C CA . THR B 1 175 ? 15.625 -32.906 6.828 1 94.06 175 THR B CA 1
ATOM 2984 C C . THR B 1 175 ? 14.531 -33.906 6.535 1 94.06 175 THR B C 1
ATOM 2986 O O . THR B 1 175 ? 14.812 -35.094 6.352 1 94.06 175 THR B O 1
ATOM 2989 N N . ALA B 1 176 ? 13.398 -33.5 6.531 1 94.69 176 ALA B N 1
ATOM 2990 C CA . ALA B 1 176 ? 12.281 -34.438 6.379 1 94.69 176 ALA B CA 1
ATOM 2991 C C . ALA B 1 176 ? 12.117 -34.844 4.922 1 94.69 176 ALA B C 1
ATOM 2993 O O . ALA B 1 176 ? 12.555 -34.125 4.008 1 94.69 176 ALA B O 1
ATOM 2994 N N . ASP B 1 177 ? 11.531 -36.031 4.797 1 96.75 177 ASP B N 1
ATOM 2995 C CA . ASP B 1 177 ? 11.078 -36.438 3.465 1 96.75 177 ASP B CA 1
ATOM 2996 C C . ASP B 1 177 ? 9.992 -35.5 2.951 1 96.75 177 ASP B C 1
ATOM 2998 O O . ASP B 1 177 ? 9 -35.25 3.643 1 96.75 177 ASP B O 1
ATOM 3002 N N . PRO B 1 178 ? 10.102 -35 1.744 1 97 178 PRO B N 1
ATOM 3003 C CA . PRO B 1 178 ? 9.117 -34.062 1.211 1 97 178 PRO B CA 1
ATOM 3004 C C . PRO B 1 178 ? 7.691 -34.625 1.241 1 97 178 PRO B C 1
ATOM 3006 O O . PRO B 1 178 ? 6.75 -33.875 1.542 1 97 178 PRO B O 1
ATOM 3009 N N . ASP B 1 179 ? 7.535 -35.875 0.959 1 97.31 179 ASP B N 1
ATOM 3010 C CA . ASP B 1 179 ? 6.203 -36.469 0.925 1 97.31 179 ASP B CA 1
ATOM 3011 C C . ASP B 1 179 ? 5.535 -36.375 2.297 1 97.31 179 ASP B C 1
ATOM 3013 O O . ASP B 1 179 ? 4.332 -36.156 2.396 1 97.31 179 ASP B O 1
ATOM 3017 N N . ASP B 1 180 ? 6.316 -36.625 3.307 1 97.69 180 ASP B N 1
ATOM 3018 C CA . ASP B 1 180 ? 5.785 -36.531 4.664 1 97.69 180 ASP B CA 1
ATOM 3019 C C . ASP B 1 180 ? 5.355 -35.094 4.98 1 97.69 180 ASP B C 1
ATOM 3021 O O . ASP B 1 180 ? 4.312 -34.875 5.602 1 97.69 180 ASP B O 1
ATOM 3025 N N . VAL B 1 181 ? 6.199 -34.156 4.578 1 97.75 181 VAL B N 1
ATOM 3026 C CA . VAL B 1 181 ? 5.898 -32.75 4.789 1 97.75 181 VAL B CA 1
ATOM 3027 C C . VAL B 1 181 ? 4.594 -32.406 4.086 1 97.75 181 VAL B C 1
ATOM 3029 O O . VAL B 1 181 ? 3.727 -31.75 4.672 1 97.75 181 VAL B O 1
ATOM 3032 N N . PHE B 1 182 ? 4.441 -32.875 2.83 1 98.5 182 PHE B N 1
ATOM 3033 C CA . PHE B 1 182 ? 3.244 -32.562 2.057 1 98.5 182 PHE B CA 1
ATOM 3034 C C . PHE B 1 182 ? 2.002 -33.125 2.73 1 98.5 182 PHE B C 1
ATOM 3036 O O . PHE B 1 182 ? 0.972 -32.469 2.816 1 98.5 182 PHE B O 1
ATOM 3043 N N . ASP B 1 183 ? 2.111 -34.344 3.238 1 98.12 183 ASP B N 1
ATOM 3044 C CA . ASP B 1 183 ? 0.991 -34.969 3.924 1 98.12 183 ASP B CA 1
ATOM 3045 C C . ASP B 1 183 ? 0.561 -34.156 5.141 1 98.12 183 ASP B C 1
ATOM 3047 O O . ASP B 1 183 ? -0.634 -33.969 5.371 1 98.12 183 ASP B O 1
ATOM 3051 N N . ASP B 1 184 ? 1.515 -33.75 5.879 1 98.12 184 ASP B N 1
ATOM 3052 C CA . ASP B 1 184 ? 1.237 -32.969 7.074 1 98.12 184 ASP B CA 1
ATOM 3053 C C . ASP B 1 184 ? 0.542 -31.656 6.715 1 98.12 184 ASP B C 1
ATOM 3055 O O . ASP B 1 184 ? -0.413 -31.25 7.383 1 98.12 184 ASP B O 1
ATOM 3059 N N . VAL B 1 185 ? 1.035 -31.016 5.703 1 98.38 185 VAL B N 1
ATOM 3060 C CA . VAL B 1 185 ? 0.473 -29.75 5.254 1 98.38 185 VAL B CA 1
ATOM 3061 C C . VAL B 1 185 ? -0.975 -29.953 4.816 1 98.38 185 VAL B C 1
ATOM 3063 O O . VAL B 1 185 ? -1.862 -29.188 5.211 1 98.38 185 VAL B O 1
ATOM 3066 N N . LEU B 1 186 ? -1.218 -30.969 4 1 98.69 186 LEU B N 1
ATOM 3067 C CA . LEU B 1 186 ? -2.561 -31.25 3.508 1 98.69 186 LEU B CA 1
ATOM 3068 C C . LEU B 1 186 ? -3.516 -31.531 4.664 1 98.69 186 LEU B C 1
ATOM 3070 O O . LEU B 1 186 ? -4.652 -31.062 4.664 1 98.69 186 LEU B O 1
ATOM 3074 N N . ASP B 1 187 ? -3.053 -32.281 5.652 1 98.56 187 ASP B N 1
ATOM 3075 C CA . ASP B 1 187 ? -3.867 -32.594 6.82 1 98.56 187 ASP B CA 1
ATOM 3076 C C . ASP B 1 187 ? -4.301 -31.328 7.547 1 98.56 187 ASP B C 1
ATOM 3078 O O . ASP B 1 187 ? -5.477 -31.172 7.895 1 98.56 187 ASP B O 1
ATOM 3082 N N . GLU B 1 188 ? -3.393 -30.469 7.742 1 98.44 188 GLU B N 1
ATOM 3083 C CA . GLU B 1 188 ? -3.699 -29.219 8.438 1 98.44 188 GLU B CA 1
ATOM 3084 C C . GLU B 1 188 ? -4.621 -28.328 7.609 1 98.44 188 GLU B C 1
ATOM 3086 O O . GLU B 1 188 ? -5.535 -27.703 8.148 1 98.44 188 GLU B O 1
ATOM 3091 N N . LEU B 1 189 ? -4.426 -28.281 6.32 1 98.69 189 LEU B N 1
ATOM 3092 C CA . LEU B 1 189 ? -5.219 -27.438 5.426 1 98.69 189 LEU B CA 1
ATOM 3093 C C . LEU B 1 189 ? -6.688 -27.859 5.445 1 98.69 189 LEU B C 1
ATOM 3095 O O . LEU B 1 189 ? -7.578 -27.031 5.285 1 98.69 189 LEU B O 1
ATOM 3099 N N . GLU B 1 190 ? -6.949 -29.109 5.648 1 98.25 190 GLU B N 1
ATOM 3100 C CA . GLU B 1 190 ? -8.297 -29.656 5.586 1 98.25 190 GLU B CA 1
ATOM 3101 C C . GLU B 1 190 ? -9.18 -29.109 6.703 1 98.25 190 GLU B C 1
ATOM 3103 O O . GLU B 1 190 ? -10.406 -29.203 6.648 1 98.25 190 GLU B O 1
ATOM 3108 N N . SER B 1 191 ? -8.586 -28.5 7.699 1 98 191 SER B N 1
ATOM 3109 C CA . SER B 1 191 ? -9.359 -27.875 8.766 1 98 191 SER B CA 1
ATOM 3110 C C . SER B 1 191 ? -10.109 -26.656 8.266 1 98 191 SER B C 1
ATOM 3112 O O . SER B 1 191 ? -11.094 -26.219 8.883 1 98 191 SER B O 1
ATOM 3114 N N . ALA B 1 192 ? -9.672 -26.109 7.086 1 98.31 192 ALA B N 1
ATOM 3115 C CA . ALA B 1 192 ? -10.258 -24.844 6.645 1 98.31 192 ALA B CA 1
ATOM 3116 C C . ALA B 1 192 ? -10.578 -24.875 5.152 1 98.31 192 ALA B C 1
ATOM 3118 O O . ALA B 1 192 ? -11.32 -24.031 4.645 1 98.31 192 ALA B O 1
ATOM 3119 N N . TYR B 1 193 ? -10.047 -25.875 4.508 1 98.75 193 TYR B N 1
ATOM 3120 C CA . TYR B 1 193 ? -10.18 -25.906 3.055 1 98.75 193 TYR B CA 1
ATOM 3121 C C . TYR B 1 193 ? -10.586 -27.281 2.572 1 98.75 193 TYR B C 1
ATOM 3123 O O . TYR B 1 193 ? -10.234 -28.297 3.186 1 98.75 193 TYR B O 1
ATOM 3131 N N . GLU B 1 194 ? -11.328 -27.312 1.456 1 98.75 194 GLU B N 1
ATOM 3132 C CA . GLU B 1 194 ? -11.469 -28.5 0.633 1 98.75 194 GLU B CA 1
ATOM 3133 C C . GLU B 1 194 ? -10.398 -28.562 -0.451 1 98.75 194 GLU B C 1
ATOM 3135 O O . GLU B 1 194 ? -10.281 -27.641 -1.263 1 98.75 194 GLU B O 1
ATOM 3140 N N . ILE B 1 195 ? -9.633 -29.625 -0.452 1 98.75 195 ILE B N 1
ATOM 3141 C CA . ILE B 1 195 ? -8.578 -29.781 -1.448 1 98.75 195 ILE B CA 1
ATOM 3142 C C . ILE B 1 195 ? -9.188 -30.203 -2.783 1 98.75 195 ILE B C 1
ATOM 3144 O O . ILE B 1 195 ? -9.875 -31.219 -2.861 1 98.75 195 ILE B O 1
ATOM 3148 N N . LEU B 1 196 ? -8.938 -29.484 -3.814 1 98.69 196 LEU B N 1
ATOM 3149 C CA . LEU B 1 196 ? -9.508 -29.766 -5.125 1 98.69 196 LEU B CA 1
ATOM 3150 C C . LEU B 1 196 ? -8.508 -30.5 -6.012 1 98.69 196 LEU B C 1
ATOM 3152 O O . LEU B 1 196 ? -8.891 -31.391 -6.773 1 98.69 196 LEU B O 1
ATOM 3156 N N . GLU B 1 197 ? -7.254 -30.094 -5.957 1 98.62 197 GLU B N 1
ATOM 3157 C CA . GLU B 1 197 ? -6.207 -30.688 -6.785 1 98.62 197 GLU B CA 1
ATOM 3158 C C . GLU B 1 197 ? -4.836 -30.516 -6.141 1 98.62 197 GLU B C 1
ATOM 3160 O O . GLU B 1 197 ? -4.566 -29.5 -5.496 1 98.62 197 GLU B O 1
ATOM 3165 N N . THR B 1 198 ? -4.031 -31.5 -6.23 1 98.75 198 THR B N 1
ATOM 3166 C CA . THR B 1 198 ? -2.613 -31.391 -5.898 1 98.75 198 THR B CA 1
ATOM 3167 C C . THR B 1 198 ? -1.748 -31.859 -7.07 1 98.75 198 THR B C 1
ATOM 3169 O O . THR B 1 198 ? -2.205 -32.625 -7.918 1 98.75 198 THR B O 1
ATOM 3172 N N . GLY B 1 199 ? -0.606 -31.328 -7.168 1 98.19 199 GLY B N 1
ATOM 3173 C CA . GLY B 1 199 ? 0.351 -31.734 -8.18 1 98.19 199 GLY B CA 1
ATOM 3174 C C . GLY B 1 199 ? 1.784 -31.391 -7.828 1 98.19 199 GLY B C 1
ATOM 3175 O O . GLY B 1 199 ? 2.068 -30.266 -7.395 1 98.19 199 GLY B O 1
ATOM 3176 N N . ARG B 1 200 ? 2.672 -32.375 -8.016 1 98 200 ARG B N 1
ATOM 3177 C CA . ARG B 1 200 ? 4.09 -32.094 -7.836 1 98 200 ARG B CA 1
ATOM 3178 C C . ARG B 1 200 ? 4.586 -31.094 -8.883 1 98 200 ARG B C 1
ATOM 3180 O O . ARG B 1 200 ? 4.223 -31.188 -10.062 1 98 200 ARG B O 1
ATOM 3187 N N . LEU B 1 201 ? 5.441 -30.172 -8.438 1 98.38 201 LEU B N 1
ATOM 3188 C CA . LEU B 1 201 ? 5.961 -29.172 -9.359 1 98.38 201 LEU B CA 1
ATOM 3189 C C . LEU B 1 201 ? 7.406 -29.469 -9.734 1 98.38 201 LEU B C 1
ATOM 3191 O O . LEU B 1 201 ? 8.125 -28.594 -10.203 1 98.38 201 LEU B O 1
ATOM 3195 N N . ASP B 1 202 ? 7.871 -30.656 -9.703 1 97.12 202 ASP B N 1
ATOM 3196 C CA . ASP B 1 202 ? 9.266 -31.078 -9.797 1 97.12 202 ASP B CA 1
ATOM 3197 C C . ASP B 1 202 ? 9.852 -30.75 -11.172 1 97.12 202 ASP B C 1
ATOM 3199 O O . ASP B 1 202 ? 11.055 -30.547 -11.305 1 97.12 202 ASP B O 1
ATOM 3203 N N . ARG B 1 203 ? 8.992 -30.797 -12.172 1 96.75 203 ARG B N 1
ATOM 3204 C CA . ARG B 1 203 ? 9.484 -30.469 -13.5 1 96.75 203 ARG B CA 1
ATOM 3205 C C . ARG B 1 203 ? 10.164 -29.094 -13.5 1 96.75 203 ARG B C 1
ATOM 3207 O O . ARG B 1 203 ? 11.125 -28.875 -14.25 1 96.75 203 ARG B O 1
ATOM 3214 N N . PHE B 1 204 ? 9.719 -28.188 -12.625 1 97.56 204 PHE B N 1
ATOM 3215 C CA . PHE B 1 204 ? 10.227 -26.812 -12.625 1 97.56 204 PHE B CA 1
ATOM 3216 C C . PHE B 1 204 ? 10.898 -26.484 -11.297 1 97.56 204 PHE B C 1
ATOM 3218 O O . PHE B 1 204 ? 11.883 -25.75 -11.258 1 97.56 204 PHE B O 1
ATOM 3225 N N . HIS B 1 205 ? 10.266 -26.984 -10.219 1 97.56 205 HIS B N 1
ATOM 3226 C CA . HIS B 1 205 ? 10.711 -26.672 -8.859 1 97.56 205 HIS B CA 1
ATOM 3227 C C . HIS B 1 205 ? 10.828 -27.922 -8.016 1 97.56 205 HIS B C 1
ATOM 3229 O O . HIS B 1 205 ? 9.812 -28.531 -7.637 1 97.56 205 HIS B O 1
ATOM 3235 N N . ALA B 1 206 ? 12.023 -28.234 -7.66 1 96.69 206 ALA B N 1
ATOM 3236 C CA . ALA B 1 206 ? 12.281 -29.438 -6.883 1 96.69 206 ALA B CA 1
ATOM 3237 C C . ALA B 1 206 ? 11.625 -29.359 -5.508 1 96.69 206 ALA B C 1
ATOM 3239 O O . ALA B 1 206 ? 11.664 -28.312 -4.859 1 96.69 206 ALA B O 1
ATOM 3240 N N . ASP B 1 207 ? 10.953 -30.406 -5.074 1 97 207 ASP B N 1
ATOM 3241 C CA . ASP B 1 207 ? 10.398 -30.594 -3.736 1 97 207 ASP B CA 1
ATOM 3242 C C . ASP B 1 207 ? 9.297 -29.578 -3.453 1 97 207 ASP B C 1
ATOM 3244 O O . ASP B 1 207 ? 9.188 -29.078 -2.336 1 97 207 ASP B O 1
ATOM 3248 N N . HIS B 1 208 ? 8.562 -29.266 -4.457 1 98.44 208 HIS B N 1
ATOM 3249 C CA . HIS B 1 208 ? 7.402 -28.391 -4.277 1 98.44 208 HIS B CA 1
ATOM 3250 C C . HIS B 1 208 ? 6.109 -29.125 -4.613 1 98.44 208 HIS B C 1
ATOM 3252 O O . HIS B 1 208 ? 6.082 -29.969 -5.516 1 98.44 208 HIS B O 1
ATOM 3258 N N . LEU B 1 209 ? 5.078 -28.797 -3.902 1 98.75 209 LEU B N 1
ATOM 3259 C CA . LEU B 1 209 ? 3.73 -29.281 -4.172 1 98.75 209 LEU B CA 1
ATOM 3260 C C . LEU B 1 209 ? 2.777 -28.125 -4.461 1 98.75 209 LEU B C 1
ATOM 3262 O O . LEU B 1 209 ? 2.672 -27.188 -3.664 1 98.75 209 LEU B O 1
ATOM 3266 N N . GLY B 1 210 ? 2.17 -28.188 -5.652 1 98.81 210 GLY B N 1
ATOM 3267 C CA . GLY B 1 210 ? 1.063 -27.281 -5.922 1 98.81 210 GLY B CA 1
ATOM 3268 C C . GLY B 1 210 ? -0.255 -27.766 -5.348 1 98.81 210 GLY B C 1
ATOM 3269 O O . GLY B 1 210 ? -0.573 -28.953 -5.422 1 98.81 210 GLY B O 1
ATOM 3270 N N . ILE B 1 211 ? -1.009 -26.859 -4.742 1 98.88 211 ILE B N 1
ATOM 3271 C CA . ILE B 1 211 ? -2.303 -27.188 -4.156 1 98.88 211 ILE B CA 1
ATOM 3272 C C . ILE B 1 211 ? -3.359 -26.203 -4.637 1 98.88 211 ILE B C 1
ATOM 3274 O O . ILE B 1 211 ? -3.139 -24.984 -4.605 1 98.88 211 ILE B O 1
ATOM 3278 N N . VAL B 1 212 ? -4.434 -26.688 -5.164 1 98.88 212 VAL B N 1
ATOM 3279 C CA . VAL B 1 212 ? -5.648 -25.922 -5.434 1 98.88 212 VAL B CA 1
ATOM 3280 C C . VAL B 1 212 ? -6.727 -26.297 -4.422 1 98.88 212 VAL B C 1
ATOM 3282 O O . VAL B 1 212 ? -7.043 -27.484 -4.246 1 98.88 212 VAL B O 1
ATOM 3285 N N . ALA B 1 213 ? -7.238 -25.281 -3.732 1 98.88 213 ALA B N 1
ATOM 3286 C CA . ALA B 1 213 ? -8.234 -25.562 -2.705 1 98.88 213 ALA B CA 1
ATOM 3287 C C . ALA B 1 213 ? -9.305 -24.469 -2.66 1 98.88 213 ALA B C 1
ATOM 3289 O O . ALA B 1 213 ? -9.156 -23.422 -3.303 1 98.88 213 ALA B O 1
ATOM 3290 N N . ARG B 1 214 ? -10.43 -24.703 -1.989 1 98.5 214 ARG B N 1
ATOM 3291 C CA . ARG B 1 214 ? -11.492 -23.734 -1.745 1 98.5 214 ARG B CA 1
ATOM 3292 C C . ARG B 1 214 ? -11.906 -23.734 -0.277 1 98.5 214 ARG B C 1
ATOM 3294 O O . ARG B 1 214 ? -11.766 -24.75 0.413 1 98.5 214 ARG B O 1
ATOM 3301 N N . PRO B 1 215 ? -12.375 -22.531 0.135 1 97.5 215 PRO B N 1
ATOM 3302 C CA . PRO B 1 215 ? -12.82 -22.5 1.532 1 97.5 215 PRO B CA 1
ATOM 3303 C C . PRO B 1 215 ? -13.898 -23.531 1.835 1 97.5 215 PRO B C 1
ATOM 3305 O O . PRO B 1 215 ? -14.742 -23.812 0.981 1 97.5 215 PRO B O 1
ATOM 3308 N N . GLU B 1 216 ? -13.82 -24.094 3.033 1 92.44 216 GLU B N 1
ATOM 3309 C CA . GLU B 1 216 ? -14.883 -24.984 3.49 1 92.44 216 GLU B CA 1
ATOM 3310 C C . GLU B 1 216 ? -16.062 -24.203 4.051 1 92.44 216 GLU B C 1
ATOM 3312 O O . GLU B 1 216 ? -15.883 -23.094 4.574 1 92.44 216 GLU B O 1
#

Sequence (432 aa):
MSDEQAEELPAGVERRTFDGRERLSTRGEPVYGEPVDSDGWRAWDAGRSKLGAMLELDMDTGLVGGETVLYLGAASGTTVSHVADFAGPTYAVEFAPRPVRDLVGVAEDRDNLFPLLKDARDPESYAHVVESGIDCLVMDVATRGQATVAVRNRQFLADDGRLLMAVKARSEDVTADPDDVFDDVLDELESAYEILETGRLDRFHADHLGIVARPEMSDEQAEELPAGVERRTFDGRERLSTRGEPVYGEPVDSDGWRAWDAGRSKLGAMLELDMDTGLVGGETVLYLGAASGTTVSHVADFAGPTYAVEFAPRPVRDLVGVAEDRDNLFPLLKDARDPESYAHVVESGIDCLVMDVATRGQATVAVRNRQFLADDGRLLMAVKARSEDVTADPDDVFDDVLDELESAYEILETGRLDRFHADHLGIVARPE

InterPro domains:
  IPR000692 rRNA 2'-O-methyltransferase fibrillarin-like [MF_00351] (13-216)
  IPR000692 rRNA 2'-O-methyltransferase fibrillarin-like [NF003276] (24-214)
  IPR000692 rRNA 2'-O-methyltransferase fibrillarin-like [PF01269] (26-214)
  IPR000692 rRNA 2'-O-methyltransferase fibrillarin-like [PR00052] (40-59)
  IPR000692 rRNA 2'-O-methyltransferase fibrillarin-like [PR00052] (88-105)
  IPR000692 rRNA 2'-O-methyltransferase fibrillarin-like [PR00052] (113-142)
  IPR000692 rRNA 2'-O-methyltransferase fibrillarin-like [PR00052] (143-172)
  IPR000692 rRNA 2'-O-methyltransferase fibrillarin-like [PR00052] (194-215)
  IPR000692 rRNA 2'-O-methyltransferase fibrillarin-like [SM01206] (13-216)
  IPR020813 Fibrillarin, conserved site [PS00566] (88-102)
  IPR029063 S-adenosyl-L-methionine-dependent methyltransferase superfamily [G3DSA:3.40.50.150] (47-215)
  IPR029063 S-adenosyl-L-methionine-dependent methyltransferase superfamily [SSF53335] (36-213)

Solvent-accessible surface area (backbone atoms only — not comparable to full-atom values): 22926 Å² total; per-residue (Å²): 134,80,81,75,72,72,50,76,67,26,50,56,47,44,78,43,74,56,96,88,36,80,33,44,24,28,50,55,83,76,84,84,80,52,61,62,51,97,87,39,39,24,57,46,57,34,71,80,17,69,68,46,36,41,54,73,70,44,50,80,70,79,59,57,48,51,44,34,32,42,32,34,47,29,49,53,28,73,54,52,52,51,48,42,48,25,32,30,53,27,39,30,28,18,67,53,65,70,34,38,45,45,24,48,59,56,28,72,82,30,81,44,41,43,62,36,85,39,50,70,82,46,51,75,70,46,53,74,42,50,56,72,55,25,41,32,41,38,37,49,53,85,46,64,57,58,37,56,34,52,54,66,49,46,75,34,44,24,72,86,15,30,38,43,35,45,46,45,28,59,46,58,40,74,82,54,58,47,67,59,48,51,50,52,37,52,60,57,35,53,80,48,28,44,79,72,46,73,43,76,35,53,95,53,37,77,60,27,38,35,37,27,29,27,51,103,132,81,81,77,73,73,51,74,66,25,50,56,47,45,78,41,76,56,97,89,36,80,33,45,25,28,48,54,83,77,83,84,80,52,61,63,51,97,86,39,38,24,56,47,60,33,71,77,18,69,68,45,36,41,54,73,68,44,50,81,69,79,58,59,49,51,44,34,33,43,32,33,47,29,49,54,30,72,54,53,52,51,49,39,48,26,34,30,53,26,40,30,28,19,68,50,64,72,35,40,44,45,22,48,60,57,28,72,81,30,80,44,41,44,62,38,86,38,50,69,83,46,51,76,69,46,52,75,42,50,58,72,55,26,42,31,39,37,37,50,54,86,46,62,58,58,38,57,33,52,53,65,47,46,76,35,44,24,72,86,16,30,38,43,34,44,46,48,28,60,45,56,40,76,80,55,59,49,69,60,48,50,51,54,39,53,60,57,35,53,79,50,29,42,81,74,46,72,43,77,36,51,95,55,36,76,62,28,38,36,38,27,29,25,50,105

Radius of gyration: 24.74 Å; Cα contacts (8 Å, |Δi|>4): 953; chains: 2; bounding box: 40×81×60 Å

Foldseek 3Di:
DPPPPQADDAPQWDWDDDPRDTAIWGAFDDQPPFDADPVRIGGQDVLVDVVRLCSVVRHPQVHHFAFAEEEEACFLNRHVLRVLRTYAQYEYEDQDVVSLVSNVVSCVGGVRYHYDNDHLLCVVVCPVPQAAATQEYEYDDLAAPSLNSVQVCLRRHHQNHKYKYKDAQCSHPVPDDLVVSVVVSVVSNVVFWAWDDKDDSCVNDNSIMITIIGTD/DPPPPQADDADQWDWDDDPRDTAIWGAFDDQPPFDADPVRIGGQDVLVDVVRLCSVVRPPQVHHFAFAEEEEACFLNRHVLRVLRTYAQYEYEDQDVVSLVSNVVSCVGGVRYHYDNDHLLCVVVCPVPQAAATQEYEYDDLAAPSLNSVQVCLRRHHQNHKYKYKDAQCSHPVPDDLVVSVVVSVVSNVVFWAWDDKDDSCVNDNSIMITIIGTD

Secondary structure (DSSP, 8-state):
------PPPPTTEEEEEETTEEEEEEES--SSS--B-TTSEEEE-GGG-HHHHHHHTT------SS--EEEE--TTSHHHHHHHHHSSSEEEEES-HHHHHHHHHHHTT-TTEEEEE--TT-GGGGTTTSPSSEEEEEE---SS-HHHHHHHHGGGEEEEEEEEEEEEHHHH-TTS-HHHHHHHHHHHHTTTEEEEEEEE-TTTSTTEEEEEEEE-/------PPPPTTEEEEEETTEEEEEEES--SSS--B-TTSEEEE-GGG-HHHHHHHTT------S---EEEE--TTSHHHHHHHHHSSSEEEEES-HHHHHHHHHHHTT-TTEEEEE--TT-GGGGTTTSPSSEEEEEE---SS-HHHHHHHHGGGEEEEEEEEEEEEHHHH-TTS-HHHHHHHHHHHHTTTEEEEEEEE-TTTSTTEEEEEEEE-

pLDDT: mean 95.34, std 9.57, range [30.45, 98.94]